Protein 3IHU (pdb70)

Organism: Cupriavidus pinatubonensis (strain JMP 134 / LMG 1197) (NCBI:txid264198)

InterPro domains:
  IPR000524 Transcription regulator HTH, GntR [PF00392] (28-78)
  IPR000524 Transcription regulator HTH, GntR [PR00035] (38-52)
  IPR000524 Transcription regulator HTH, GntR [PR00035] (52-68)
  IPR000524 Transcription regulator HTH, GntR [PS50949] (14-81)
  IPR000524 Transcription regulator HTH, GntR [SM00345] (20-78)
  IPR000524 Transcription regulator HTH, GntR [cd07377] (24-79)
  IPR008920 Transcription regulator FadR/GntR, C-terminal [G3DSA:1.20.120.530] (81-221)
  IPR008920 Transcription regulator FadR/GntR, C-terminal [SSF48008] (84-217)
  IPR011711 GntR, C-terminal [PF07729] (90-209)
  IPR011711 GntR, C-terminal [SM00895] (88-210)
  IPR036388 Winged helix-like DNA-binding domain superfamily [G3DSA:1.10.10.10] (1-80)
  IPR036390 Winged helix DNA-binding domain superfamily [SSF46785] (15-82)

Radius of gyration: 22.47 Å; Cα contacts (8 Å, |Δi|>4): 572; chains: 2; bounding box: 52×54×51 Å

Nearest PDB structures (foldseek):
  3ihu-assembly2_B  TM=9.248E-01  e=3.635E-26  Cupriavidus pinatubonensis JMP134
  4p9f-assembly1_A  TM=8.329E-01  e=1.927E-09  Escherichia coli UMEA 3718-1
  7u5q-assembly2_B  TM=7.027E-01  e=6.239E-08  Brucella melitensis ATCC 23457
  7xp0-assembly1_A-2  TM=6.887E-01  e=6.567E-08  Pseudomonas aeruginosa PAO1
  7xp1-assembly1_A-2  TM=6.864E-01  e=2.129E-07  Pseudomonas aeruginosa PAO1

CATH classification: 1.10.10.10 (+1 more: 1.20.120.530)

B-factor: mean 24.79, std 7.33, range [6.63, 66.26]

Structure (mmCIF, N/CA/C/O backbone):
data_3IHU
#
_entry.id   3IHU
#
_cell.length_a   54.646
_cell.length_b   79.135
_cell.length_c   103.244
_cell.angle_alpha   90.000
_cell.angle_beta   102.080
_cell.angle_gamma   90.000
#
_symmetry.space_group_name_H-M   'C 1 2 1'
#
loop_
_entity.id
_entity.type
_entity.pdbx_description
1 polymer 'Transcriptional regulator, GntR family'
2 non-polymer 'CHLORIDE ION'
3 non-polymer GLYCEROL
4 water water
#
loop_
_atom_site.group_PDB
_atom_site.id
_atom_site.type_symbol
_atom_site.label_atom_id
_atom_site.label_alt_id
_atom_site.label_comp_id
_atom_site.label_asym_id
_atom_site.label_entity_id
_atom_site.label_seq_id
_atom_site.pdbx_PDB_ins_code
_atom_site.Cartn_x
_atom_site.Cartn_y
_atom_site.Cartn_z
_atom_site.occupancy
_atom_site.B_iso_or_equiv
_atom_site.auth_seq_id
_atom_site.auth_comp_id
_atom_site.auth_asym_id
_atom_site.auth_atom_id
_atom_site.pdbx_PDB_model_num
ATOM 1 N N . SER A 1 16 ? -19.663 -8.172 27.190 1.00 31.01 15 SER A N 1
ATOM 2 C CA . SER A 1 16 ? -19.733 -9.629 27.555 1.00 30.28 15 SER A CA 1
ATOM 3 C C . SER A 1 16 ? -19.827 -9.813 29.077 1.00 29.59 15 SER A C 1
ATOM 4 O O . SER A 1 16 ? -19.411 -8.941 29.851 1.00 29.02 15 SER A O 1
ATOM 7 N N . ALA A 1 17 ? -20.355 -10.958 29.504 1.00 28.82 16 ALA A N 1
ATOM 8 C CA . ALA A 1 17 ? -20.455 -11.274 30.934 1.00 28.70 16 ALA A CA 1
ATOM 9 C C . ALA A 1 17 ? -19.071 -11.221 31.607 1.00 28.56 16 ALA A C 1
ATOM 10 O O . ALA A 1 17 ? -18.951 -10.785 32.765 1.00 29.46 16 ALA A O 1
ATOM 12 N N . SER A 1 18 ? -18.036 -11.646 30.873 1.00 28.56 17 SER A N 1
ATOM 13 C CA . SER A 1 18 ? -16.636 -11.655 31.349 1.00 28.70 17 SER A CA 1
ATOM 14 C C . SER A 1 18 ? -16.134 -10.261 31.635 1.00 28.23 17 SER A C 1
ATOM 15 O O . SER A 1 18 ? -15.401 -10.030 32.629 1.00 28.13 17 SER A O 1
ATOM 18 N N . ASP A 1 19 ? -16.504 -9.329 30.756 1.00 27.35 18 ASP A N 1
ATOM 19 C CA . ASP A 1 19 ? -16.159 -7.932 30.924 1.00 27.52 18 ASP A CA 1
ATOM 20 C C . ASP A 1 19 ? -16.660 -7.334 32.240 1.00 27.10 18 ASP A C 1
ATOM 21 O O . ASP A 1 19 ? -15.978 -6.498 32.826 1.00 28.02 18 ASP A O 1
ATOM 26 N N . THR A 1 20 ? -17.826 -7.753 32.701 1.00 26.41 19 THR A N 1
ATOM 27 C CA . THR A 1 20 ? -18.415 -7.162 33.887 1.00 26.08 19 THR A CA 1
ATOM 28 C C . THR A 1 20 ? -17.595 -7.518 35.124 1.00 24.97 19 THR A C 1
ATOM 29 O O . THR A 1 20 ? -17.462 -6.708 36.028 1.00 24.55 19 THR A O 1
ATOM 33 N N . VAL A 1 21 ? -17.021 -8.715 35.156 1.00 23.81 20 VAL A N 1
ATOM 34 C CA . VAL A 1 21 ? -16.063 -9.080 36.221 1.00 23.34 20 VAL A CA 1
ATOM 35 C C . VAL A 1 21 ? -14.683 -8.424 36.022 1.00 23.91 20 VAL A C 1
ATOM 36 O O . VAL A 1 21 ? -14.017 -7.956 36.984 1.00 22.85 20 VAL A O 1
ATOM 40 N N . PHE A 1 22 ? -14.216 -8.424 34.789 1.00 23.87 21 PHE A N 1
ATOM 41 C CA . PHE A 1 22 ? -12.904 -7.838 34.479 1.00 24.53 21 PHE A CA 1
ATOM 42 C C . PHE A 1 22 ? -12.872 -6.357 34.862 1.00 24.99 21 PHE A C 1
ATOM 43 O O . PHE A 1 22 ? -12.010 -5.919 35.633 1.00 23.93 21 PHE A O 1
ATOM 51 N N . PHE A 1 23 ? -13.850 -5.609 34.382 1.00 25.51 22 PHE A N 1
ATOM 52 C CA . PHE A 1 23 ? -13.909 -4.189 34.687 1.00 26.92 22 PHE A CA 1
ATOM 53 C C . PHE A 1 23 ? -14.408 -3.899 36.104 1.00 26.03 22 PHE A C 1
ATOM 54 O O . PHE A 1 23 ? -13.970 -2.920 36.727 1.00 27.20 22 PHE A O 1
ATOM 62 N N . GLY A 1 24 ? -15.296 -4.748 36.615 1.00 25.28 23 GLY A N 1
ATOM 63 C CA . GLY A 1 24 ? -15.766 -4.638 37.980 1.00 23.87 23 GLY A CA 1
ATOM 64 C C . GLY A 1 24 ? -14.687 -4.738 39.040 1.00 23.23 23 GLY A C 1
ATOM 65 O O . GLY A 1 24 ? -14.728 -4.003 40.049 1.00 21.44 23 GLY A O 1
ATOM 66 N N . ILE A 1 25 ? -13.713 -5.638 38.844 1.00 22.46 24 ILE A N 1
ATOM 67 C CA . ILE A 1 25 ? -12.660 -5.787 39.841 1.00 22.87 24 ILE A CA 1
ATOM 68 C C . ILE A 1 25 ? -11.671 -4.626 39.707 1.00 24.42 24 ILE A C 1
ATOM 69 O O . ILE A 1 25 ? -11.180 -4.091 40.682 1.00 23.26 24 ILE A O 1
ATOM 82 N N . SER A 1 27 ? -12.428 -1.537 38.521 1.00 27.48 26 SER A N 1
ATOM 83 C CA . SER A 1 27 ? -13.080 -0.368 39.103 1.00 27.84 26 SER A CA 1
ATOM 84 C C . SER A 1 27 ? -13.223 -0.443 40.635 1.00 26.38 26 SER A C 1
ATOM 85 O O . SER A 1 27 ? -12.985 0.558 41.322 1.00 25.90 26 SER A O 1
ATOM 88 N N . GLY A 1 28 ? -13.592 -1.616 41.157 1.00 24.18 27 GLY A N 1
ATOM 89 C CA . GLY A 1 28 ? -13.658 -1.840 42.600 1.00 22.49 27 GLY A CA 1
ATOM 90 C C . GLY A 1 28 ? -12.344 -1.585 43.327 1.00 21.61 27 GLY A C 1
ATOM 91 O O . GLY A 1 28 ? -12.341 -1.066 44.434 1.00 20.28 27 GLY A O 1
ATOM 92 N N . LEU A 1 29 ? -11.215 -1.901 42.705 1.00 21.60 28 LEU A N 1
ATOM 93 C CA . LEU A 1 29 ? -9.912 -1.634 43.329 1.00 21.42 28 LEU A CA 1
ATOM 94 C C . LEU A 1 29 ? -9.734 -0.127 43.493 1.00 21.16 28 LEU A C 1
ATOM 95 O O . LEU A 1 29 ? -9.345 0.342 44.539 1.00 21.63 28 LEU A O 1
ATOM 100 N N . GLU A 1 30 ? -10.099 0.615 42.466 1.00 21.95 29 GLU A N 1
ATOM 101 C CA . GLU A 1 30 ? -10.054 2.071 42.507 1.00 23.55 29 GLU A CA 1
ATOM 102 C C . GLU A 1 30 ? -11.069 2.642 43.467 1.00 23.06 29 GLU A C 1
ATOM 103 O O . GLU A 1 30 ? -10.800 3.612 44.159 1.00 22.93 29 GLU A O 1
ATOM 109 N N . LEU A 1 31 ? -12.252 2.049 43.493 1.00 22.82 30 LEU A N 1
ATOM 110 C CA . LEU A 1 31 ? -13.298 2.533 44.369 1.00 23.44 30 LEU A CA 1
ATOM 111 C C . 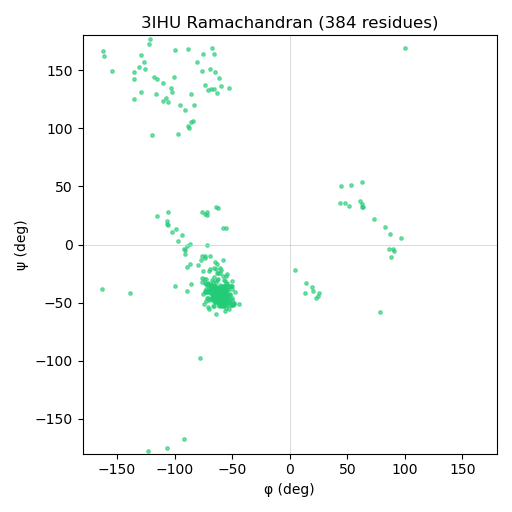LEU A 1 31 ? -13.140 2.082 45.808 1.00 23.42 30 LEU A C 1
ATOM 112 O O . LEU A 1 31 ? -13.782 2.657 46.699 1.00 23.39 30 LEU A O 1
ATOM 117 N N . GLY A 1 32 ? -12.329 1.051 46.051 1.00 20.89 31 GLY A N 1
ATOM 118 C CA . GLY A 1 32 ? -12.119 0.574 47.412 1.00 20.89 31 GLY A CA 1
ATOM 119 C C . GLY A 1 32 ? -12.982 -0.601 47.817 1.00 20.18 31 GLY A C 1
ATOM 120 O O . GLY A 1 32 ? -12.938 -0.998 48.962 1.00 21.74 31 GLY A O 1
ATOM 121 N N . THR A 1 33 ? -13.757 -1.171 46.905 1.00 18.61 32 THR A N 1
ATOM 122 C CA . THR A 1 33 ? -14.586 -2.339 47.245 1.00 18.39 32 THR A CA 1
ATOM 123 C C . THR A 1 33 ? -13.837 -3.690 47.105 1.00 17.60 32 THR A C 1
ATOM 124 O O . THR A 1 33 ? -14.323 -4.689 47.547 1.00 17.35 32 THR A O 1
ATOM 128 N N . PHE A 1 34 ? -12.710 -3.696 46.400 1.00 16.92 33 PHE A N 1
ATOM 129 C CA . PHE A 1 34 ? -11.789 -4.816 46.388 1.00 16.93 33 PHE A CA 1
ATOM 130 C C . PHE A 1 34 ? -10.439 -4.203 46.781 1.00 17.49 33 PHE A C 1
ATOM 131 O O . PHE A 1 34 ? -10.197 -3.029 46.484 1.00 16.87 33 PHE A O 1
ATOM 139 N N . VAL A 1 35 ? -9.566 -4.988 47.419 1.00 17.97 34 VAL A N 1
ATOM 140 C CA . VAL A 1 35 ? -8.271 -4.491 47.875 1.00 17.47 34 VAL A CA 1
ATOM 141 C C . VAL A 1 35 ? -7.069 -5.390 47.488 1.00 18.32 34 VAL A C 1
ATOM 142 O O . VAL A 1 35 ? -7.196 -6.605 47.323 1.00 16.80 34 VAL A O 1
ATOM 146 N N . PRO A 1 36 ? -5.882 -4.785 47.362 1.00 18.53 35 PRO A N 1
ATOM 147 C CA . PRO A 1 36 ? -4.667 -5.569 47.172 1.00 19.27 35 PRO A CA 1
ATOM 148 C C . PRO A 1 36 ? -4.541 -6.634 48.253 1.00 18.24 35 PRO A C 1
ATOM 149 O O . PRO A 1 36 ? -4.836 -6.356 49.431 1.00 18.18 35 PRO A O 1
ATOM 153 N N . GLY A 1 37 ? -4.193 -7.864 47.869 1.00 17.29 36 GLY A N 1
ATOM 154 C CA . GLY A 1 37 ? -4.042 -8.972 48.841 1.00 16.29 36 GLY A CA 1
ATOM 155 C C . GLY A 1 37 ? -5.319 -9.738 49.045 1.00 16.05 36 GLY A C 1
ATOM 156 O O . GLY A 1 37 ? -5.377 -10.739 49.746 1.00 14.38 36 GLY A O 1
ATOM 157 N N . GLN A 1 38 ? -6.400 -9.278 48.441 1.00 15.50 37 GLN A N 1
ATOM 158 C CA . GLN A 1 38 ? -7.657 -9.954 48.698 1.00 14.98 37 GLN A CA 1
ATOM 159 C C . GLN A 1 38 ? -7.735 -11.318 47.978 1.00 15.82 37 GLN A C 1
ATOM 160 O O . GLN A 1 38 ? -7.308 -11.451 46.806 1.00 15.85 37 GLN A O 1
ATOM 166 N N . ARG A 1 39 ? -8.249 -12.291 48.711 1.00 16.57 38 ARG A N 1
ATOM 167 C CA . ARG A 1 39 ? -8.551 -13.611 48.190 1.00 19.57 38 ARG A CA 1
ATOM 168 C C . ARG A 1 39 ? -9.881 -13.642 47.506 1.00 19.08 38 ARG A C 1
ATOM 169 O O . ARG A 1 39 ? -10.875 -13.307 48.131 1.00 21.44 38 ARG A O 1
ATOM 177 N N . LEU A 1 40 ? -9.910 -13.984 46.228 1.00 18.87 39 LEU A N 1
ATOM 178 C CA . LEU A 1 40 ? -11.160 -14.056 45.506 1.00 18.19 39 LEU A CA 1
ATOM 179 C C . LEU A 1 40 ? -11.591 -15.488 45.350 1.00 18.81 39 LEU A C 1
ATOM 180 O O . LEU A 1 40 ? -10.802 -16.338 44.968 1.00 18.38 39 LEU A O 1
ATOM 185 N N . VAL A 1 41 ? -12.851 -15.755 45.670 1.00 18.80 40 VAL A N 1
ATOM 186 C CA . VAL A 1 41 ? -13.436 -17.059 45.594 1.00 19.01 40 VAL A CA 1
ATOM 187 C C . VAL A 1 41 ? -14.410 -17.074 44.387 1.00 19.00 40 VAL A C 1
ATOM 188 O O . VAL A 1 41 ? -15.308 -16.218 44.310 1.00 18.02 40 VAL A O 1
ATOM 192 N N . GLU A 1 42 ? -14.245 -18.036 43.465 1.00 18.99 41 GLU A N 1
ATOM 193 C CA . GLU A 1 42 ? -15.128 -18.165 42.279 1.00 19.36 41 GLU A CA 1
ATOM 194 C C . GLU A 1 42 ? -16.634 -17.990 42.619 1.00 18.69 41 GLU A C 1
ATOM 195 O O . GLU A 1 42 ? -17.308 -17.189 42.010 1.00 17.77 41 GLU A O 1
ATOM 201 N N . THR A 1 43 ? -17.142 -18.715 43.608 1.00 17.79 42 THR A N 1
ATOM 202 C CA . THR A 1 43 ? -18.552 -18.646 43.921 1.00 16.81 42 THR A CA 1
ATOM 203 C C . THR A 1 43 ? -18.985 -17.271 44.481 1.00 15.59 42 THR A C 1
ATOM 204 O O . THR A 1 43 ? -20.122 -16.847 44.272 1.00 12.51 42 THR A O 1
ATOM 208 N N . ASP A 1 44 ? -18.100 -16.593 45.215 1.00 14.58 43 ASP A N 1
ATOM 209 C CA . ASP A 1 44 ? -18.374 -15.227 45.663 1.00 14.50 43 ASP A CA 1
ATOM 210 C C . ASP A 1 44 ? -18.477 -14.295 44.463 1.00 14.53 43 ASP A C 1
ATOM 211 O O . ASP A 1 44 ? -19.345 -13.427 44.392 1.00 15.47 43 ASP A O 1
ATOM 216 N N . LEU A 1 45 ? -17.603 -14.470 43.495 1.00 13.23 44 LEU A N 1
ATOM 217 C CA . LEU A 1 45 ? -17.659 -13.621 42.320 1.00 14.17 44 LEU A CA 1
ATOM 218 C C . LEU A 1 45 ? -18.896 -13.887 41.463 1.00 14.05 44 LEU A C 1
ATOM 219 O O . LEU A 1 45 ? -19.442 -12.943 40.888 1.00 14.89 44 LEU A O 1
ATOM 224 N N . VAL A 1 46 ? -19.298 -15.154 41.336 1.00 14.15 45 VAL A N 1
ATOM 225 C CA . VAL A 1 46 ? -20.537 -15.510 40.633 1.00 13.71 45 VAL A CA 1
ATOM 226 C C . VAL A 1 46 ? -21.726 -14.770 41.256 1.00 14.00 45 VAL A C 1
ATOM 227 O O . VAL A 1 46 ? -22.540 -14.167 40.539 1.00 14.34 45 VAL A O 1
ATOM 231 N N . ALA A 1 47 ? -21.837 -14.821 42.583 1.00 14.40 46 ALA A N 1
ATOM 232 C CA . ALA A 1 47 ? -22.999 -14.212 43.286 1.00 14.91 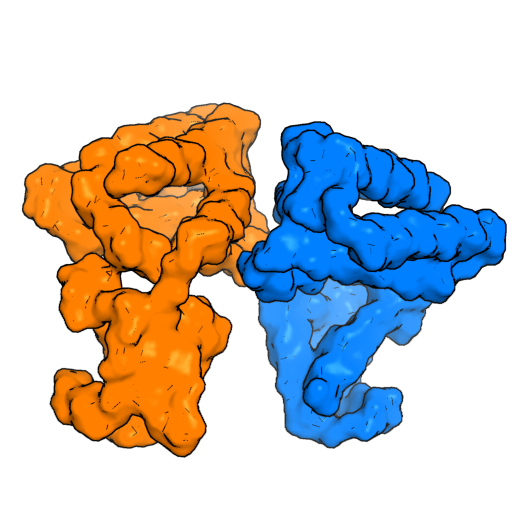46 ALA A CA 1
ATOM 233 C C . ALA A 1 47 ? -22.871 -12.675 43.215 1.00 15.83 46 ALA A C 1
ATOM 234 O O . ALA A 1 47 ? -23.824 -11.967 43.002 1.00 15.54 46 ALA A O 1
ATOM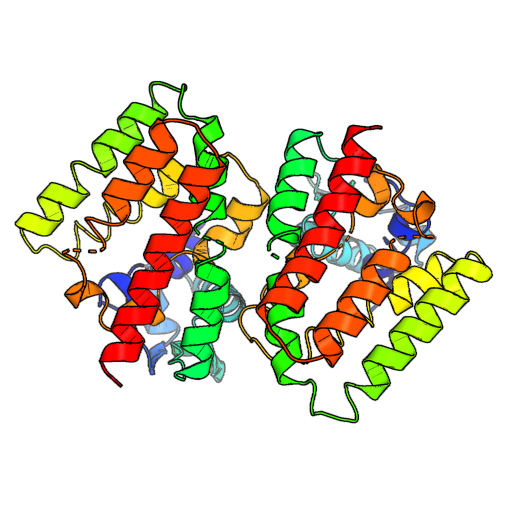 236 N N . HIS A 1 48 ? -21.668 -12.154 43.388 1.00 14.86 47 HIS A N 1
ATOM 237 C CA . HIS A 1 48 ? -21.491 -10.711 43.408 1.00 16.57 47 HIS A CA 1
ATOM 238 C C . HIS A 1 48 ? -21.767 -10.068 42.034 1.00 16.41 47 HIS A C 1
ATOM 239 O O . HIS A 1 48 ? -22.408 -9.042 41.935 1.00 15.13 47 HIS A O 1
ATOM 246 N N . PHE A 1 49 ? -21.228 -10.645 40.969 1.00 16.22 48 PHE A N 1
ATOM 247 C CA . PHE A 1 49 ? -21.422 -10.042 39.658 1.00 16.09 48 PHE A CA 1
ATOM 248 C C . PHE A 1 49 ? -22.640 -10.548 38.918 1.00 16.25 48 PHE A C 1
ATOM 249 O O . PHE A 1 49 ? -23.022 -10.010 37.890 1.00 16.83 48 PHE A O 1
ATOM 257 N N . GLY A 1 50 ? -23.281 -11.574 39.444 1.00 15.27 49 GLY A N 1
ATOM 258 C CA . GLY A 1 50 ? -24.403 -12.159 38.764 1.00 15.17 49 GLY A CA 1
ATOM 259 C C . GLY A 1 50 ? -24.064 -12.788 37.434 1.00 15.09 49 GLY A C 1
ATOM 260 O O . GLY A 1 50 ? -24.897 -12.831 36.557 1.00 14.83 49 GLY A O 1
ATOM 261 N N . VAL A 1 51 ? -22.871 -13.343 37.292 1.00 16.37 50 VAL A N 1
ATOM 262 C CA . VAL A 1 51 ? -22.515 -14.065 36.054 1.00 17.11 50 VAL A CA 1
ATOM 263 C C . VAL A 1 51 ? -22.124 -15.503 36.408 1.00 18.02 50 VAL A C 1
ATOM 264 O O . VAL A 1 51 ? -22.019 -15.839 37.586 1.00 18.76 50 VAL A O 1
ATOM 268 N N . GLY A 1 52 ? -21.925 -16.353 35.395 1.00 18.25 51 GLY A N 1
ATOM 269 C CA . GLY A 1 52 ? -21.628 -17.769 35.614 1.00 17.27 51 GLY A CA 1
ATOM 270 C C . GLY A 1 52 ? -20.135 -18.043 35.777 1.00 17.40 51 GLY A C 1
ATOM 271 O O . GLY A 1 52 ? -19.281 -17.172 35.496 1.00 16.39 51 GLY A O 1
ATOM 272 N N . ARG A 1 53 ? -19.847 -19.265 36.210 1.00 17.10 52 ARG A N 1
ATOM 273 C CA . ARG A 1 53 ? -18.498 -19.757 36.397 1.00 18.26 52 ARG A CA 1
ATOM 274 C C . ARG A 1 53 ? -17.569 -19.523 35.209 1.00 18.73 52 ARG A C 1
ATOM 275 O O . ARG A 1 53 ? -16.490 -18.955 35.403 1.00 17.89 52 ARG A O 1
ATOM 283 N N . ASN A 1 54 ? -17.963 -19.924 33.999 1.00 18.66 53 ASN A N 1
ATOM 284 C CA . ASN A 1 54 ? -17.078 -19.720 32.827 1.00 19.87 53 ASN A CA 1
ATOM 285 C C . ASN A 1 54 ? -16.651 -18.276 32.675 1.00 19.88 53 ASN A C 1
ATOM 286 O O . ASN A 1 54 ? -15.465 -17.998 32.448 1.00 21.36 53 ASN A O 1
ATOM 291 N N . SER A 1 55 ? -17.590 -17.348 32.836 1.00 19.60 54 SER A N 1
ATOM 292 C CA . SER A 1 55 ? -17.267 -15.932 32.720 1.00 19.38 54 SER A CA 1
ATOM 293 C C . SER A 1 55 ? -16.311 -15.453 33.825 1.00 19.03 54 SER A C 1
ATOM 294 O O . SER A 1 55 ? -15.402 -14.683 33.529 1.00 18.30 54 SER A O 1
ATOM 297 N N . VAL A 1 56 ? -16.496 -15.913 35.063 1.00 18.72 55 VAL A N 1
ATOM 298 C CA . VAL A 1 56 ? -15.548 -15.588 36.144 1.00 19.27 55 VAL A CA 1
ATOM 299 C C . VAL A 1 56 ? -14.160 -16.086 35.773 1.00 20.18 55 VAL A C 1
ATOM 300 O O . VAL A 1 56 ? -13.208 -15.334 35.805 1.00 21.13 55 VAL A O 1
ATOM 304 N N . ARG A 1 57 ? -14.071 -17.350 35.386 1.00 20.86 56 ARG A N 1
ATOM 305 C CA . ARG A 1 57 ? -12.803 -17.937 35.031 1.00 21.60 56 ARG A CA 1
ATOM 306 C C . ARG A 1 57 ? -12.094 -17.146 33.940 1.00 22.26 56 ARG A C 1
ATOM 307 O O . ARG A 1 57 ? -10.904 -16.853 34.047 1.00 21.82 56 ARG A O 1
ATOM 315 N N . GLU A 1 58 ? -12.838 -16.790 32.902 1.00 23.32 57 GLU A N 1
ATOM 316 C CA . GLU A 1 58 ? -12.306 -16.019 31.801 1.00 24.01 57 GLU A CA 1
ATOM 317 C C . GLU A 1 58 ? -11.850 -14.629 32.240 1.00 24.39 57 GLU A C 1
ATOM 318 O O . GLU A 1 58 ? -10.769 -14.155 31.841 1.00 23.74 57 GLU A O 1
ATOM 324 N N . ALA A 1 59 ? -12.669 -13.961 33.060 1.00 23.60 58 ALA A N 1
ATOM 325 C CA . ALA A 1 59 ? -12.305 -12.647 33.580 1.00 23.40 58 ALA A CA 1
ATOM 326 C C . ALA A 1 59 ? -11.037 -12.752 34.440 1.00 22.66 58 ALA A C 1
ATOM 327 O O . ALA A 1 59 ? -10.133 -11.904 34.338 1.00 23.69 58 ALA A O 1
ATOM 329 N N . LEU A 1 60 ? -10.960 -13.780 35.280 1.00 22.21 59 LEU A N 1
ATOM 330 C CA . LEU A 1 60 ? -9.787 -13.974 36.129 1.00 22.14 59 LEU A CA 1
ATOM 331 C C . LEU A 1 60 ? -8.533 -14.212 35.275 1.00 23.79 59 LEU A C 1
ATOM 332 O O . LEU A 1 60 ? -7.476 -13.632 35.576 1.00 22.39 59 LEU A O 1
ATOM 337 N N . GLN A 1 61 ? -8.664 -15.024 34.218 1.00 23.53 60 GLN A N 1
ATOM 338 C CA . GLN A 1 61 ? -7.555 -15.255 33.272 1.00 24.74 60 GLN A CA 1
ATOM 339 C C . GLN A 1 61 ? -7.073 -13.932 32.707 1.00 25.23 60 GLN A C 1
ATOM 340 O O . GLN A 1 61 ? -5.866 -13.691 32.678 1.00 25.73 60 GLN A O 1
ATOM 342 N N . ARG A 1 62 ? -8.007 -13.077 32.280 1.00 25.76 61 ARG A N 1
ATOM 343 C CA . ARG A 1 62 ? -7.659 -11.790 31.683 1.00 26.76 61 ARG A CA 1
ATOM 344 C C . ARG A 1 62 ? -6.980 -10.853 32.708 1.00 26.99 61 ARG A C 1
ATOM 345 O O . ARG A 1 62 ? -6.046 -10.099 32.375 1.00 27.16 61 ARG A O 1
ATOM 353 N N . LEU A 1 63 ? -7.479 -10.887 33.946 1.00 26.99 62 LEU A N 1
ATOM 354 C CA . LEU A 1 63 ? -6.895 -10.091 35.047 1.00 26.37 62 LEU A CA 1
ATOM 355 C C . LEU A 1 63 ? -5.456 -10.565 35.401 1.00 27.36 62 LEU A C 1
ATOM 356 O O . LEU A 1 63 ? -4.567 -9.735 35.674 1.00 28.18 62 LEU A O 1
ATOM 361 N N . ALA A 1 64 ? -5.228 -11.884 35.398 1.00 27.66 63 ALA A N 1
ATOM 362 C CA . ALA A 1 64 ? -3.883 -12.429 35.527 1.00 28.63 63 ALA A CA 1
ATOM 363 C C . ALA A 1 64 ? -3.055 -11.923 34.338 1.00 29.91 63 ALA A C 1
ATOM 364 O O . ALA A 1 64 ? -1.944 -11.436 34.535 1.00 29.17 63 ALA A O 1
ATOM 366 N N . ALA A 1 65 ? -3.612 -11.957 33.131 1.00 30.38 64 ALA A N 1
ATOM 367 C CA . ALA A 1 65 ? -2.867 -11.444 31.970 1.00 31.18 64 ALA A CA 1
ATOM 368 C C . ALA A 1 65 ? -2.375 -10.015 32.180 1.00 31.82 64 ALA A C 1
ATOM 369 O O . ALA A 1 65 ? -1.245 -9.709 31.795 1.00 32.72 64 ALA A O 1
ATOM 371 N N . GLU A 1 66 ? -3.199 -9.160 32.811 1.00 31.21 65 GLU A N 1
ATOM 372 C CA . GLU A 1 66 ? -2.907 -7.739 33.028 1.00 31.34 65 GLU A CA 1
ATOM 373 C C . GLU A 1 66 ? -2.105 -7.444 34.290 1.00 29.73 65 GLU A C 1
ATOM 374 O O . GLU A 1 66 ? -1.859 -6.284 34.615 1.00 30.68 65 GLU A O 1
ATOM 380 N N . GLY A 1 67 ? -1.757 -8.476 35.025 1.00 28.69 66 GLY A N 1
ATOM 381 C CA . GLY A 1 67 ? -0.961 -8.323 36.247 1.00 28.72 66 GLY A CA 1
ATOM 382 C C . GLY A 1 67 ? -1.704 -7.953 37.530 1.00 27.99 66 GLY A C 1
ATOM 383 O O . GLY A 1 67 ? -1.070 -7.550 38.495 1.00 27.02 66 GLY A O 1
ATOM 384 N N . ILE A 1 68 ? -3.037 -8.099 37.528 1.00 26.85 67 ILE A N 1
ATOM 385 C CA . ILE A 1 68 ? -3.914 -7.668 38.644 1.00 25.96 67 ILE A CA 1
ATOM 386 C C . ILE A 1 68 ? -4.085 -8.779 39.672 1.00 24.57 67 ILE A C 1
ATOM 387 O O . ILE A 1 68 ? -4.046 -8.522 40.888 1.00 25.04 67 ILE A O 1
ATOM 392 N N . VAL A 1 69 ? -4.229 -10.027 39.216 1.00 22.92 68 VAL A N 1
ATOM 393 C CA . VAL A 1 69 ? -4.334 -11.140 40.142 1.00 22.15 68 VAL A CA 1
ATOM 394 C C . VAL A 1 69 ? -3.320 -12.244 39.862 1.00 23.59 68 VAL A C 1
ATOM 395 O O . VAL A 1 69 ? -2.834 -12.398 38.752 1.00 22.78 68 VAL A O 1
ATOM 399 N N . ASP A 1 70 ? -3.030 -13.026 40.879 1.00 24.93 69 ASP A N 1
ATOM 400 C CA . ASP A 1 70 ? -2.385 -14.314 40.677 1.00 26.99 69 ASP A CA 1
ATOM 401 C C . ASP A 1 70 ? -3.441 -15.401 40.884 1.00 27.06 69 ASP A C 1
ATOM 402 O O . ASP A 1 70 ? -4.024 -15.503 41.962 1.00 25.87 69 ASP A O 1
ATOM 407 N N . LEU A 1 71 ? -3.614 -16.226 39.853 1.00 27.79 70 LEU A N 1
ATOM 408 C CA . LEU A 1 71 ? -4.453 -17.407 39.917 1.00 28.71 70 LEU A CA 1
ATOM 409 C C . LEU A 1 71 ? -3.957 -18.397 40.970 1.00 29.61 70 LEU A C 1
ATOM 410 O O . LEU A 1 71 ? -2.758 -18.551 41.170 1.00 30.45 70 LEU A O 1
ATOM 415 N N . GLN A 1 72 ? -4.897 -19.045 41.647 1.00 30.30 71 GLN A N 1
ATOM 416 C CA . GLN A 1 72 ? -4.590 -20.027 42.695 1.00 31.59 71 GLN A CA 1
ATOM 417 C C . GLN A 1 72 ? -5.254 -21.343 42.322 1.00 31.76 71 GLN A C 1
ATOM 418 O O . GLN A 1 72 ? -5.901 -21.449 41.283 1.00 31.30 71 GLN A O 1
ATOM 424 N N . ARG A 1 73 ? -5.120 -22.333 43.194 1.00 32.35 72 ARG A N 1
ATOM 425 C CA . ARG A 1 73 ? -5.816 -23.616 43.021 1.00 32.72 72 ARG A CA 1
ATOM 426 C C . ARG A 1 73 ? -7.309 -23.478 43.374 1.00 32.91 72 ARG A C 1
ATOM 427 O O . ARG A 1 73 ? -7.746 -22.508 44.027 1.00 32.61 72 ARG A O 1
ATOM 429 N N . HIS A 1 74 ? -8.083 -24.468 42.945 1.00 32.60 73 HIS A N 1
ATOM 430 C CA . HIS A 1 74 ? -9.513 -24.550 43.259 1.00 32.69 73 HIS A CA 1
ATOM 431 C C . HIS A 1 74 ? -10.292 -23.357 42.682 1.00 31.05 73 HIS A C 1
ATOM 432 O O . HIS A 1 74 ? -11.289 -22.946 43.256 1.00 30.23 73 HIS A O 1
ATOM 439 N N . ARG A 1 75 ? -9.828 -22.850 41.532 1.00 29.28 74 ARG A N 1
ATOM 440 C CA . ARG A 1 75 ? -10.529 -21.831 40.757 1.00 28.65 74 ARG A CA 1
ATOM 441 C C . ARG A 1 75 ? -10.491 -20.439 41.388 1.00 27.32 74 ARG A C 1
ATOM 442 O O . ARG A 1 75 ? -11.336 -19.587 41.069 1.00 27.62 74 ARG A O 1
ATOM 450 N N . GLY A 1 76 ? -9.521 -20.197 42.260 1.00 24.93 75 GLY A N 1
ATOM 451 C CA . GLY A 1 76 ? -9.468 -18.932 43.013 1.00 23.24 75 GLY A CA 1
ATOM 452 C C . GLY A 1 76 ? -8.379 -18.000 42.516 1.00 21.69 75 GLY A C 1
ATOM 453 O O . GLY A 1 76 ? -7.762 -18.256 41.478 1.00 19.52 75 GLY A O 1
ATOM 454 N N . ALA A 1 77 ? -8.200 -16.870 43.216 1.00 19.94 76 ALA A N 1
ATOM 455 C CA . ALA A 1 77 ? -7.213 -15.871 42.804 1.00 19.94 76 ALA A CA 1
ATOM 456 C C . ALA A 1 77 ? -6.894 -14.957 43.977 1.00 20.42 76 ALA A C 1
ATOM 457 O O . ALA A 1 77 ? -7.651 -14.911 44.948 1.00 21.09 76 ALA A O 1
ATOM 459 N N . VAL A 1 78 ? -5.774 -14.245 43.902 1.00 20.86 77 VAL A N 1
ATOM 460 C CA . VAL A 1 78 ? -5.416 -13.287 44.943 1.00 20.43 77 VAL A CA 1
ATOM 461 C C . VAL A 1 78 ? -5.099 -12.004 44.209 1.00 19.80 77 VAL A C 1
ATOM 462 O O . VAL A 1 78 ? -4.431 -12.012 43.205 1.00 21.04 77 VAL A O 1
ATOM 466 N N . ILE A 1 79 ? -5.656 -10.889 44.650 1.00 18.03 78 ILE A N 1
ATOM 467 C CA . ILE A 1 79 ? -5.300 -9.641 44.051 1.00 18.84 78 ILE A CA 1
ATOM 468 C C . ILE A 1 79 ? -3.820 -9.351 44.442 1.00 18.69 78 ILE A C 1
ATOM 469 O O . ILE A 1 79 ? -3.417 -9.523 45.590 1.00 19.26 78 ILE A O 1
ATOM 474 N N . ARG A 1 80 ? -3.033 -8.954 43.475 1.00 19.35 79 ARG A N 1
ATOM 475 C CA . ARG A 1 80 ? -1.596 -8.716 43.721 1.00 21.00 79 ARG A CA 1
ATOM 476 C C . ARG A 1 80 ? -1.369 -7.479 44.613 1.00 20.97 79 ARG A C 1
ATOM 477 O O . ARG A 1 80 ? -2.189 -6.566 44.638 1.00 20.34 79 ARG A O 1
ATOM 485 N N . ARG A 1 81 ? -0.278 -7.500 45.367 1.00 21.48 80 ARG A N 1
ATOM 486 C CA . ARG A 1 81 ? 0.322 -6.307 45.951 1.00 22.46 80 ARG A CA 1
ATOM 487 C C . ARG A 1 81 ? 1.658 -6.168 45.310 1.00 21.27 80 ARG A C 1
ATOM 488 O O . ARG A 1 81 ? 2.336 -7.166 45.151 1.00 21.66 80 ARG A O 1
ATOM 496 N N . LEU A 1 82 ? 2.093 -4.949 45.030 1.00 20.50 81 LEU A N 1
ATOM 497 C CA . LEU A 1 82 ? 3.358 -4.716 44.375 1.00 19.51 81 LEU A CA 1
ATOM 498 C C . LEU A 1 82 ? 4.428 -4.308 45.359 1.00 18.49 81 LEU A C 1
ATOM 499 O O . LEU A 1 82 ? 4.205 -3.535 46.262 1.00 16.67 81 LEU A O 1
ATOM 504 N N . SER A 1 83 ? 5.646 -4.762 45.109 1.00 17.90 82 SER A N 1
ATOM 505 C CA . SER A 1 83 ? 6.782 -4.170 45.751 1.00 16.57 82 SER A CA 1
ATOM 506 C C . SER A 1 83 ? 6.999 -2.746 45.255 1.00 15.94 82 SER A C 1
ATOM 507 O O . SER A 1 83 ? 6.470 -2.327 44.240 1.00 13.54 82 SER A O 1
ATOM 510 N N . LEU A 1 84 ? 7.876 -2.025 45.936 1.00 15.64 83 LEU A N 1
ATOM 511 C CA . LEU A 1 84 ? 8.176 -0.675 45.542 1.00 16.32 83 LEU A CA 1
ATOM 512 C C . LEU A 1 84 ? 8.768 -0.672 44.144 1.00 16.47 83 LEU A C 1
ATOM 513 O O . LEU A 1 84 ? 8.346 0.128 43.321 1.00 16.61 83 LEU A O 1
ATOM 518 N N . GLN A 1 85 ? 9.708 -1.568 43.872 1.00 16.54 84 GLN A N 1
ATOM 519 C CA . GLN A 1 85 ? 10.370 -1.598 42.560 1.00 17.36 84 GLN A CA 1
ATOM 520 C C . GLN A 1 85 ? 9.319 -1.919 41.488 1.00 16.35 84 GLN A C 1
ATOM 521 O O . GLN A 1 85 ? 9.378 -1.380 40.385 1.00 15.70 84 GLN A O 1
ATOM 527 N N . GLU A 1 86 ? 8.380 -2.802 41.823 1.00 15.16 85 GLU A N 1
ATOM 528 C CA . GLU A 1 86 ? 7.391 -3.207 40.856 1.00 16.47 85 GLU A CA 1
ATOM 529 C C . GLU A 1 86 ? 6.464 -2.001 40.558 1.00 16.24 85 GLU A C 1
ATOM 530 O O . GLU A 1 86 ? 6.065 -1.796 39.430 1.00 14.96 85 GLU A O 1
ATOM 536 N N . THR A 1 87 ? 6.150 -1.225 41.592 1.00 15.60 86 THR A N 1
ATOM 537 C CA . THR A 1 87 ? 5.357 -0.010 41.419 1.00 14.88 86 THR A CA 1
ATOM 538 C C . THR A 1 87 ? 6.083 0.995 40.537 1.00 14.35 86 THR A C 1
ATOM 539 O O . THR A 1 87 ? 5.510 1.579 39.611 1.00 15.11 86 THR A O 1
ATOM 543 N N . LEU A 1 88 ? 7.347 1.229 40.821 1.00 14.96 87 LEU A N 1
ATOM 544 C CA . LEU A 1 88 ? 8.117 2.169 40.036 1.00 15.94 87 LEU A CA 1
ATOM 545 C C . LEU A 1 88 ? 8.192 1.732 38.552 1.00 16.46 87 LEU A C 1
ATOM 546 O O . LEU A 1 88 ? 8.158 2.561 37.645 1.00 14.66 87 LEU A O 1
ATOM 551 N N . ASP A 1 89 ? 8.289 0.420 38.338 1.00 17.11 88 ASP A N 1
ATOM 552 C CA . ASP A 1 89 ? 8.342 -0.135 36.969 1.00 16.68 88 ASP A CA 1
ATOM 553 C C . ASP A 1 89 ? 7.004 0.064 36.259 1.00 16.51 88 ASP A C 1
ATOM 554 O O . ASP A 1 89 ? 6.988 0.442 35.089 1.00 15.99 88 ASP A O 1
ATOM 559 N N . VAL A 1 90 ? 5.871 -0.151 36.958 1.00 15.99 89 VAL A N 1
ATOM 560 C CA . VAL A 1 90 ? 4.597 0.161 36.421 1.00 15.81 89 VAL A CA 1
ATOM 561 C C . VAL A 1 90 ? 4.464 1.686 36.066 1.00 16.38 89 VAL A C 1
ATOM 562 O O . VAL A 1 90 ? 3.944 2.057 35.033 1.00 16.42 89 VAL A O 1
ATOM 566 N N . LEU A 1 91 ? 4.884 2.562 36.954 1.00 16.51 90 LEU A N 1
ATOM 567 C CA . LEU A 1 91 ? 4.792 3.996 36.701 1.00 15.40 90 LEU A CA 1
ATOM 568 C C . LEU A 1 91 ? 5.657 4.395 35.504 1.00 14.66 90 LEU A C 1
ATOM 569 O O . LEU A 1 91 ? 5.351 5.297 34.794 1.00 14.15 90 LEU A O 1
ATOM 574 N N . ASP A 1 92 ? 6.751 3.687 35.283 1.00 15.12 91 ASP A N 1
ATOM 575 C CA . ASP A 1 92 ? 7.640 3.975 34.143 1.00 15.73 91 ASP A CA 1
ATOM 576 C C . ASP A 1 92 ? 6.870 3.795 32.816 1.00 15.87 91 ASP A C 1
ATOM 577 O O . ASP A 1 92 ? 6.945 4.650 31.904 1.00 17.01 91 ASP A O 1
ATOM 582 N N . VAL A 1 93 ? 6.122 2.704 32.723 1.00 14.40 92 VAL A N 1
ATOM 583 C CA . VAL A 1 93 ? 5.273 2.466 31.580 1.00 15.28 92 VAL A CA 1
ATOM 584 C C . VAL A 1 93 ? 4.030 3.430 31.527 1.00 15.84 92 VAL A C 1
ATOM 585 O O . VAL A 1 93 ? 3.745 3.982 30.488 1.00 14.27 92 VAL A O 1
ATOM 589 N N . ALA A 1 94 ? 3.330 3.613 32.650 1.00 14.79 93 ALA A N 1
ATOM 590 C CA . ALA A 1 94 ? 2.208 4.529 32.713 1.00 15.73 93 ALA A CA 1
ATOM 591 C C . ALA A 1 94 ? 2.590 5.932 32.341 1.00 14.50 93 ALA A C 1
ATOM 592 O O . ALA A 1 94 ? 1.837 6.604 31.687 1.00 16.13 93 ALA A O 1
ATOM 594 N N . GLU A 1 95 ? 3.747 6.382 32.747 1.00 14.21 94 GLU A N 1
ATOM 595 C CA . GLU A 1 95 ? 4.221 7.705 32.344 1.00 14.45 94 GLU A CA 1
ATOM 596 C C . GLU A 1 95 ? 4.277 7.881 30.841 1.00 15.52 94 GLU A C 1
ATOM 597 O O . GLU A 1 95 ? 3.725 8.834 30.294 1.00 17.34 94 GLU A O 1
ATOM 603 N N . ARG A 1 96 ? 4.868 6.941 30.166 1.00 15.63 95 ARG A N 1
ATOM 604 C CA . ARG A 1 96 ? 5.047 7.039 28.731 1.00 16.36 95 ARG A CA 1
ATOM 605 C C . ARG A 1 96 ? 3.747 6.809 27.996 1.00 16.46 95 ARG A C 1
ATOM 606 O O . ARG A 1 96 ? 3.505 7.500 26.985 1.00 17.79 95 ARG A O 1
ATOM 622 N N . THR A 1 98 ? 0.614 7.389 29.240 1.00 15.97 97 THR A N 1
ATOM 623 C CA . THR A 1 98 ? -0.318 8.501 29.529 1.00 16.03 97 THR A CA 1
ATOM 624 C C . THR A 1 98 ? 0.085 9.690 28.743 1.00 16.56 97 THR A C 1
ATOM 625 O O . THR A 1 98 ? -0.732 10.446 28.255 1.00 16.99 97 THR A O 1
ATOM 629 N N . GLY A 1 99 ? 1.383 9.905 28.663 1.00 16.51 98 GLY A N 1
ATOM 630 C CA . GLY A 1 99 ? 1.920 10.844 27.733 1.00 17.65 98 GLY A CA 1
ATOM 631 C C . GLY A 1 99 ? 1.426 10.644 26.322 1.00 17.46 98 GLY A C 1
ATOM 632 O O . GLY A 1 99 ? 0.980 11.588 25.689 1.00 17.43 98 GLY A O 1
ATOM 633 N N . LEU A 1 100 ? 1.540 9.426 25.798 1.00 16.98 99 LEU A N 1
ATOM 634 C CA . LEU A 1 100 ? 1.035 9.146 24.491 1.00 16.89 99 LEU A CA 1
ATOM 635 C C . LEU A 1 100 ? -0.484 9.273 24.375 1.00 16.22 99 LEU A C 1
ATOM 636 O O . LEU A 1 100 ? -0.967 9.634 23.339 1.00 15.61 99 LEU A O 1
ATOM 641 N N . LEU A 1 101 ? -1.242 8.915 25.403 1.00 16.89 100 LEU A N 1
ATOM 642 C CA . LEU A 1 101 ? -2.686 9.110 25.363 1.00 15.78 100 LEU A CA 1
ATOM 643 C C . LEU A 1 101 ? -3.061 10.600 25.084 1.00 17.26 100 LEU A C 1
ATOM 644 O O . LEU A 1 101 ? -3.923 10.892 24.236 1.00 17.68 100 LEU A O 1
ATOM 649 N N . ALA A 1 102 ? -2.458 11.502 25.862 1.00 17.08 101 ALA A N 1
ATOM 650 C CA . ALA A 1 102 ? -2.657 12.958 25.738 1.00 16.99 101 ALA A CA 1
ATOM 651 C C . ALA A 1 102 ? -2.170 13.409 24.382 1.00 16.77 101 ALA A C 1
ATOM 652 O O . ALA A 1 102 ? -2.841 14.156 23.682 1.00 15.49 101 ALA A O 1
ATOM 654 N N . ARG A 1 103 ? -0.957 12.987 24.010 1.00 16.52 102 ARG A N 1
ATOM 655 C CA . ARG A 1 103 ? -0.424 13.325 22.706 1.00 16.26 102 ARG A CA 1
ATOM 656 C C . ARG A 1 103 ? -1.340 12.968 21.577 1.00 18.55 102 ARG A C 1
ATOM 657 O O . ARG A 1 103 ? -1.650 13.810 20.718 1.00 20.14 102 ARG A O 1
ATOM 665 N N . ALA A 1 104 ? -1.838 11.746 21.574 1.00 19.97 103 ALA A N 1
ATOM 666 C CA . ALA A 1 104 ? -2.682 11.308 20.464 1.00 20.66 103 ALA A CA 1
ATOM 667 C C . ALA A 1 104 ? -4.041 12.051 20.460 1.00 20.26 103 ALA A C 1
ATOM 668 O O . ALA A 1 104 ? -4.630 12.244 19.391 1.00 18.94 103 ALA A O 1
ATOM 670 N N . ALA A 1 105 ? -4.577 12.359 21.650 1.00 19.80 104 ALA A N 1
ATOM 671 C CA . ALA A 1 105 ? -5.877 12.981 21.775 1.00 19.08 104 ALA A CA 1
ATOM 672 C C . ALA A 1 105 ? -5.920 14.338 21.081 1.00 18.75 104 ALA A C 1
ATOM 673 O O . ALA A 1 105 ? -7.015 14.794 20.772 1.00 18.34 104 ALA A O 1
ATOM 675 N N . THR A 1 106 ? -4.765 14.964 20.839 1.00 18.09 105 THR A N 1
ATOM 676 C CA . THR A 1 106 ? -4.718 16.221 20.110 1.00 19.36 105 THR A CA 1
ATOM 677 C C . THR A 1 106 ? -5.286 16.109 18.715 1.00 21.61 105 THR A C 1
ATOM 678 O O . THR A 1 106 ? -5.700 17.119 18.130 1.00 21.28 105 THR A O 1
ATOM 682 N N . ARG A 1 107 ? -5.331 14.898 18.171 1.00 22.87 106 ARG A N 1
ATOM 683 C CA . ARG A 1 107 ? -6.001 14.701 16.892 1.00 23.38 106 ARG A CA 1
ATOM 684 C C . ARG A 1 107 ? -7.486 15.064 16.916 1.00 22.42 106 ARG A C 1
ATOM 685 O O . ARG A 1 107 ? -8.049 15.368 15.882 1.00 20.99 106 ARG A O 1
ATOM 693 N N . GLY A 1 108 ? -8.120 15.023 18.075 1.00 21.45 107 GLY A N 1
ATOM 694 C CA . GLY A 1 108 ? -9.516 15.401 18.183 1.00 20.77 107 GLY A CA 1
ATOM 695 C C . GLY A 1 108 ? -9.734 16.813 18.691 1.00 20.59 107 GLY A C 1
ATOM 696 O O . GLY A 1 108 ? -10.850 17.143 19.070 1.00 18.87 107 GLY A O 1
ATOM 697 N N . SER A 1 109 ? -8.702 17.663 18.733 1.00 20.90 108 SER A N 1
ATOM 698 C CA . SER A 1 109 ? -8.899 18.992 19.360 1.00 21.95 108 SER A CA 1
ATOM 699 C C . SER A 1 109 ? -9.895 19.904 18.601 1.00 22.86 108 SER A C 1
ATOM 700 O O . SER A 1 109 ? -10.451 20.853 19.206 1.00 23.37 108 SER A O 1
ATOM 703 N N . GLY A 1 110 ? -10.137 19.618 17.315 1.00 22.90 109 GLY A N 1
ATOM 704 C CA . GLY A 1 110 ? -11.173 20.301 16.542 1.00 23.21 109 GLY A CA 1
ATOM 705 C C . GLY A 1 110 ? -12.490 19.547 16.448 1.00 23.20 109 GLY A C 1
ATOM 706 O O . GLY A 1 110 ? -13.419 20.013 15.804 1.00 24.58 109 GLY A O 1
ATOM 707 N N . ASN A 1 111 ? -12.631 18.405 17.103 1.00 22.29 110 ASN A N 1
ATOM 708 C CA . ASN A 1 111 ? -13.899 17.654 17.023 1.00 21.49 110 ASN A CA 1
ATOM 709 C C . ASN A 1 111 ? -14.831 18.150 18.116 1.00 21.05 110 ASN A C 1
ATOM 710 O O . ASN A 1 111 ? -14.731 17.749 19.302 1.00 20.40 110 ASN A O 1
ATOM 715 N N . GLN A 1 112 ? -15.800 18.985 17.735 1.00 20.28 111 GLN A N 1
ATOM 716 C CA A GLN A 1 112 ? -16.488 19.771 18.734 0.30 19.99 111 GLN A CA 1
ATOM 717 C CA B GLN A 1 112 ? -16.568 19.762 18.719 0.70 19.48 111 GLN A CA 1
ATOM 718 C C . GLN A 1 112 ? -17.214 18.890 19.760 1.00 19.66 111 GLN A C 1
ATOM 719 O O . GLN A 1 112 ? -17.099 19.144 20.950 1.00 20.48 111 GLN A O 1
ATOM 730 N N . PRO A 1 113 ? -17.900 17.812 19.327 1.00 19.99 112 PRO A N 1
ATOM 731 C CA . PRO A 1 113 ? -18.546 16.958 20.344 1.00 19.79 112 PRO A CA 1
ATOM 732 C C . PRO A 1 113 ? -17.605 16.330 21.376 1.00 20.42 112 PRO A C 1
ATOM 733 O O . PRO A 1 113 ? -17.978 16.155 22.546 1.00 21.62 112 PRO A O 1
ATOM 737 N N . GLN A 1 114 ? -16.413 15.954 20.943 1.00 19.90 113 GLN A N 1
ATOM 738 C CA . GLN A 1 114 ? -15.427 15.316 21.834 1.00 19.80 113 GLN A CA 1
ATOM 739 C C . GLN A 1 114 ? -14.819 16.348 22.788 1.00 20.07 113 GLN A C 1
ATOM 740 O O . GLN A 1 114 ? -14.603 16.061 23.967 1.00 19.29 113 GLN A O 1
ATOM 746 N N . VAL A 1 115 ? -14.538 17.533 22.259 1.00 20.76 114 VAL A N 1
ATOM 747 C CA . VAL A 1 115 ? -14.090 18.671 23.058 1.00 22.24 114 VAL A CA 1
ATOM 748 C C . VAL A 1 115 ? -15.095 18.974 24.176 1.00 23.15 114 VAL A C 1
ATOM 749 O O . VAL A 1 115 ? -14.695 19.139 25.332 1.00 23.05 114 VAL A O 1
ATOM 753 N N . GLN A 1 116 ? -16.383 18.971 23.833 1.00 23.64 115 GLN A N 1
ATOM 754 C CA . GLN A 1 116 ? -17.467 19.177 24.799 1.00 23.48 115 GLN A CA 1
ATOM 755 C C . GLN A 1 116 ? -17.499 18.110 25.849 1.00 23.01 115 GLN A C 1
ATOM 756 O O . GLN A 1 116 ? -17.680 18.403 27.036 1.00 22.92 115 GLN A O 1
ATOM 762 N N . ALA A 1 117 ? -17.343 16.861 25.423 1.00 22.43 116 ALA A N 1
ATOM 763 C CA . ALA A 1 117 ? -17.176 15.743 26.355 1.00 21.10 116 ALA A CA 1
ATOM 764 C C . ALA A 1 117 ? -15.958 15.937 27.240 1.00 19.63 116 ALA A C 1
ATOM 765 O O . ALA A 1 117 ? -16.026 15.718 28.432 1.00 22.01 116 ALA A O 1
ATOM 767 N N . LEU A 1 118 ? -14.850 16.383 26.694 1.00 19.42 117 LEU A N 1
ATOM 768 C CA . LEU A 1 118 ? -13.614 16.490 27.476 1.00 18.90 117 LEU A CA 1
ATOM 769 C C . LEU A 1 118 ? -13.770 17.603 28.526 1.00 19.03 117 LEU A C 1
ATOM 770 O O . LEU A 1 118 ? -13.514 17.414 29.722 1.00 19.53 117 LEU A O 1
ATOM 775 N N . ARG A 1 119 ? -14.274 18.753 28.089 1.00 20.14 118 ARG A N 1
ATOM 776 C CA . ARG A 1 119 ? -14.559 19.882 28.993 1.00 18.58 118 ARG A CA 1
ATOM 777 C C . ARG A 1 119 ? -15.571 19.496 30.057 1.00 18.80 118 ARG A C 1
ATOM 778 O O . ARG A 1 119 ? -15.398 19.815 31.241 1.00 18.11 118 ARG A O 1
ATOM 786 N N . ALA A 1 120 ? -16.595 18.747 29.677 1.00 18.16 119 ALA A N 1
ATOM 787 C CA . ALA A 1 120 ? -17.568 18.298 30.656 1.00 18.49 119 ALA A CA 1
ATOM 788 C C . ALA A 1 120 ? -16.931 17.356 31.684 1.00 18.31 119 ALA A C 1
ATOM 789 O O . ALA A 1 120 ? -17.198 17.480 32.898 1.00 16.94 119 ALA A O 1
ATOM 791 N N . SER A 1 121 ? -16.076 16.425 31.210 1.00 18.56 120 SER A N 1
ATOM 792 C CA . SER A 1 121 ? -15.476 15.482 32.092 1.00 18.28 120 SER A CA 1
ATOM 793 C C . SER A 1 121 ? -14.639 16.256 33.079 1.00 17.42 120 SER A C 1
ATOM 794 O O . SER A 1 121 ? -14.617 15.900 34.269 1.00 18.27 120 SER A O 1
ATOM 797 N N . VAL A 1 122 ? -13.968 17.315 32.624 1.00 17.27 121 VAL A N 1
ATOM 798 C CA . VAL A 1 122 ? -13.135 18.116 33.551 1.00 18.11 121 VAL A CA 1
ATOM 799 C C . VAL A 1 122 ? -14.003 18.801 34.625 1.00 18.73 121 VAL A C 1
ATOM 800 O O . VAL A 1 122 ? -13.663 18.756 35.825 1.00 18.43 121 VAL A O 1
ATOM 804 N N . GLN A 1 123 ? -15.126 19.413 34.233 1.00 18.65 122 GLN A N 1
ATOM 805 C CA A GLN A 1 123 ? -16.058 20.048 35.179 0.50 19.25 122 GLN A CA 1
ATOM 806 C CA B GLN A 1 123 ? -15.916 20.073 35.266 0.50 19.35 122 GLN A CA 1
ATOM 807 C C . GLN A 1 123 ? -16.467 19.062 36.273 1.00 19.24 122 GLN A C 1
ATOM 808 O O . GLN A 1 123 ? -16.487 19.378 37.474 1.00 19.02 122 GLN A O 1
ATOM 819 N N . ALA A 1 124 ? -16.795 17.843 35.843 1.00 19.30 123 ALA A N 1
ATOM 820 C CA . ALA A 1 124 ? -17.199 16.779 36.794 1.00 19.68 123 ALA A CA 1
ATOM 821 C C . ALA A 1 124 ? -16.066 16.363 37.769 1.00 19.12 123 ALA A C 1
ATOM 822 O O . ALA A 1 124 ? -16.326 15.997 38.927 1.00 17.07 123 ALA A O 1
ATOM 824 N N . LEU A 1 125 ? -14.819 16.331 37.291 1.00 17.87 124 LEU A N 1
ATOM 825 C CA . LEU A 1 125 ? -13.700 16.107 38.194 1.00 17.79 124 LEU A CA 1
ATOM 826 C C . LEU A 1 125 ? -13.613 17.215 39.262 1.00 18.27 124 LEU A C 1
ATOM 827 O O . LEU A 1 125 ? -13.442 16.912 40.466 1.00 19.32 124 LEU A O 1
ATOM 832 N N . VAL A 1 126 ? -13.725 18.475 38.834 1.00 18.38 125 VAL A N 1
ATOM 833 C CA . VAL A 1 126 ? -13.623 19.624 39.743 1.00 18.64 125 VAL A CA 1
ATOM 834 C C . VAL A 1 126 ? -14.727 19.561 40.834 1.00 19.50 125 VAL A C 1
ATOM 835 O O . VAL A 1 126 ? -14.450 19.723 42.021 1.00 18.20 125 VAL A O 1
ATOM 839 N N . ALA A 1 127 ? -15.956 19.288 40.404 1.00 20.28 126 ALA A N 1
ATOM 840 C CA . ALA A 1 127 ? -17.088 19.135 41.313 1.00 19.82 126 ALA A CA 1
ATOM 841 C C . ALA A 1 127 ? -16.908 17.950 42.259 1.00 20.14 126 ALA A C 1
ATOM 842 O O . ALA A 1 127 ? -17.196 18.059 43.448 1.00 19.17 126 ALA A O 1
ATOM 844 N N . ALA A 1 128 ? -16.441 16.800 41.764 1.00 19.91 127 ALA A N 1
ATOM 845 C CA . ALA A 1 128 ? -16.244 15.674 42.666 1.00 20.91 127 ALA A CA 1
ATOM 846 C C . ALA A 1 128 ? -15.146 15.967 43.694 1.00 22.54 127 ALA A C 1
ATOM 847 O O . ALA A 1 128 ? -15.274 15.556 44.874 1.00 23.27 127 ALA A O 1
ATOM 849 N N . GLU A 1 129 ? -14.071 16.634 43.267 1.00 22.93 128 GLU A N 1
ATOM 850 C CA . GLU A 1 129 ? -12.947 16.927 44.169 1.00 24.10 128 GLU A CA 1
ATOM 851 C C . GLU A 1 129 ? -13.392 17.825 45.315 1.00 25.25 128 GLU A C 1
ATOM 852 O O . GLU A 1 129 ? -13.076 17.564 46.480 1.00 25.67 128 GLU A O 1
ATOM 858 N N . LYS A 1 130 ? -14.119 18.874 44.974 1.00 26.44 129 LYS A N 1
ATOM 859 C CA . LYS A 1 130 ? -14.679 19.758 45.973 1.00 28.14 129 LYS A CA 1
ATOM 860 C C . LYS A 1 130 ? -15.564 18.964 46.959 1.00 29.69 129 LYS A C 1
ATOM 861 O O . LYS A 1 130 ? -15.374 19.078 48.183 1.00 30.58 129 LYS A O 1
ATOM 867 N N . ALA A 1 131 ? -16.491 18.142 46.451 1.00 30.66 130 ALA A N 1
ATOM 868 C CA . ALA A 1 131 ? -17.414 17.365 47.321 1.00 31.44 130 ALA A CA 1
ATOM 869 C C . ALA A 1 131 ? -16.721 16.218 48.065 1.00 32.27 130 ALA A C 1
ATOM 870 O O . ALA A 1 131 ? -17.368 15.471 48.782 1.00 32.51 130 ALA A O 1
ATOM 872 N N . GLN A 1 132 ? -15.409 16.055 47.849 1.00 33.03 131 GLN A N 1
ATOM 873 C CA . GLN A 1 132 ? -14.586 14.965 48.456 1.00 33.29 131 GLN A CA 1
ATOM 874 C C . GLN A 1 132 ? -15.149 13.536 48.277 1.00 33.23 131 GLN A C 1
ATOM 875 O O . GLN A 1 132 ? -14.902 12.620 49.103 1.00 32.83 131 GLN A O 1
ATOM 881 N N . ASP A 1 133 ? -15.806 13.350 47.121 1.00 32.70 132 ASP A N 1
ATOM 882 C CA . ASP A 1 133 ? -16.500 12.110 46.755 1.00 31.15 132 ASP A CA 1
ATOM 883 C C . ASP A 1 133 ? -15.633 11.214 45.858 1.00 30.61 132 ASP A C 1
ATOM 884 O O . ASP A 1 133 ? -15.622 11.368 44.624 1.00 29.75 132 ASP A O 1
ATOM 889 N N . GLY A 1 134 ? -14.932 10.255 46.481 1.00 29.21 133 GLY A N 1
ATOM 890 C CA . GLY A 1 134 ? -14.054 9.342 45.761 1.00 28.21 133 GLY A CA 1
ATOM 891 C C . GLY A 1 134 ? -14.739 8.565 44.639 1.00 26.88 133 GLY A C 1
ATOM 892 O O . GLY A 1 134 ? -14.116 8.237 43.611 1.00 26.05 133 GLY A O 1
ATOM 893 N N . GLU A 1 135 ? -16.023 8.270 44.818 1.00 25.58 134 GLU A N 1
ATOM 894 C CA . GLU A 1 135 ? -16.731 7.443 43.854 1.00 24.94 134 GLU A CA 1
ATOM 895 C C . GLU A 1 135 ? -16.952 8.195 42.551 1.00 23.99 134 GLU A C 1
ATOM 896 O O . GLU A 1 135 ? -16.565 7.702 41.467 1.00 24.91 134 GLU A O 1
ATOM 902 N N . THR A 1 136 ? -17.555 9.381 42.663 1.00 22.66 135 THR A N 1
ATOM 903 C CA A THR A 1 136 ? -17.856 10.199 41.489 0.50 22.02 135 THR A CA 1
ATOM 904 C CA B THR A 1 136 ? -17.880 10.231 41.523 0.50 22.03 135 THR A CA 1
ATOM 905 C C . THR A 1 136 ? -16.571 10.742 40.882 1.00 21.63 135 THR A C 1
ATOM 906 O O . THR A 1 136 ? -16.484 10.940 39.684 1.00 22.03 135 THR A O 1
ATOM 913 N N . PHE A 1 137 ? -15.544 10.959 41.689 1.00 21.33 136 PHE A N 1
ATOM 914 C CA . PHE A 1 137 ? -14.278 11.432 41.133 1.00 20.94 136 PHE A CA 1
ATOM 915 C C . PHE A 1 137 ? -13.705 10.314 40.275 1.00 22.42 136 PHE A C 1
ATOM 916 O O . PHE A 1 137 ? -13.272 10.556 39.159 1.00 21.08 136 PHE A O 1
ATOM 924 N N . SER A 1 138 ? -13.714 9.086 40.798 1.00 23.39 137 SER A N 1
ATOM 925 C CA . SER A 1 138 ? -13.185 7.947 40.038 1.00 24.70 137 SER A CA 1
ATOM 926 C C . SER A 1 138 ? -13.931 7.750 38.747 1.00 24.39 137 SER A C 1
ATOM 927 O O . SER A 1 138 ? -13.309 7.422 37.732 1.00 24.30 137 SER A O 1
ATOM 930 N N . ASN A 1 139 ? -15.231 7.976 38.772 1.00 24.40 138 ASN A N 1
ATOM 931 C CA . ASN A 1 139 ? -16.056 7.746 37.572 1.00 24.66 138 ASN A CA 1
ATOM 932 C C . ASN A 1 139 ? -15.783 8.860 36.560 1.00 23.77 138 ASN A C 1
ATOM 933 O O . ASN A 1 139 ? -15.743 8.612 35.365 1.00 22.82 138 ASN A O 1
ATOM 938 N N . ALA A 1 140 ? -15.644 10.098 37.028 1.00 21.56 139 ALA A N 1
ATOM 939 C CA . ALA A 1 140 ? -15.353 11.179 36.099 1.00 21.23 139 ALA A CA 1
ATOM 940 C C . ALA A 1 140 ? -13.911 10.984 35.582 1.00 19.85 139 ALA A C 1
ATOM 941 O O . ALA A 1 140 ? -13.638 11.271 34.452 1.00 20.20 139 ALA A O 1
ATOM 943 N N . ARG A 1 141 ? -13.006 10.477 36.413 1.00 20.36 140 ARG A N 1
ATOM 944 C CA . ARG A 1 141 ? -11.658 10.155 35.943 1.00 20.70 140 ARG A CA 1
ATOM 945 C C . ARG A 1 141 ? -11.719 9.160 34.783 1.00 20.92 140 ARG A C 1
ATOM 946 O O . ARG A 1 141 ? -11.133 9.383 33.708 1.00 20.12 140 ARG A O 1
ATOM 954 N N . ARG A 1 142 ? -12.436 8.063 34.987 1.00 22.15 141 ARG A N 1
ATOM 955 C CA A ARG A 1 142 ? -12.560 7.072 33.932 0.50 22.67 141 ARG A CA 1
ATOM 956 C CA B ARG A 1 142 ? -12.701 7.054 33.949 0.50 22.78 141 ARG A CA 1
ATOM 957 C C . ARG A 1 142 ? -13.111 7.730 32.645 1.00 22.77 141 ARG A C 1
ATOM 958 O O . ARG A 1 142 ? -12.554 7.501 31.561 1.00 21.66 141 ARG A O 1
ATOM 973 N N . HIS A 1 143 ? -14.163 8.552 32.751 1.00 20.91 142 HIS A N 1
ATOM 974 C CA . HIS A 1 143 ? -14.717 9.234 31.605 1.00 20.73 142 HIS A CA 1
ATOM 975 C C . HIS A 1 143 ? -13.732 10.163 30.866 1.00 19.33 142 HIS A C 1
ATOM 976 O O . HIS A 1 143 ? -13.705 10.229 29.629 1.00 18.33 142 HIS A O 1
ATOM 983 N N . PHE A 1 144 ? -12.939 10.888 31.637 1.00 17.85 143 PHE A N 1
ATOM 984 C CA . PHE A 1 144 ? -11.895 11.743 31.108 1.00 17.03 143 PHE A CA 1
ATOM 985 C C . PHE A 1 144 ? -10.913 10.931 30.250 1.00 15.87 143 PHE A C 1
ATOM 986 O O . PHE A 1 144 ? -10.657 11.270 29.094 1.00 12.95 143 PHE A O 1
ATOM 994 N N . TYR A 1 145 ? -10.423 9.823 30.816 1.00 16.04 144 TYR A N 1
ATOM 995 C CA . TYR A 1 145 ? -9.467 8.955 30.107 1.00 17.30 144 TYR A CA 1
ATOM 996 C C . TYR A 1 145 ? -10.092 8.367 28.875 1.00 17.77 144 TYR A C 1
ATOM 997 O O . TYR A 1 145 ? -9.470 8.351 27.810 1.00 17.95 144 TYR A O 1
ATOM 1006 N N . ARG A 1 146 ? -11.321 7.866 28.992 1.00 17.69 145 ARG A N 1
ATOM 1007 C CA . ARG A 1 146 ? -11.983 7.311 27.821 1.00 19.38 145 ARG A CA 1
ATOM 1008 C C . ARG A 1 146 ? -12.178 8.342 26.689 1.00 18.48 145 ARG A C 1
ATOM 1009 O O . ARG A 1 146 ? -11.987 8.046 25.497 1.00 17.68 145 ARG A O 1
ATOM 1017 N N . THR A 1 147 ? -12.513 9.575 27.044 1.00 18.34 146 THR A N 1
ATOM 1018 C CA . THR A 1 147 ? -12.663 10.627 26.028 1.00 17.77 146 THR A CA 1
ATOM 1019 C C . THR A 1 147 ? -11.320 10.885 25.367 1.00 17.57 146 THR A C 1
ATOM 1020 O O . THR A 1 147 ? -11.233 10.989 24.130 1.00 15.08 146 THR A O 1
ATOM 1024 N N . LEU A 1 148 ? -10.256 10.946 26.169 1.00 17.93 147 LEU A N 1
ATOM 1025 C CA . LEU A 1 148 ? -8.943 11.125 25.587 1.00 17.97 147 LEU A CA 1
ATOM 1026 C C . LEU A 1 148 ? -8.669 9.995 24.605 1.00 18.60 147 LEU A C 1
ATOM 1027 O O . LEU A 1 148 ? -8.099 10.222 23.521 1.00 16.80 147 LEU A O 1
ATOM 1032 N N . LEU A 1 149 ? -9.092 8.787 24.967 1.00 19.42 148 LEU A N 1
ATOM 1033 C CA . LEU A 1 149 ? -8.831 7.617 24.109 1.00 19.62 148 LEU A CA 1
ATOM 1034 C C . LEU A 1 149 ? -9.566 7.741 22.790 1.00 19.39 148 LEU A C 1
ATOM 1035 O O . LEU A 1 149 ? -8.976 7.550 21.736 1.00 19.47 148 LEU A O 1
ATOM 1040 N N . GLU A 1 150 ? -10.832 8.110 22.856 1.00 20.15 149 GLU A N 1
ATOM 1041 C CA . GLU A 1 150 ? -11.669 8.225 21.673 1.00 21.09 149 GLU A CA 1
ATOM 1042 C C . GLU A 1 150 ? -11.155 9.305 20.765 1.00 19.82 149 GLU A C 1
ATOM 1043 O O . GLU A 1 150 ? -11.209 9.159 19.542 1.00 20.20 149 GLU A O 1
ATOM 1057 N N . GLY A 1 152 ? -7.944 10.179 20.356 1.00 17.66 151 GLY A N 1
ATOM 1058 C CA . GLY A 1 152 ? -6.746 9.810 19.629 1.00 18.39 151 GLY A CA 1
ATOM 1059 C C . GLY A 1 152 ? -6.978 8.693 18.631 1.00 18.76 151 GLY A C 1
ATOM 1060 O O . GLY A 1 152 ? -6.246 8.577 17.652 1.00 18.93 151 GLY A O 1
ATOM 1061 N N . ASP A 1 153 ? -8.027 7.914 18.851 1.00 18.95 152 ASP A N 1
ATOM 1062 C CA . ASP A 1 153 ? -8.338 6.747 18.061 1.00 19.89 152 ASP A CA 1
ATOM 1063 C C . ASP A 1 153 ? -7.098 5.842 17.739 1.00 19.87 152 ASP A C 1
ATOM 1064 O O . ASP A 1 153 ? -6.986 5.336 16.650 1.00 18.69 152 ASP A O 1
ATOM 1069 N N . ASN A 1 154 ? -6.164 5.724 18.677 1.00 20.41 153 ASN A N 1
ATOM 1070 C CA . ASN A 1 154 ? -4.981 4.863 18.510 1.00 21.41 153 ASN A CA 1
ATOM 1071 C C . ASN A 1 154 ? -5.382 3.453 18.941 1.00 22.30 153 ASN A C 1
ATOM 1072 O O . ASN A 1 154 ? -5.538 3.181 20.131 1.00 23.69 153 ASN A O 1
ATOM 1077 N N . ARG A 1 155 ? -5.572 2.566 17.958 1.00 23.26 154 ARG A N 1
ATOM 1078 C CA . ARG A 1 155 ? -5.922 1.166 18.226 1.00 23.36 154 ARG A CA 1
ATOM 1079 C C . ARG A 1 155 ? -4.923 0.498 19.203 1.00 23.75 154 ARG A C 1
ATOM 1080 O O . ARG A 1 155 ? -5.333 -0.279 20.057 1.00 22.12 154 ARG A O 1
ATOM 1085 N N . GLU A 1 156 ? -3.631 0.826 19.108 1.00 23.89 155 GLU A N 1
ATOM 1086 C CA . GLU A 1 156 ? -2.645 0.244 20.039 1.00 25.02 155 GLU A CA 1
ATOM 1087 C C . GLU A 1 156 ? -2.817 0.702 21.485 1.00 24.90 155 GLU A C 1
ATOM 1088 O O . GLU A 1 156 ? -2.624 -0.078 22.403 1.00 24.02 155 GLU A O 1
ATOM 1094 N N . LEU A 1 157 ? -3.207 1.957 21.693 1.00 25.65 156 LEU A N 1
ATOM 1095 C CA . LEU A 1 157 ? -3.531 2.425 23.022 1.00 26.31 156 LEU A CA 1
ATOM 1096 C C . LEU A 1 157 ? -4.792 1.790 23.546 1.00 27.28 156 LEU A C 1
ATOM 1097 O O . LEU A 1 157 ? -4.873 1.502 24.753 1.00 28.36 156 LEU A O 1
ATOM 1102 N N . ARG A 1 158 ? -5.771 1.566 22.669 1.00 28.25 157 ARG A N 1
ATOM 1103 C CA . ARG A 1 158 ? -7.030 0.921 23.077 1.00 29.93 157 ARG A CA 1
ATOM 1104 C C . ARG A 1 158 ? -6.746 -0.428 23.682 1.00 30.84 157 ARG A C 1
ATOM 1105 O O . ARG A 1 158 ? -7.315 -0.796 24.706 1.00 30.74 157 ARG A O 1
ATOM 1113 N N . ARG A 1 159 ? -5.815 -1.146 23.077 1.00 32.77 158 ARG A N 1
ATOM 1114 C CA . ARG A 1 159 ? -5.484 -2.486 23.565 1.00 33.34 158 ARG A CA 1
ATOM 1115 C C . ARG A 1 159 ? -4.625 -2.463 24.839 1.00 33.35 158 ARG A C 1
ATOM 1116 O O . ARG A 1 159 ? -4.769 -3.334 25.661 1.00 33.98 158 ARG A O 1
ATOM 1122 N N . LEU A 1 160 ? -3.811 -1.437 25.057 1.00 33.00 159 LEU A N 1
ATOM 1123 C CA . LEU A 1 160 ? -3.069 -1.269 26.322 1.00 33.30 159 LEU A CA 1
ATOM 1124 C C . LEU A 1 160 ? -3.821 -0.477 27.434 1.00 33.23 159 LEU A C 1
ATOM 1125 O O . LEU A 1 160 ? -3.280 -0.254 28.515 1.00 32.90 159 LEU A O 1
ATOM 1130 N N . PHE A 1 161 ? -5.036 -0.010 27.152 1.00 33.54 160 PHE A N 1
ATOM 1131 C CA . PHE A 1 161 ? -5.697 1.052 27.952 1.00 33.36 160 PHE A CA 1
ATOM 1132 C C . PHE A 1 161 ? -5.731 0.781 29.464 1.00 34.03 160 PHE A C 1
ATOM 1133 O O . PHE A 1 161 ? -5.351 1.637 30.254 1.00 33.34 160 PHE A O 1
ATOM 1141 N N . PRO A 1 162 ? -6.123 -0.445 29.874 1.00 35.97 161 PRO A N 1
ATOM 1142 C CA . PRO A 1 162 ? -6.086 -0.807 31.320 1.00 36.49 161 PRO A CA 1
ATOM 1143 C C . PRO A 1 162 ? -4.788 -0.525 32.076 1.00 37.20 161 PRO A C 1
ATOM 1144 O O . PRO A 1 162 ? -4.826 -0.143 33.245 1.00 38.37 161 PRO A O 1
ATOM 1148 N N . THR A 1 163 ? -3.627 -0.680 31.457 1.00 38.11 162 THR A N 1
ATOM 1149 C CA . THR A 1 163 ? -2.391 -0.340 32.156 1.00 38.40 162 THR A CA 1
ATOM 1150 C C . THR A 1 163 ? -2.365 1.113 32.636 1.00 37.99 162 THR A C 1
ATOM 1151 O O . THR A 1 163 ? -1.851 1.416 33.719 1.00 38.28 162 THR A O 1
ATOM 1155 N N . ILE A 1 164 ? -2.917 2.002 31.813 1.00 37.41 163 ILE A N 1
ATOM 1156 C CA . ILE A 1 164 ? -2.861 3.441 32.067 1.00 37.09 163 ILE A CA 1
ATOM 1157 C C . ILE A 1 164 ? -3.466 3.797 33.407 1.00 35.85 163 ILE A C 1
ATOM 1158 O O . ILE A 1 164 ? -3.036 4.738 34.061 1.00 37.35 163 ILE A O 1
ATOM 1163 N N . HIS A 1 165 ? -4.441 3.020 33.836 1.00 34.85 164 HIS A N 1
ATOM 1164 C CA . HIS A 1 165 ? -5.243 3.339 35.027 1.00 34.76 164 HIS A CA 1
ATOM 1165 C C . HIS A 1 165 ? -4.540 3.040 36.360 1.00 32.86 164 HIS A C 1
ATOM 1166 O O . HIS A 1 165 ? -4.883 3.643 37.387 1.00 33.21 164 HIS A O 1
ATOM 1186 N N . PRO A 1 167 ? -4.590 0.416 38.622 1.00 27.16 166 PRO A N 1
ATOM 1187 C CA . PRO A 1 167 ? -5.552 0.139 39.711 1.00 25.81 166 PRO A CA 1
ATOM 1188 C C . PRO A 1 167 ? -4.902 -0.336 40.990 1.00 25.11 166 PRO A C 1
ATOM 1189 O O . PRO A 1 167 ? -5.266 0.131 42.063 1.00 25.38 166 PRO A O 1
ATOM 1193 N N . ILE A 1 168 ? -3.910 -1.218 40.902 1.00 24.65 167 ILE A N 1
ATOM 1194 C CA . ILE A 1 168 ? -3.229 -1.665 42.114 1.00 24.55 167 ILE A CA 1
ATOM 1195 C C . ILE A 1 168 ? -2.489 -0.528 42.797 1.00 22.83 167 ILE A C 1
ATOM 1196 O O . ILE A 1 168 ? -2.666 -0.339 43.991 1.00 23.98 167 ILE A O 1
ATOM 1201 N N . VAL A 1 169 ? -1.691 0.221 42.050 1.00 22.39 168 VAL A N 1
ATOM 1202 C CA . VAL A 1 169 ? -0.985 1.402 42.560 1.00 21.43 168 VAL A CA 1
ATOM 1203 C C . VAL A 1 169 ? -1.974 2.388 43.222 1.00 22.16 168 VAL A C 1
ATOM 1204 O O . VAL A 1 169 ? -1.773 2.843 44.349 1.00 21.69 168 VAL A O 1
ATOM 1208 N N . HIS A 1 170 ? -3.065 2.672 42.537 1.00 22.91 169 HIS A N 1
ATOM 1209 C CA . HIS A 1 170 ? -4.119 3.549 43.101 1.00 24.31 169 HIS A CA 1
ATOM 1210 C C . HIS A 1 170 ? -4.486 3.076 44.479 1.00 23.39 169 HIS A C 1
ATOM 1211 O O . HIS A 1 170 ? -4.455 3.842 45.414 1.00 23.11 169 HIS A O 1
ATOM 1218 N N . ALA A 1 171 ? -4.808 1.789 44.609 1.00 24.67 170 ALA A N 1
ATOM 1219 C CA . ALA A 1 171 ? -5.270 1.229 45.880 1.00 24.39 170 ALA A CA 1
ATOM 1220 C C . ALA A 1 171 ? -4.184 1.148 46.919 1.00 25.17 170 ALA A C 1
ATOM 1221 O O . ALA A 1 171 ? -4.292 1.688 48.010 1.00 25.57 170 ALA A O 1
ATOM 1223 N N . GLN A 1 172 ? -3.085 0.482 46.586 1.00 25.44 171 GLN A N 1
ATOM 1224 C CA . GLN A 1 172 ? -2.039 0.221 47.553 1.00 24.50 171 GLN A CA 1
ATOM 1225 C C . GLN A 1 172 ? -1.350 1.503 47.965 1.00 23.87 171 GLN A C 1
ATOM 1226 O O . GLN A 1 172 ? -0.860 1.588 49.054 1.00 23.46 171 GLN A O 1
ATOM 1232 N N . HIS A 1 173 ? -1.276 2.504 47.086 1.00 23.86 172 HIS A N 1
ATOM 1233 C CA . HIS A 1 173 ? -0.573 3.736 47.442 1.00 23.07 172 HIS A CA 1
ATOM 1234 C C . HIS A 1 173 ? -1.498 4.914 47.721 1.00 23.37 172 HIS A C 1
ATOM 1235 O O . HIS A 1 173 ? -1.032 6.068 47.772 1.00 22.60 172 HIS A O 1
ATOM 1242 N N . ARG A 1 174 ? -2.779 4.610 47.977 1.00 23.21 173 ARG A N 1
ATOM 1243 C CA . ARG A 1 174 ? -3.714 5.600 48.529 1.00 23.60 173 ARG A CA 1
ATOM 1244 C C . ARG A 1 174 ? -3.722 6.883 47.671 1.00 23.87 173 ARG A C 1
ATOM 1245 O O . ARG A 1 174 ? -3.504 7.975 48.189 1.00 24.38 173 ARG A O 1
ATOM 1249 N N . LEU A 1 175 ? -3.899 6.721 46.356 1.00 24.08 174 LEU A N 1
ATOM 1250 C CA . LEU A 1 175 ? -4.035 7.854 45.449 1.00 25.42 174 LEU A CA 1
ATOM 1251 C C . LEU A 1 175 ? -5.320 8.716 45.727 1.00 25.22 174 LEU A C 1
ATOM 1252 O O . LEU A 1 175 ? -5.393 9.887 45.331 1.00 24.04 174 LEU A O 1
ATOM 1257 N N . ALA A 1 176 ? -6.309 8.133 46.389 1.00 26.11 175 ALA A N 1
ATOM 1258 C CA . ALA A 1 176 ? -7.441 8.922 46.939 1.00 27.15 175 ALA A CA 1
ATOM 1259 C C . ALA A 1 176 ? -6.956 10.124 47.773 1.00 27.77 175 ALA A C 1
ATOM 1260 O O . ALA A 1 176 ? -7.554 11.182 47.704 1.00 29.85 175 ALA A O 1
ATOM 1262 N N . SER A 1 177 ? -5.843 9.991 48.505 1.00 26.97 176 SER A N 1
ATOM 1263 C CA . SER A 1 177 ? -5.307 11.087 49.305 1.00 27.06 176 SER A CA 1
ATOM 1264 C C . SER A 1 177 ? -4.567 12.170 48.488 1.00 25.84 176 SER A C 1
ATOM 1265 O O . SER A 1 177 ? -4.230 13.222 49.046 1.00 23.50 176 SER A O 1
ATOM 1268 N N . LEU A 1 178 ? -4.317 11.901 47.192 1.00 24.59 177 LEU A N 1
ATOM 1269 C CA . LEU A 1 178 ? -3.612 12.845 46.306 1.00 24.73 177 LEU A CA 1
ATOM 1270 C C . LEU A 1 178 ? -4.531 13.545 45.287 1.00 24.66 177 LEU A C 1
ATOM 1271 O O . LEU A 1 178 ? -4.072 14.110 44.251 1.00 22.50 177 LEU A O 1
ATOM 1276 N N . ARG A 1 179 ? -5.831 13.550 45.588 1.00 24.58 178 ARG A N 1
ATOM 1277 C CA . ARG A 1 179 ? -6.827 14.055 44.625 1.00 24.51 178 ARG A CA 1
ATOM 1278 C C . ARG A 1 179 ? -6.663 15.546 44.220 1.00 24.53 178 ARG A C 1
ATOM 1279 O O . ARG A 1 179 ? -6.898 15.925 43.069 1.00 22.51 178 ARG A O 1
ATOM 1287 N N . GLN A 1 180 ? -6.282 16.392 45.170 1.00 24.39 179 GLN A N 1
ATOM 1288 C CA . GLN A 1 180 ? -6.036 17.798 44.828 1.00 24.96 179 GLN A CA 1
ATOM 1289 C C . GLN A 1 180 ? -5.000 17.886 43.707 1.00 23.65 179 GLN A C 1
ATOM 1290 O O . GLN A 1 180 ? -5.244 18.514 42.704 1.00 22.13 179 GLN A O 1
ATOM 1309 N N . ARG A 1 182 ? -3.884 15.510 41.726 1.00 23.05 181 ARG A N 1
ATOM 1310 C CA . ARG A 1 182 ? -4.282 14.789 40.521 1.00 21.91 181 ARG A CA 1
ATOM 1311 C C . ARG A 1 182 ? -5.241 15.645 39.686 1.00 21.16 181 ARG A C 1
ATOM 1312 O O . ARG A 1 182 ? -5.161 15.673 38.477 1.00 20.14 181 ARG A O 1
ATOM 1320 N N . LEU A 1 183 ? -6.166 16.318 40.327 1.00 20.40 182 LEU A N 1
ATOM 1321 C CA . LEU A 1 183 ? -7.132 17.154 39.592 1.00 20.15 182 LEU A CA 1
ATOM 1322 C C . LEU A 1 183 ? -6.400 18.251 38.793 1.00 19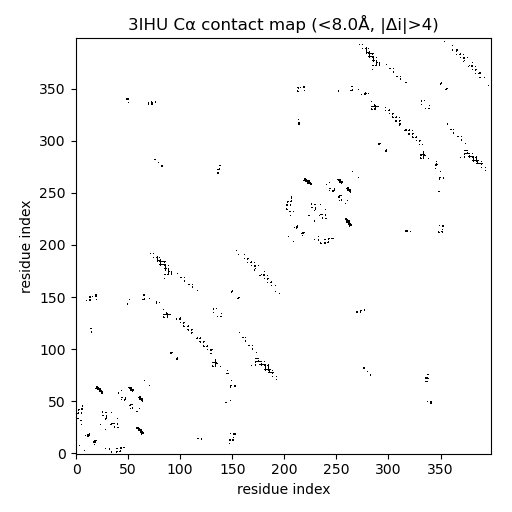.78 182 LEU A C 1
ATOM 1323 O O . LEU A 1 183 ? -6.687 18.499 37.606 1.00 19.50 182 LEU A O 1
ATOM 1328 N N . ASP A 1 184 ? -5.448 18.911 39.441 1.00 18.58 183 ASP A N 1
ATOM 1329 C CA A ASP A 1 184 ? -4.638 19.916 38.742 0.50 18.00 183 ASP A CA 1
ATOM 1330 C CA B ASP A 1 184 ? -4.672 19.928 38.736 0.50 18.42 183 ASP A CA 1
ATOM 1331 C C . ASP A 1 184 ? -3.926 19.305 37.558 1.00 18.27 183 ASP A C 1
ATOM 1332 O O . ASP A 1 184 ? -3.888 19.884 36.474 1.00 17.86 183 ASP A O 1
ATOM 1341 N N . ASP A 1 185 ? -3.374 18.111 37.762 1.00 16.96 184 ASP A N 1
ATOM 1342 C CA . ASP A 1 185 ? -2.737 17.421 36.663 1.00 17.84 184 ASP A CA 1
ATOM 1343 C C . ASP A 1 185 ? -3.690 17.157 35.471 1.00 16.82 184 ASP A C 1
ATOM 1344 O O . ASP A 1 185 ? -3.306 17.282 34.282 1.00 15.45 184 ASP A O 1
ATOM 1349 N N . TYR A 1 186 ? -4.899 16.706 35.785 1.00 16.64 185 TYR A N 1
ATOM 1350 C CA . TYR A 1 186 ? -5.852 16.378 34.767 1.00 16.95 185 TYR A CA 1
ATOM 1351 C C . TYR A 1 186 ? -6.318 17.641 34.041 1.00 17.56 185 TYR A C 1
ATOM 1352 O O . TYR A 1 186 ? -6.576 17.613 32.850 1.00 17.51 185 TYR A O 1
ATOM 1361 N N . ARG A 1 187 ? -6.458 18.729 34.790 1.00 17.87 186 ARG A N 1
ATOM 1362 C CA . ARG A 1 187 ? -6.743 19.996 34.189 1.00 18.13 186 ARG A CA 1
ATOM 1363 C C . ARG A 1 187 ? -5.641 20.422 33.236 1.00 17.42 186 ARG A C 1
ATOM 1364 O O . ARG A 1 187 ? -5.961 20.910 32.175 1.00 16.26 186 ARG A O 1
ATOM 1372 N N . ARG A 1 188 ? -4.368 20.251 33.607 1.00 17.74 187 ARG A N 1
ATOM 1373 C CA . ARG A 1 188 ? -3.273 20.633 32.699 1.00 18.53 187 ARG A CA 1
ATOM 1374 C C . ARG A 1 188 ? -3.276 19.748 31.428 1.00 18.78 187 ARG A C 1
ATOM 1375 O O . ARG A 1 188 ? -3.000 20.243 30.318 1.00 15.65 187 ARG A O 1
ATOM 1383 N N . ILE A 1 189 ? -3.564 18.445 31.597 1.00 17.85 188 ILE A N 1
ATOM 1384 C CA . ILE A 1 189 ? -3.658 17.554 30.451 1.00 16.95 188 ILE A CA 1
ATOM 1385 C C . ILE A 1 189 ? -4.733 18.079 29.475 1.00 16.62 188 ILE A C 1
ATOM 1386 O O . ILE A 1 189 ? -4.459 18.237 28.305 1.00 14.89 188 ILE A O 1
ATOM 1391 N N . ALA A 1 190 ? -5.941 18.319 29.979 1.00 16.17 189 ALA A N 1
ATOM 1392 C CA . ALA A 1 190 ? -7.048 18.797 29.155 1.00 16.87 189 ALA A CA 1
ATOM 1393 C C . ALA A 1 190 ? -6.663 20.073 28.420 1.00 16.06 189 ALA A C 1
ATOM 1394 O O . ALA A 1 190 ? -6.805 20.146 27.213 1.00 14.71 189 ALA A O 1
ATOM 1396 N N . THR A 1 191 ? -6.171 21.050 29.171 1.00 15.10 190 THR A N 1
ATOM 1397 C CA . THR A 1 191 ? -5.756 22.310 28.580 1.00 15.77 190 THR A CA 1
ATOM 1398 C C . THR A 1 191 ? -4.688 22.111 27.466 1.00 16.15 190 THR A C 1
ATOM 1399 O O . THR A 1 191 ? -4.805 22.699 26.385 1.00 16.16 190 THR A O 1
ATOM 1403 N N . ALA A 1 192 ? -3.733 21.196 27.671 1.00 15.71 191 ALA A N 1
ATOM 1404 C CA . ALA A 1 192 ? -2.683 20.957 26.676 1.00 15.43 191 ALA A CA 1
ATOM 1405 C C . ALA A 1 192 ? -3.258 20.210 25.447 1.00 16.14 191 ALA A C 1
ATOM 1406 O O . ALA A 1 192 ? -2.980 20.534 24.267 1.00 16.00 191 ALA A O 1
ATOM 1408 N N . VAL A 1 193 ? -4.127 19.247 25.714 1.00 15.85 192 VAL A N 1
ATOM 1409 C CA . VAL A 1 193 ? -4.731 18.491 24.640 1.00 15.59 192 VAL A CA 1
ATOM 1410 C C . VAL A 1 193 ? -5.547 19.396 23.746 1.00 16.36 192 VAL A C 1
ATOM 1411 O O . VAL A 1 193 ? -5.387 19.371 22.512 1.00 16.85 192 VAL A O 1
ATOM 1415 N N . LEU A 1 194 ? -6.412 20.197 24.381 1.00 16.47 193 LEU A N 1
ATOM 1416 C CA . LEU A 1 194 ? -7.315 21.066 23.640 1.00 17.35 193 LEU A CA 1
ATOM 1417 C C . LEU A 1 194 ? -6.601 22.114 22.825 1.00 16.99 193 LEU A C 1
ATOM 1418 O O . LEU A 1 194 ? -7.152 22.564 21.882 1.00 16.97 193 LEU A O 1
ATOM 1423 N N . ALA A 1 195 ? -5.388 22.485 23.208 1.00 17.83 194 ALA A N 1
ATOM 1424 C CA . ALA A 1 195 ? -4.560 23.422 22.455 1.00 19.48 194 ALA A CA 1
ATOM 1425 C C . ALA A 1 195 ? -3.893 22.773 21.208 1.00 21.00 194 ALA A C 1
ATOM 1426 O O . ALA A 1 195 ? -3.336 23.465 20.375 1.00 20.43 194 ALA A O 1
ATOM 1428 N N . GLY A 1 196 ? -3.924 21.441 21.127 1.00 21.00 195 GLY A N 1
ATOM 1429 C CA . GLY A 1 196 ? -3.702 20.739 19.881 1.00 20.58 195 GLY A CA 1
ATOM 1430 C C . GLY A 1 196 ? -2.261 20.466 19.568 1.00 21.12 195 GLY A C 1
ATOM 1431 O O . GLY A 1 196 ? -1.993 19.843 18.543 1.00 20.46 195 GLY A O 1
ATOM 1432 N N . GLU A 1 197 ? -1.336 20.951 20.401 1.00 22.06 196 GLU A N 1
ATOM 1433 C CA . GLU A 1 197 ? 0.070 20.770 20.111 1.00 22.96 196 GLU A CA 1
ATOM 1434 C C . GLU A 1 197 ? 0.591 19.454 20.767 1.00 22.70 196 GLU A C 1
ATOM 1435 O O . GLU A 1 197 ? 0.574 19.308 21.996 1.00 22.62 196 GLU A O 1
ATOM 1441 N N . PRO A 1 198 ? 1.016 18.477 19.936 1.00 22.47 197 PRO A N 1
ATOM 1442 C CA . PRO A 1 198 ? 1.283 17.133 20.516 1.00 21.64 197 PRO A CA 1
ATOM 1443 C C . PRO A 1 198 ? 2.381 17.054 21.549 1.00 21.55 197 PRO A C 1
ATOM 1444 O O . PRO A 1 198 ? 2.221 16.341 22.556 1.00 19.96 197 PRO A O 1
ATOM 1448 N N . ASP A 1 199 ? 3.474 17.789 21.353 1.00 22.23 198 ASP A N 1
ATOM 1449 C CA . ASP A 1 199 ? 4.563 17.719 22.309 1.00 23.14 198 ASP A CA 1
ATOM 1450 C C . ASP A 1 199 ? 4.180 18.234 23.698 1.00 22.32 198 ASP A C 1
ATOM 1451 O O . AS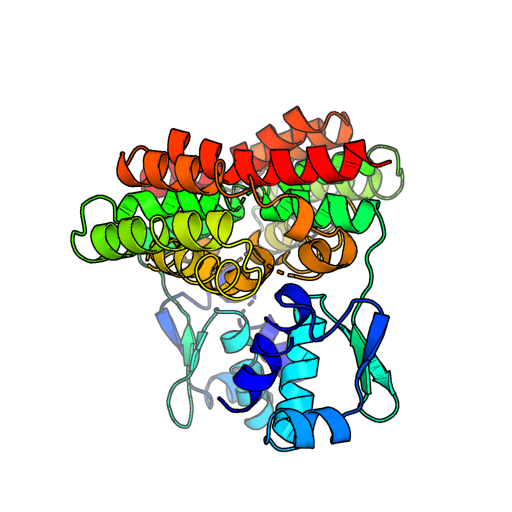P A 1 199 ? 4.598 17.652 24.709 1.00 21.36 198 ASP A O 1
ATOM 1456 N N . ALA A 1 200 ? 3.443 19.343 23.776 1.00 21.95 199 ALA A N 1
ATOM 1457 C CA . ALA A 1 200 ? 3.052 19.880 25.076 1.00 20.42 199 ALA A CA 1
ATOM 1458 C C . ALA A 1 200 ? 1.969 18.981 25.681 1.00 18.50 199 ALA A C 1
ATOM 1459 O O . ALA A 1 200 ? 1.929 18.823 26.884 1.00 18.40 199 ALA A O 1
ATOM 1461 N N . ALA A 1 201 ? 1.114 18.410 24.859 1.00 17.07 200 ALA A N 1
ATOM 1462 C CA . ALA A 1 201 ? 0.167 17.415 25.373 1.00 17.65 200 ALA A CA 1
ATOM 1463 C C . ALA A 1 201 ? 0.888 16.217 25.987 1.00 16.90 200 ALA A C 1
ATOM 1464 O O . ALA A 1 201 ? 0.577 15.842 27.102 1.00 18.13 200 ALA A O 1
ATOM 1466 N N . GLU A 1 202 ? 1.898 15.669 25.283 1.00 18.12 201 GLU A N 1
ATOM 1467 C CA . GLU A 1 202 ? 2.618 14.505 25.776 1.00 16.95 201 GLU A CA 1
ATOM 1468 C C . GLU A 1 202 ? 3.262 14.851 27.110 1.00 17.92 201 GLU A C 1
ATOM 1469 O O . GLU A 1 202 ? 3.217 14.047 28.058 1.00 16.04 201 GLU A O 1
ATOM 1475 N N . ALA A 1 203 ? 3.903 16.031 27.177 1.00 17.94 202 ALA A N 1
ATOM 1476 C CA . ALA A 1 203 ? 4.547 16.443 28.396 1.00 18.43 202 ALA A CA 1
ATOM 1477 C C . ALA A 1 203 ? 3.571 16.541 29.536 1.00 18.24 202 ALA A C 1
ATOM 1478 O O . ALA A 1 203 ? 3.897 16.165 30.654 1.00 19.23 202 ALA A O 1
ATOM 1480 N N . ALA A 1 204 ? 2.375 17.059 29.284 1.00 17.70 203 ALA A N 1
ATOM 1481 C CA . ALA A 1 204 ? 1.392 17.156 30.348 1.00 16.78 203 ALA A CA 1
ATOM 1482 C C . ALA A 1 204 ? 0.884 15.769 30.835 1.00 16.38 203 ALA A C 1
ATOM 1483 O O . ALA A 1 204 ? 0.659 15.566 32.037 1.00 14.88 203 ALA A O 1
ATOM 1485 N N . GLY A 1 205 ? 0.694 14.839 29.925 1.00 15.43 204 GLY A N 1
ATOM 1486 C CA . GLY A 1 205 ? 0.287 13.493 30.334 1.00 16.48 204 GLY A CA 1
ATOM 1487 C C . GLY A 1 205 ? 1.380 12.817 31.157 1.00 16.72 204 GLY A C 1
ATOM 1488 O O . GLY A 1 205 ? 1.115 12.231 32.184 1.00 17.47 204 GLY A O 1
ATOM 1489 N N . ALA A 1 206 ? 2.623 12.944 30.737 1.00 17.62 205 ALA A N 1
ATOM 1490 C CA . ALA A 1 206 ? 3.739 12.343 31.477 1.00 17.99 205 ALA A CA 1
ATOM 1491 C C . ALA A 1 206 ? 3.938 13.044 32.828 1.00 18.48 205 ALA A C 1
ATOM 1492 O O . ALA A 1 206 ? 4.177 12.400 33.858 1.00 19.02 205 ALA A O 1
ATOM 1494 N N . ALA A 1 207 ? 3.752 14.359 32.842 1.00 18.38 206 ALA A N 1
ATOM 1495 C CA . ALA A 1 207 ? 3.840 15.137 34.076 1.00 17.46 206 ALA A CA 1
ATOM 1496 C C . ALA A 1 207 ? 2.975 14.549 35.167 1.00 17.10 206 ALA A C 1
ATOM 1497 O O . ALA A 1 207 ? 3.382 14.507 36.328 1.00 17.93 206 ALA A O 1
ATOM 1499 N N . HIS A 1 208 ? 1.767 14.132 34.833 1.00 16.82 207 HIS A N 1
ATOM 1500 C CA . HIS A 1 208 ? 0.856 13.637 35.853 1.00 16.39 207 HIS A CA 1
ATOM 1501 C C . HIS A 1 208 ? 1.533 12.436 36.562 1.00 16.86 207 HIS A C 1
ATOM 1502 O O . HIS A 1 208 ? 1.601 12.360 37.792 1.00 17.34 207 HIS A O 1
ATOM 1509 N N . VAL A 1 209 ? 2.017 11.485 35.779 1.00 15.82 208 VAL A N 1
ATOM 1510 C CA . VAL A 1 209 ? 2.619 10.262 36.366 1.00 15.48 208 VAL A CA 1
ATOM 1511 C C . VAL A 1 209 ? 3.877 10.571 37.153 1.00 15.49 208 VAL A C 1
ATOM 1512 O O . VAL A 1 209 ? 4.102 9.982 38.202 1.00 16.54 208 VAL A O 1
ATOM 1516 N N . LYS A 1 210 ? 4.689 11.486 36.661 1.00 16.59 209 LYS A N 1
ATOM 1517 C CA . LYS A 1 210 ? 5.835 11.970 37.434 1.00 18.21 209 LYS A CA 1
ATOM 1518 C C . LYS A 1 210 ? 5.423 12.494 38.820 1.00 17.47 209 LYS A C 1
ATOM 1519 O O . LYS A 1 210 ? 6.103 12.252 39.823 1.00 16.67 209 LYS A O 1
ATOM 1525 N N . ASN A 1 211 ? 4.288 13.181 38.892 1.00 17.92 210 ASN A N 1
ATOM 1526 C CA . ASN A 1 211 ? 3.772 13.663 40.202 1.00 18.91 210 ASN A CA 1
ATOM 1527 C C . ASN A 1 211 ? 3.340 12.559 41.091 1.00 18.76 210 ASN A C 1
ATOM 1528 O O . ASN A 1 211 ? 3.661 12.586 42.273 1.00 19.06 210 ASN A O 1
ATOM 1533 N N . VAL A 1 212 ? 2.630 11.564 40.539 1.00 17.78 211 VAL A N 1
ATOM 1534 C CA . VAL A 1 212 ? 2.287 10.385 41.300 1.00 17.77 211 VAL A CA 1
ATOM 1535 C C . VAL A 1 212 ? 3.551 9.663 41.849 1.00 16.90 211 VAL A C 1
ATOM 1536 O O . VAL A 1 212 ? 3.623 9.361 43.035 1.00 15.69 211 VAL A O 1
ATOM 1540 N N . ARG A 1 213 ? 4.557 9.450 41.006 1.00 16.34 212 ARG A N 1
ATOM 1541 C CA . ARG A 1 213 ? 5.809 8.813 41.440 1.00 17.01 212 ARG A CA 1
ATOM 1542 C C . ARG A 1 213 ? 6.477 9.608 42.576 1.00 17.30 212 ARG A C 1
ATOM 1543 O O . ARG A 1 213 ? 6.829 9.048 43.599 1.00 18.12 212 ARG A O 1
ATOM 1551 N N . GLY A 1 214 ? 6.626 10.903 42.386 1.00 17.18 213 GLY A N 1
ATOM 1552 C CA . GLY A 1 214 ? 7.095 11.804 43.426 1.00 18.41 213 GLY A CA 1
ATOM 1553 C C . GLY A 1 214 ? 6.355 11.674 44.744 1.00 18.55 213 GLY A C 1
ATOM 1554 O O . GLY A 1 214 ? 6.980 11.546 45.788 1.00 19.42 213 GLY A O 1
ATOM 1555 N N . ALA A 1 215 ? 5.028 11.626 44.714 1.00 18.98 214 ALA A N 1
ATOM 1556 C CA . ALA A 1 215 ? 4.289 11.517 45.961 1.00 19.18 214 ALA A CA 1
ATOM 1557 C C . ALA A 1 215 ? 4.595 10.189 46.659 1.00 20.25 214 ALA A C 1
ATOM 1558 O O . ALA A 1 215 ? 4.724 10.126 47.892 1.00 19.82 214 ALA A O 1
ATOM 1560 N N . ILE A 1 216 ? 4.656 9.111 45.883 1.00 21.13 215 ILE A N 1
ATOM 1561 C CA . ILE A 1 216 ? 4.896 7.781 46.461 1.00 21.62 215 ILE A CA 1
ATOM 1562 C C . ILE A 1 216 ? 6.284 7.748 47.060 1.00 22.21 215 ILE A C 1
ATOM 1563 O O . ILE A 1 216 ? 6.450 7.297 48.193 1.00 22.46 215 ILE A O 1
ATOM 1568 N N . LEU A 1 217 ? 7.274 8.259 46.333 1.00 23.91 216 LEU A N 1
ATOM 1569 C CA . LEU A 1 217 ? 8.634 8.208 46.817 1.00 26.68 216 LEU A CA 1
ATOM 1570 C C . LEU A 1 217 ? 8.796 9.079 48.062 1.00 29.43 216 LEU A C 1
ATOM 1571 O O . LEU A 1 217 ? 9.533 8.719 48.978 1.00 30.43 216 LEU A O 1
ATOM 1576 N N . ASP A 1 218 ? 8.097 10.209 48.106 1.00 32.13 217 ASP A N 1
ATOM 1577 C CA . ASP A 1 218 ? 8.160 11.120 49.269 1.00 34.04 217 ASP A CA 1
ATOM 1578 C C . ASP A 1 218 ? 7.745 10.475 50.575 1.00 35.58 217 ASP A C 1
ATOM 1579 O O . ASP A 1 218 ? 8.351 10.726 51.594 1.00 35.88 217 ASP A O 1
ATOM 1584 N N . ARG A 1 219 ? 6.745 9.618 50.556 1.00 37.67 218 ARG A N 1
ATOM 1585 C CA . ARG A 1 219 ? 6.386 8.894 51.786 1.00 40.02 218 ARG A CA 1
ATOM 1586 C C . ARG A 1 219 ? 7.522 8.023 52.358 1.00 41.66 218 ARG A C 1
ATOM 1587 O O . ARG A 1 219 ? 7.705 7.941 53.590 1.00 42.76 218 ARG A O 1
ATOM 1595 N N . GLN A 1 220 ? 8.307 7.408 51.472 1.00 42.99 219 GLN A N 1
ATOM 1596 C CA . GLN A 1 220 ? 9.396 6.481 51.874 1.00 43.45 219 GLN A CA 1
ATOM 1597 C C . GLN A 1 220 ? 10.429 7.134 52.812 1.00 43.50 219 GLN A C 1
ATOM 1598 O O . GLN A 1 220 ? 10.948 6.495 53.743 1.00 43.60 219 GLN A O 1
ATOM 1604 N N . SER B 1 16 ? 1.244 -29.485 19.408 1.00 36.32 15 SER B N 1
ATOM 1605 C CA . SER B 1 16 ? 2.026 -28.376 18.779 1.00 35.98 15 SER B CA 1
ATOM 1606 C C . SER B 1 16 ? 1.732 -28.259 17.273 1.00 35.24 15 SER B C 1
ATOM 1607 O O . SER B 1 16 ? 2.335 -27.427 16.600 1.00 34.96 15 SER B O 1
ATOM 1610 N N . ALA B 1 17 ? 0.839 -29.106 16.739 1.00 33.73 16 ALA B N 1
ATOM 1611 C CA . ALA B 1 17 ? 0.277 -28.893 15.401 1.00 32.88 16 ALA B CA 1
ATOM 1612 C C . ALA B 1 17 ? -0.187 -27.424 15.287 1.00 31.84 16 ALA B C 1
ATOM 1613 O O . ALA B 1 17 ? 0.056 -26.747 14.277 1.00 31.94 16 ALA B O 1
ATOM 1615 N N . SER B 1 18 ? -0.790 -26.917 16.365 1.00 30.43 17 SER B N 1
ATOM 1616 C CA . SER B 1 18 ? -1.239 -25.538 16.415 1.00 29.60 17 SER B CA 1
ATOM 1617 C C . SER B 1 18 ? -0.061 -24.545 16.314 1.00 28.61 17 SER B C 1
ATOM 1618 O O . SER B 1 18 ? -0.136 -23.560 15.581 1.00 27.35 17 SER B O 1
ATOM 1621 N N . ASP B 1 19 ? 1.009 -24.819 17.049 1.00 27.40 18 ASP B N 1
ATOM 1622 C CA . ASP B 1 19 ? 2.284 -24.079 16.931 1.00 27.37 18 ASP B CA 1
ATOM 1623 C C . ASP B 1 19 ? 2.859 -24.003 15.500 1.00 26.67 18 ASP B C 1
ATOM 1624 O O . ASP B 1 19 ? 3.307 -22.946 15.061 1.00 27.92 18 ASP B O 1
ATOM 1629 N N . THR B 1 20 ? 2.823 -25.110 14.774 1.00 25.80 19 THR B N 1
ATOM 1630 C CA . THR B 1 20 ? 3.374 -25.185 13.418 1.00 25.50 19 THR B CA 1
ATOM 1631 C C . THR B 1 20 ? 2.726 -24.097 12.561 1.00 24.91 19 THR B C 1
ATOM 1632 O O . THR B 1 20 ? 3.404 -23.236 11.981 1.00 24.47 19 THR B O 1
ATOM 1636 N N . VAL B 1 21 ? 1.398 -24.114 12.540 1.00 24.26 20 VAL B N 1
ATOM 1637 C CA . VAL B 1 21 ? 0.628 -23.094 11.805 1.00 22.78 20 VAL B CA 1
ATOM 1638 C C . VAL B 1 21 ? 0.878 -21.700 12.367 1.00 21.80 20 VAL B C 1
ATOM 1639 O O . VAL B 1 21 ? 1.151 -20.776 11.619 1.00 21.82 20 VAL B O 1
ATOM 1643 N N . PHE B 1 22 ? 0.790 -21.536 13.678 1.00 21.51 21 PHE B N 1
ATOM 1644 C CA . PHE B 1 22 ? 0.966 -20.225 14.303 1.00 21.87 21 PHE B CA 1
ATOM 1645 C C . PHE B 1 22 ? 2.307 -19.622 13.926 1.00 21.62 21 PHE B C 1
ATOM 1646 O O . PHE B 1 22 ? 2.374 -18.547 13.345 1.00 20.59 21 PHE B O 1
ATOM 1654 N N . PHE B 1 23 ? 3.376 -20.353 14.225 1.00 21.87 22 PHE B N 1
ATOM 1655 C CA . PHE B 1 23 ? 4.746 -19.860 13.929 1.00 22.42 22 PHE B CA 1
ATOM 1656 C C . PHE B 1 23 ? 5.063 -19.859 12.438 1.00 20.99 22 PHE B C 1
ATOM 1657 O O . PHE B 1 23 ? 5.769 -18.989 11.961 1.00 20.47 22 PHE B O 1
ATOM 1665 N N . GLY B 1 24 ? 4.519 -20.834 11.720 1.00 20.80 23 GLY B N 1
ATOM 1666 C CA . GLY B 1 24 ? 4.644 -20.881 10.269 1.00 20.14 23 GLY B CA 1
ATOM 1667 C C . GLY B 1 24 ? 4.119 -19.638 9.562 1.00 20.26 23 GLY B C 1
ATOM 1668 O O . GLY B 1 24 ? 4.733 -19.173 8.594 1.00 18.73 23 GLY B O 1
ATOM 1669 N N . ILE B 1 25 ? 2.972 -19.107 10.018 1.00 19.81 24 ILE B N 1
ATOM 1670 C CA . ILE B 1 25 ? 2.397 -17.902 9.412 1.00 19.71 24 ILE B CA 1
ATOM 1671 C C . ILE B 1 25 ? 3.231 -16.707 9.791 1.00 20.36 24 ILE B C 1
ATOM 1672 O O . ILE B 1 25 ? 3.495 -15.843 8.946 1.00 20.39 24 ILE B O 1
ATOM 1690 N N . SER B 1 27 ? 6.483 -16.648 10.651 1.00 22.43 26 SER B N 1
ATOM 1691 C CA . SER B 1 27 ? 7.694 -16.743 9.869 1.00 23.16 26 SER B CA 1
ATOM 1692 C C . SER B 1 27 ? 7.470 -16.341 8.382 1.00 22.96 26 SER B C 1
ATOM 1693 O O . SER B 1 27 ? 8.270 -15.602 7.805 1.00 23.13 26 SER B O 1
ATOM 1696 N N . GLY B 1 28 ? 6.404 -16.848 7.766 1.00 22.60 27 GLY B N 1
ATOM 1697 C CA . GLY B 1 28 ? 6.073 -16.491 6.383 1.00 22.57 27 GLY B CA 1
ATOM 1698 C C . GLY B 1 28 ? 5.914 -14.980 6.158 1.00 23.27 27 GLY B C 1
ATOM 1699 O O . GLY B 1 28 ? 6.371 -14.441 5.142 1.00 21.63 27 GLY B O 1
ATOM 1700 N N . LEU B 1 29 ? 5.330 -14.284 7.138 1.00 24.86 28 LEU B N 1
ATOM 1701 C CA . LEU B 1 29 ? 5.205 -12.811 7.070 1.00 26.39 28 LEU B CA 1
ATOM 1702 C C . LEU B 1 29 ? 6.556 -12.134 6.988 1.00 27.68 28 LEU B C 1
ATOM 1703 O O . LEU B 1 29 ? 6.736 -11.165 6.249 1.00 27.47 28 LEU B O 1
ATOM 1708 N N . GLU B 1 30 ? 7.509 -12.638 7.766 1.00 29.98 29 GLU B N 1
ATOM 1709 C CA . GLU B 1 30 ? 8.901 -12.142 7.708 1.00 31.10 29 GLU B CA 1
ATOM 1710 C C . GLU B 1 30 ? 9.542 -12.465 6.429 1.00 30.49 29 GLU B C 1
ATOM 1711 O O . GLU B 1 30 ? 10.175 -11.623 5.841 1.00 32.77 29 GLU B O 1
ATOM 1717 N N . LEU B 1 31 ? 9.420 -13.708 5.994 1.00 29.35 30 LEU B N 1
ATOM 1718 C CA . LEU B 1 31 ? 10.078 -14.115 4.767 1.00 28.19 30 LEU B CA 1
ATOM 1719 C C . LEU B 1 31 ? 9.418 -13.571 3.498 1.00 25.54 30 LEU B C 1
ATOM 1720 O O . LEU B 1 31 ? 10.003 -13.694 2.428 1.00 25.21 30 LEU B O 1
ATOM 1725 N N . GLY B 1 32 ? 8.214 -13.006 3.605 1.00 23.04 31 GLY B N 1
ATOM 1726 C CA . GLY B 1 32 ? 7.482 -12.448 2.451 1.00 21.52 31 GLY B CA 1
ATOM 1727 C C . GLY B 1 32 ? 6.608 -13.426 1.650 1.00 20.17 31 GLY B C 1
ATOM 1728 O O . GLY B 1 32 ? 6.089 -13.077 0.615 1.00 20.23 31 GLY B O 1
ATOM 1729 N N . THR B 1 33 ? 6.430 -14.635 2.150 1.00 19.21 32 THR B N 1
ATOM 1730 C CA . THR B 1 33 ? 5.583 -15.644 1.530 1.00 19.03 32 THR B CA 1
ATOM 1731 C C . THR B 1 33 ? 4.130 -15.559 2.024 1.00 19.32 32 THR B C 1
ATOM 1732 O O . THR B 1 33 ? 3.232 -16.088 1.390 1.00 19.49 32 THR B O 1
ATOM 1736 N N . PHE B 1 34 ? 3.917 -14.915 3.160 1.00 19.07 33 PHE B N 1
ATOM 1737 C CA . PHE B 1 34 ? 2.590 -14.506 3.577 1.00 20.26 33 PHE B CA 1
ATOM 1738 C C . PHE B 1 34 ? 2.645 -12.990 3.643 1.00 20.51 33 PHE B C 1
ATOM 1739 O O . PHE B 1 34 ? 3.668 -12.427 4.019 1.00 21.32 33 PHE B O 1
ATOM 1747 N N . VAL B 1 35 ? 1.557 -12.319 3.291 1.00 19.88 34 VAL B N 1
ATOM 1748 C CA . VAL B 1 35 ? 1.588 -10.871 3.135 1.00 19.89 34 VAL B CA 1
ATOM 1749 C C . VAL B 1 35 ? 0.381 -10.236 3.781 1.00 19.37 34 VAL B C 1
ATOM 1750 O O . VAL B 1 35 ? -0.666 -10.832 3.814 1.00 19.07 34 VAL B O 1
ATOM 1754 N N . PRO B 1 36 ? 0.528 -9.020 4.296 1.00 19.04 35 PRO B N 1
ATOM 1755 C CA . PRO B 1 36 ? -0.576 -8.303 4.869 1.00 19.63 35 PRO B CA 1
ATOM 1756 C C . PRO B 1 36 ? -1.679 -8.073 3.859 1.00 19.02 35 PRO B C 1
ATOM 1757 O O . PRO B 1 36 ? -1.396 -7.769 2.728 1.00 18.98 35 PRO B O 1
ATOM 1761 N N . GLY B 1 37 ? -2.921 -8.281 4.290 1.00 18.43 36 GLY B N 1
ATOM 1762 C CA . GLY B 1 37 ? -4.081 -8.279 3.414 1.00 17.57 36 GLY B CA 1
ATOM 1763 C C . GLY B 1 37 ? -4.430 -9.606 2.780 1.00 17.24 36 GLY B C 1
ATOM 1764 O O . GLY B 1 37 ? -5.477 -9.709 2.157 1.00 17.97 36 GLY B O 1
ATOM 1765 N N . GLN B 1 38 ? -3.567 -10.613 2.882 1.00 16.22 37 GLN B N 1
ATOM 1766 C CA . GLN B 1 38 ? -3.818 -11.926 2.241 1.00 16.41 37 GLN B CA 1
ATOM 1767 C C . GLN B 1 38 ? -4.948 -12.717 2.941 1.00 17.31 37 GLN B C 1
ATOM 1768 O O . GLN B 1 38 ? -4.993 -12.790 4.168 1.00 16.43 37 GLN B O 1
ATOM 1774 N N . ARG 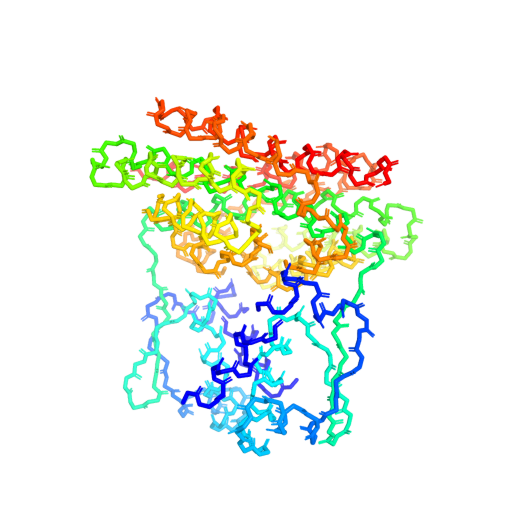B 1 39 ? -5.873 -13.264 2.151 1.00 18.57 38 ARG B N 1
ATOM 1775 C CA . ARG B 1 39 ? -6.924 -14.122 2.690 1.00 19.66 38 ARG B CA 1
ATOM 1776 C C . ARG B 1 39 ? -6.414 -15.560 2.796 1.00 18.87 38 ARG B C 1
ATOM 1777 O O . ARG B 1 39 ? -5.899 -16.100 1.834 1.00 19.21 38 ARG B O 1
ATOM 1785 N N . LEU B 1 40 ? -6.587 -16.171 3.964 1.00 18.31 39 LEU B N 1
ATOM 1786 C CA . LEU B 1 40 ? -6.138 -17.542 4.221 1.00 18.38 39 LEU B CA 1
ATOM 1787 C C . LEU B 1 40 ? -7.339 -18.512 4.180 1.00 18.69 39 LEU B C 1
ATOM 1788 O O . LEU B 1 40 ? -8.387 -18.219 4.727 1.00 19.01 39 LEU B O 1
ATOM 1793 N N . VAL B 1 41 ? -7.175 -19.641 3.513 1.00 18.35 40 VAL B N 1
ATOM 1794 C CA . VAL B 1 41 ? -8.214 -20.647 3.375 1.00 18.43 40 VAL B CA 1
ATOM 1795 C C . VAL B 1 41 ? -7.799 -21.867 4.211 1.00 18.70 40 VAL B C 1
ATOM 1796 O O . VAL B 1 41 ? -6.715 -22.452 4.020 1.00 19.00 40 VAL B O 1
ATOM 1800 N N . GLU B 1 42 ? -8.659 -22.261 5.140 1.00 18.68 41 GLU B N 1
ATOM 1801 C CA . GLU B 1 42 ? -8.301 -23.300 6.115 1.00 18.22 41 GLU B CA 1
ATOM 1802 C C . GLU B 1 42 ? -7.852 -24.598 5.479 1.00 17.09 41 GLU B C 1
ATOM 1803 O O . GLU B 1 42 ? -6.866 -25.162 5.906 1.00 15.52 41 GLU B O 1
ATOM 1809 N N . THR B 1 43 ? -8.562 -25.059 4.466 1.00 17.21 42 THR B N 1
ATOM 1810 C CA A THR B 1 43 ? -8.200 -26.291 3.779 0.50 17.62 42 THR B CA 1
ATOM 1811 C CA B THR B 1 43 ? -8.181 -26.309 3.814 0.50 17.70 42 THR B CA 1
ATOM 1812 C C . THR B 1 43 ? -6.805 -26.187 3.138 1.00 17.84 42 THR B C 1
ATOM 1813 O O . THR B 1 43 ? -6.084 -27.171 3.050 1.00 17.56 42 THR B O 1
ATOM 1820 N N . ASP B 1 44 ? -6.428 -24.981 2.693 1.00 17.97 43 ASP B N 1
ATOM 1821 C CA . ASP B 1 44 ? -5.087 -24.777 2.118 1.00 18.08 43 ASP B CA 1
ATOM 1822 C C . ASP B 1 44 ? -4.012 -24.824 3.204 1.00 17.21 43 ASP B C 1
ATOM 1823 O O . ASP B 1 44 ? -2.953 -25.383 3.003 1.00 17.77 43 ASP B O 1
ATOM 1828 N N . LEU B 1 45 ? -4.297 -24.239 4.354 1.00 17.44 44 LEU B N 1
ATOM 1829 C CA . LEU B 1 45 ? -3.393 -24.277 5.494 1.00 17.05 44 LEU B CA 1
ATOM 1830 C C . LEU B 1 45 ? -3.219 -25.705 6.044 1.00 17.14 44 LEU B C 1
ATOM 1831 O O . LEU B 1 45 ? -2.132 -26.080 6.482 1.00 15.90 44 LEU B O 1
ATOM 1836 N N . VAL B 1 46 ? -4.294 -26.497 6.008 1.00 17.31 45 VAL B N 1
ATOM 1837 C CA . VAL B 1 46 ? -4.238 -27.895 6.412 1.00 17.42 45 VAL B CA 1
ATOM 1838 C C . VAL B 1 46 ? -3.260 -28.635 5.491 1.00 18.55 45 VAL B C 1
ATOM 1839 O O . VAL B 1 46 ? -2.324 -29.289 5.970 1.00 18.36 45 VAL B O 1
ATOM 1843 N N . ALA B 1 47 ? -3.464 -28.509 4.181 1.00 19.14 46 ALA B N 1
ATOM 1844 C CA . ALA B 1 47 ? -2.595 -29.186 3.217 1.00 20.10 46 ALA B CA 1
ATOM 1845 C C . ALA B 1 47 ? -1.149 -28.711 3.389 1.00 20.96 46 ALA B C 1
ATOM 1846 O O . ALA B 1 47 ? -0.258 -29.540 3.504 1.00 21.38 46 ALA B O 1
ATOM 1848 N N . HIS B 1 48 ? -0.936 -27.393 3.457 1.00 21.89 47 HIS B N 1
ATOM 1849 C CA . HIS B 1 48 ? 0.407 -26.815 3.449 1.00 22.82 47 HIS B CA 1
ATOM 1850 C C . HIS B 1 48 ? 1.215 -27.149 4.688 1.00 23.55 47 HIS B C 1
ATOM 1851 O O . HIS B 1 48 ? 2.380 -27.521 4.570 1.00 23.93 47 HIS B O 1
ATOM 1858 N N . PHE B 1 49 ? 0.631 -27.024 5.879 1.00 23.39 48 PHE B N 1
ATOM 1859 C CA . PHE B 1 49 ? 1.371 -27.376 7.104 1.00 23.18 48 PHE B CA 1
ATOM 1860 C C . PHE B 1 49 ? 1.199 -28.831 7.535 1.00 23.13 48 PHE B C 1
ATOM 1861 O O . PHE B 1 49 ? 1.837 -29.264 8.484 1.00 23.78 48 PHE B O 1
ATOM 1869 N N . GLY B 1 50 ? 0.348 -29.592 6.852 1.00 22.97 49 GLY B N 1
ATOM 1870 C CA . GLY B 1 50 ? 0.185 -31.032 7.142 1.00 23.32 49 GLY B CA 1
ATOM 1871 C C . GLY B 1 50 ? -0.346 -31.326 8.536 1.00 23.71 49 GLY B C 1
ATOM 1872 O O . GLY B 1 50 ? 0.053 -32.304 9.171 1.00 23.91 49 GLY B O 1
ATOM 1873 N N . VAL B 1 51 ? -1.226 -30.457 9.034 1.00 24.19 50 VAL B N 1
ATOM 1874 C CA . VAL B 1 51 ? -1.876 -30.643 10.344 1.00 23.87 50 VAL B CA 1
ATOM 1875 C C . VAL B 1 51 ? -3.400 -30.673 10.153 1.00 23.95 50 VAL B C 1
ATOM 1876 O O . VAL B 1 51 ? -3.929 -30.486 9.020 1.00 24.27 50 VAL B O 1
ATOM 1880 N N . GLY B 1 52 ? -4.102 -30.896 11.257 1.00 23.09 51 GLY B N 1
ATOM 1881 C CA . GLY B 1 52 ? -5.557 -31.051 11.226 1.00 23.06 51 GLY B CA 1
ATOM 1882 C C . GLY B 1 52 ? -6.343 -29.750 11.173 1.00 21.80 51 GLY B C 1
ATOM 1883 O O . GLY B 1 52 ? -5.851 -28.708 11.578 1.00 21.59 51 GLY B O 1
ATOM 1884 N N . ARG B 1 53 ? -7.577 -29.852 10.672 1.00 21.13 52 ARG B N 1
ATOM 1885 C CA . ARG B 1 53 ? -8.534 -28.730 10.622 1.00 20.53 52 ARG B CA 1
ATOM 1886 C C . ARG B 1 53 ? -8.646 -28.005 11.948 1.00 19.44 52 ARG B C 1
ATOM 1887 O O . ARG B 1 53 ? -8.494 -26.789 12.015 1.00 19.26 52 ARG B O 1
ATOM 1890 N N . ASN B 1 54 ? -8.862 -28.763 13.026 1.00 19.30 53 ASN B N 1
ATOM 1891 C CA . ASN B 1 54 ? -8.940 -28.169 14.355 1.00 18.69 53 ASN B CA 1
ATOM 1892 C C . ASN B 1 54 ? -7.690 -27.380 14.741 1.00 18.36 53 ASN B C 1
ATOM 1893 O O . ASN B 1 54 ? -7.780 -26.339 15.402 1.00 18.04 53 ASN B O 1
ATOM 1898 N N . SER B 1 55 ? -6.522 -27.905 14.373 1.00 18.35 54 SER B N 1
ATOM 1899 C CA . SER B 1 55 ? -5.257 -27.253 14.693 1.00 18.31 54 SER B CA 1
ATOM 1900 C C . SER B 1 55 ? -5.109 -25.942 13.931 1.00 17.19 54 SER B C 1
ATOM 1901 O O . SER B 1 55 ? -4.670 -24.932 14.484 1.00 17.02 54 SER B O 1
ATOM 1904 N N . VAL B 1 56 ? -5.478 -25.967 12.660 1.00 18.37 55 VAL B N 1
ATOM 1905 C CA . VAL B 1 56 ? -5.487 -24.734 11.863 1.00 18.45 55 VAL B CA 1
ATOM 1906 C C . VAL B 1 56 ? -6.413 -23.682 12.533 1.00 18.85 55 VAL B C 1
ATOM 1907 O O . VAL B 1 56 ? -5.978 -22.559 12.801 1.00 18.10 55 VAL B O 1
ATOM 1911 N N . ARG B 1 57 ? -7.648 -24.077 12.854 1.00 20.00 56 ARG B N 1
ATOM 1912 C CA . ARG B 1 57 ? -8.608 -23.172 13.526 1.00 21.09 56 ARG B CA 1
ATOM 1913 C C . ARG B 1 57 ? -8.049 -22.582 14.816 1.00 21.04 56 ARG B C 1
ATOM 1914 O O . ARG B 1 57 ? -8.154 -21.377 15.034 1.00 21.16 56 ARG B O 1
ATOM 1922 N N . GLU B 1 58 ? -7.435 -23.410 15.667 1.00 20.78 57 GLU B N 1
ATOM 1923 C CA . GLU B 1 58 ? -6.793 -22.898 16.882 1.00 21.31 57 GLU B CA 1
ATOM 1924 C C . GLU B 1 58 ? -5.674 -21.883 16.606 1.00 19.77 57 GLU B C 1
ATOM 1925 O O . GLU B 1 58 ? -5.538 -20.870 17.310 1.00 18.70 57 GLU B O 1
ATOM 1931 N N . ALA B 1 59 ? -4.820 -22.203 15.638 1.00 19.26 58 ALA B N 1
ATOM 1932 C CA . ALA B 1 59 ? -3.746 -21.284 15.254 1.00 18.99 58 ALA B CA 1
ATOM 1933 C C . ALA B 1 59 ? -4.331 -19.935 14.792 1.00 18.46 58 ALA B C 1
ATOM 1934 O O . ALA B 1 59 ? -3.794 -18.874 15.135 1.00 17.95 58 ALA B O 1
ATOM 1936 N N . LEU B 1 60 ? -5.391 -19.983 13.986 1.00 18.44 59 LEU B N 1
ATOM 1937 C CA . LEU B 1 60 ? -6.031 -18.725 13.511 1.00 19.17 59 LEU B CA 1
ATOM 1938 C C . LEU B 1 60 ? -6.616 -17.923 14.699 1.00 20.52 59 LEU B C 1
ATOM 1939 O O . LEU B 1 60 ? -6.443 -16.710 14.736 1.00 19.74 59 LEU B O 1
ATOM 1944 N N . GLN B 1 61 ? -7.224 -18.596 15.690 1.00 21.37 60 GLN B N 1
ATOM 1945 C CA A GLN B 1 61 ? -7.737 -17.895 16.893 0.50 22.16 60 GLN B CA 1
ATOM 1946 C CA B GLN B 1 61 ? -7.739 -17.898 16.882 0.50 22.30 60 GLN B CA 1
ATOM 1947 C C . GLN B 1 61 ? -6.598 -17.219 17.652 1.00 22.28 60 GLN B C 1
ATOM 1948 O O . GLN B 1 61 ? -6.718 -16.076 18.097 1.00 22.73 60 GLN B O 1
ATOM 1959 N N . ARG B 1 62 ? -5.479 -17.912 17.781 1.00 22.88 61 ARG B N 1
ATOM 1960 C CA . ARG B 1 62 ? -4.302 -17.350 18.437 1.00 23.08 61 ARG B CA 1
ATOM 1961 C C . ARG B 1 62 ? -3.739 -16.155 17.707 1.00 22.87 61 ARG B C 1
ATOM 1962 O O . ARG B 1 62 ? -3.408 -15.148 18.313 1.00 22.57 61 ARG B O 1
ATOM 1970 N N . LEU B 1 63 ? -3.555 -16.329 16.394 1.00 22.70 62 LEU B N 1
ATOM 1971 C CA . LEU B 1 63 ? -3.134 -15.243 15.502 1.00 22.67 62 LEU B CA 1
ATOM 1972 C C . LEU B 1 63 ? -4.076 -14.072 15.651 1.00 21.83 62 LEU B C 1
ATOM 1973 O O . LEU B 1 63 ? -3.639 -12.915 15.794 1.00 23.15 62 LEU B O 1
ATOM 1978 N N . ALA B 1 64 ? -5.361 -14.353 15.716 1.00 22.80 63 ALA B N 1
ATOM 1979 C CA . ALA B 1 64 ? -6.335 -13.243 15.887 1.00 23.01 63 ALA B CA 1
ATOM 1980 C C . ALA B 1 64 ? -6.144 -12.487 17.224 1.00 25.21 63 ALA B C 1
ATOM 1981 O O . ALA B 1 64 ? -6.062 -11.232 17.252 1.00 22.84 63 ALA B O 1
ATOM 1983 N N . ALA B 1 65 ? -5.987 -13.247 18.323 1.00 26.59 64 ALA B N 1
ATOM 1984 C CA . ALA B 1 65 ? -5.808 -12.642 19.643 1.00 28.04 64 ALA B CA 1
ATOM 1985 C C . ALA B 1 65 ? -4.587 -11.695 19.690 1.00 29.82 64 ALA B C 1
ATOM 1986 O O . ALA B 1 65 ? -4.545 -10.739 20.488 1.00 30.42 64 ALA B O 1
ATOM 1988 N N . GLU B 1 66 ? -3.593 -11.956 18.838 1.00 30.61 65 GLU B N 1
ATOM 1989 C CA . GLU B 1 66 ? -2.372 -11.141 18.782 1.00 31.38 65 GLU B CA 1
ATOM 1990 C C . GLU B 1 66 ? -2.420 -10.024 17.753 1.00 31.57 65 GLU B C 1
ATOM 1991 O O . GLU B 1 66 ? -1.392 -9.398 17.495 1.00 32.67 65 GLU B O 1
ATOM 1997 N N . GLY B 1 67 ? -3.589 -9.793 17.150 1.00 30.49 66 GLY B N 1
ATOM 1998 C CA . GLY B 1 67 ? -3.740 -8.788 16.103 1.00 30.15 66 GLY B CA 1
ATOM 1999 C C . GLY B 1 67 ? -2.908 -8.988 14.831 1.00 29.84 66 GLY B C 1
ATOM 2000 O O . GLY B 1 67 ? -2.397 -8.015 14.275 1.00 31.47 66 GLY B O 1
ATOM 2001 N N . ILE B 1 68 ? -2.741 -10.234 14.391 1.00 28.13 67 ILE B N 1
ATOM 2002 C CA . ILE B 1 68 ? -2.098 -10.526 13.121 1.00 26.83 67 ILE B CA 1
ATOM 2003 C C . ILE B 1 68 ? -3.125 -10.821 12.007 1.00 25.65 67 ILE B C 1
ATOM 2004 O O . ILE B 1 68 ? -2.880 -10.492 10.856 1.00 25.16 67 ILE B O 1
ATOM 2009 N N . VAL B 1 69 ? -4.232 -11.473 12.340 1.00 24.60 68 VAL B N 1
ATOM 2010 C CA . VAL B 1 69 ? -5.292 -11.757 11.397 1.00 24.42 68 VAL B CA 1
ATOM 2011 C C . VAL B 1 69 ? -6.651 -11.315 11.973 1.00 25.50 68 VAL B C 1
ATOM 2012 O O . VAL B 1 69 ? -6.805 -11.122 13.207 1.00 25.02 68 VAL B O 1
ATOM 2016 N N . ASP B 1 70 ? -7.630 -11.202 11.085 1.00 25.44 69 ASP B N 1
ATOM 2017 C CA . ASP B 1 70 ? -9.021 -11.043 11.475 1.00 26.49 69 ASP B CA 1
ATOM 2018 C C . ASP B 1 70 ? -9.781 -12.275 10.980 1.00 26.78 69 ASP B C 1
ATOM 2019 O O . ASP B 1 70 ? -9.669 -12.660 9.813 1.00 25.37 69 ASP B O 1
ATOM 2024 N N . LEU B 1 71 ? -10.540 -12.902 11.872 1.00 27.58 70 LEU B N 1
ATOM 2025 C CA . LEU B 1 71 ? -11.262 -14.138 11.537 1.00 28.46 70 LEU B CA 1
ATOM 2026 C C . LEU B 1 71 ? -12.471 -13.814 10.713 1.00 29.54 70 LEU B C 1
ATOM 2027 O O . LEU B 1 71 ? -13.031 -12.765 10.892 1.00 29.59 70 LEU B O 1
ATOM 2032 N N . GLN B 1 72 ? -12.870 -14.721 9.826 1.00 31.24 71 GLN B N 1
ATOM 2033 C CA . GLN B 1 72 ? -14.173 -14.648 9.144 1.00 33.03 71 GLN B CA 1
ATOM 2034 C C . GLN B 1 72 ? -15.215 -15.580 9.785 1.00 33.96 71 GLN B C 1
ATOM 2035 O O . GLN B 1 72 ? -14.879 -16.468 10.578 1.00 33.80 71 GLN B O 1
ATOM 2041 N N . ARG B 1 73 ? -16.476 -15.389 9.412 1.00 35.14 72 ARG B N 1
ATOM 2042 C CA . ARG B 1 73 ? -17.566 -16.211 9.943 1.00 36.02 72 ARG B CA 1
ATOM 2043 C C . ARG B 1 73 ? -17.347 -17.662 9.513 1.00 36.61 72 ARG B C 1
ATOM 2044 O O . ARG B 1 73 ? -17.093 -17.921 8.328 1.00 37.35 72 ARG B O 1
ATOM 2046 N N . HIS B 1 74 ? -17.421 -18.592 10.473 1.00 36.74 73 HIS B N 1
ATOM 2047 C CA . HIS B 1 74 ? -17.352 -20.053 10.211 1.00 36.88 73 HIS B CA 1
ATOM 2048 C C . HIS B 1 74 ? -15.918 -20.564 9.960 1.00 36.00 73 HIS B C 1
ATOM 2049 O O . HIS B 1 74 ? -15.432 -21.450 10.672 1.00 35.91 73 HIS B O 1
ATOM 2056 N N . ARG B 1 75 ? -15.250 -20.000 8.950 1.00 34.77 74 ARG B N 1
ATOM 2057 C CA . ARG B 1 75 ? -13.934 -20.457 8.538 1.00 33.57 74 ARG B CA 1
ATOM 2058 C C . ARG B 1 75 ? -13.151 -19.335 7.856 1.00 31.95 74 ARG B C 1
ATOM 2059 O O . ARG B 1 75 ? -13.748 -18.482 7.194 1.00 32.51 74 ARG B O 1
ATOM 2067 N N . GLY B 1 76 ? -11.827 -19.352 7.990 1.00 29.16 75 GLY B N 1
ATOM 2068 C CA . GLY B 1 76 ? -10.970 -18.445 7.221 1.00 26.66 75 GLY B CA 1
ATOM 2069 C C . GLY B 1 76 ? -10.510 -17.242 8.022 1.00 24.36 75 GLY B C 1
ATOM 2070 O O . GLY B 1 76 ? -10.977 -17.003 9.141 1.00 23.31 75 GLY B O 1
ATOM 2071 N N . ALA B 1 77 ? -9.560 -16.510 7.453 1.00 21.14 76 ALA B N 1
ATOM 2072 C CA . ALA B 1 77 ? -9.015 -15.301 8.078 1.00 19.99 76 ALA B CA 1
ATOM 2073 C C . ALA B 1 77 ? -8.296 -14.455 7.036 1.00 18.80 76 ALA B C 1
ATOM 2074 O O . ALA B 1 77 ? -8.064 -14.921 5.944 1.00 18.36 76 ALA B O 1
ATOM 2076 N N . VAL B 1 78 ? -7.990 -13.214 7.385 1.00 18.01 77 VAL B N 1
ATOM 2077 C CA . VAL B 1 78 ? -7.331 -12.301 6.492 1.00 17.84 77 VAL B CA 1
ATOM 2078 C C . VAL B 1 78 ? -6.261 -11.656 7.321 1.00 17.27 77 VAL B C 1
ATOM 2079 O O . VAL B 1 78 ? -6.543 -11.194 8.404 1.00 16.44 77 VAL B O 1
ATOM 2083 N N . ILE B 1 79 ? -5.015 -11.717 6.852 1.00 16.87 78 ILE B N 1
ATOM 2084 C CA . ILE B 1 79 ? -3.898 -11.123 7.543 1.00 17.65 78 ILE B CA 1
ATOM 2085 C C . ILE B 1 79 ? -4.120 -9.627 7.524 1.00 20.53 78 ILE B C 1
ATOM 2086 O O . ILE B 1 79 ? -4.474 -9.067 6.494 1.00 20.01 78 ILE B O 1
ATOM 2091 N N . ARG B 1 80 ? -3.934 -8.978 8.667 1.00 22.73 79 ARG B N 1
ATOM 2092 C CA . ARG B 1 80 ? -4.213 -7.545 8.789 1.00 24.06 79 ARG B CA 1
ATOM 2093 C C . ARG B 1 80 ? -3.304 -6.701 7.918 1.00 23.91 79 ARG B C 1
ATOM 2094 O O . ARG B 1 80 ? -2.166 -7.076 7.649 1.00 23.70 79 ARG B O 1
ATOM 2102 N N . ARG B 1 81 ? -3.829 -5.573 7.453 1.00 23.89 80 ARG B N 1
ATOM 2103 C CA . ARG B 1 81 ? -3.044 -4.627 6.682 1.00 23.80 80 ARG B CA 1
ATOM 2104 C C . ARG B 1 81 ? -3.377 -3.259 7.227 1.00 23.79 80 ARG B C 1
ATOM 2105 O O . ARG B 1 81 ? -4.542 -2.994 7.543 1.00 24.75 80 ARG B O 1
ATOM 2113 N N . LEU B 1 82 ? -2.390 -2.371 7.301 1.00 22.66 81 LEU B N 1
ATOM 2114 C CA . LEU B 1 82 ? -2.574 -1.133 8.059 1.00 22.28 81 LEU B CA 1
ATOM 2115 C C . LEU B 1 82 ? -2.648 0.105 7.182 1.00 21.43 81 LEU B C 1
ATOM 2116 O O . LEU B 1 82 ? -1.859 0.267 6.261 1.00 22.04 81 LEU B O 1
ATOM 2121 N N . SER B 1 83 ? -3.555 1.017 7.523 1.00 20.00 82 SER B N 1
ATOM 2122 C CA . SER B 1 83 ? -3.539 2.344 6.965 1.00 19.41 82 SER B CA 1
ATOM 2123 C C . SER B 1 83 ? -2.291 3.043 7.452 1.00 19.40 82 SER B C 1
ATOM 2124 O O . SER B 1 83 ? -1.672 2.629 8.465 1.00 18.01 82 SER B O 1
ATOM 2127 N N . LEU B 1 84 ? -1.940 4.140 6.790 1.00 19.54 83 LEU B N 1
ATOM 2128 C CA . LEU B 1 84 ? -0.789 4.903 7.240 1.00 20.65 83 LEU B CA 1
ATOM 2129 C C . LEU B 1 84 ? -1.011 5.349 8.696 1.00 21.36 83 LEU B C 1
ATOM 2130 O O . LEU B 1 84 ? -0.118 5.262 9.526 1.00 21.16 83 LEU B O 1
ATOM 2135 N N . GLN B 1 85 ? -2.203 5.837 9.012 1.00 21.62 84 GLN B N 1
ATOM 2136 C CA . GLN B 1 85 ? -2.409 6.319 10.360 1.00 22.19 84 GLN B CA 1
ATOM 2137 C C . GLN B 1 85 ? -2.260 5.189 11.391 1.00 21.36 84 GLN B C 1
ATOM 2138 O O . GLN B 1 85 ? -1.698 5.405 12.462 1.00 22.54 84 GLN B O 1
ATOM 2144 N N . GLU B 1 86 ? -2.749 3.991 11.074 1.00 21.16 85 GLU B N 1
ATOM 2145 C CA . GLU B 1 86 ? -2.640 2.857 11.974 1.00 21.75 85 GLU B CA 1
ATOM 2146 C C . GLU B 1 86 ? -1.169 2.476 12.185 1.00 21.35 85 GLU B C 1
ATOM 2147 O O . GLU B 1 86 ? -0.751 2.050 13.296 1.00 19.51 85 GLU B O 1
ATOM 2153 N N . THR B 1 87 ? -0.379 2.699 11.140 1.00 20.62 86 THR B N 1
ATOM 2154 C CA . THR B 1 87 ? 1.059 2.497 11.176 1.00 21.48 86 THR B CA 1
ATOM 2155 C C . THR B 1 87 ? 1.776 3.462 12.110 1.00 20.57 86 THR B C 1
ATOM 2156 O O . THR B 1 87 ? 2.567 3.048 12.956 1.00 20.57 86 THR B O 1
ATOM 2160 N N . LEU B 1 88 ? 1.521 4.743 11.907 1.00 21.11 87 LEU B N 1
ATOM 2161 C CA . LEU B 1 88 ? 2.065 5.783 12.770 1.00 20.88 87 LEU B CA 1
ATOM 2162 C C . LEU B 1 88 ? 1.678 5.562 14.250 1.00 20.29 87 LEU B C 1
ATOM 2163 O O . LEU B 1 88 ? 2.504 5.781 15.138 1.00 20.33 87 LEU B O 1
ATOM 2168 N N . ASP B 1 89 ? 0.449 5.104 14.480 1.00 19.59 88 ASP B N 1
ATOM 2169 C CA . ASP B 1 89 ? -0.031 4.742 15.803 1.00 19.16 88 ASP B CA 1
ATOM 2170 C C . ASP B 1 89 ? 0.761 3.588 16.428 1.00 19.09 88 ASP B C 1
ATOM 2171 O O . ASP B 1 89 ? 1.173 3.633 17.624 1.00 17.43 88 ASP B O 1
ATOM 2176 N N . VAL B 1 90 ? 1.028 2.532 15.645 1.00 19.05 89 VAL B N 1
ATOM 2177 C CA . VAL B 1 90 ? 1.945 1.510 16.079 1.00 18.44 89 VAL B CA 1
ATOM 2178 C C . VAL B 1 90 ? 3.326 2.070 16.395 1.00 18.06 89 VAL B C 1
ATOM 2179 O O . VAL B 1 90 ? 3.902 1.772 17.451 1.00 18.14 89 VAL B O 1
ATOM 2183 N N . LEU B 1 91 ? 3.853 2.910 15.524 1.00 17.18 90 LEU B N 1
ATOM 2184 C CA . LEU B 1 91 ? 5.203 3.399 15.717 1.00 17.73 90 LEU B CA 1
ATOM 2185 C C . LEU B 1 91 ? 5.306 4.238 17.007 1.00 17.52 90 LEU B C 1
ATOM 2186 O O . LEU B 1 91 ? 6.318 4.195 17.688 1.00 19.37 90 LEU B O 1
ATOM 2191 N N . ASP B 1 92 ? 4.259 5.010 17.297 1.00 16.04 91 ASP B N 1
ATOM 2192 C CA . ASP B 1 92 ? 4.212 5.879 18.474 1.00 16.29 91 ASP B CA 1
ATOM 2193 C C . ASP B 1 92 ? 4.415 5.087 19.734 1.00 15.75 91 ASP B C 1
ATOM 2194 O O . ASP B 1 92 ? 5.267 5.441 20.559 1.00 15.36 91 ASP B O 1
ATOM 2199 N N . VAL B 1 93 ? 3.676 3.989 19.866 1.00 15.66 92 VAL B N 1
ATOM 2200 C CA . VAL B 1 93 ? 3.821 3.100 21.003 1.00 16.24 92 VAL B CA 1
ATOM 2201 C C . VAL B 1 93 ? 5.186 2.436 21.006 1.00 16.48 92 VAL B C 1
ATOM 2202 O O . VAL B 1 93 ? 5.829 2.400 22.046 1.00 15.32 92 VAL B O 1
ATOM 2206 N N . ALA B 1 94 ? 5.652 1.947 19.849 1.00 17.31 93 ALA B N 1
ATOM 2207 C CA . ALA B 1 94 ? 6.935 1.223 19.808 1.00 17.55 93 ALA B CA 1
ATOM 2208 C C . ALA B 1 94 ? 8.066 2.172 20.191 1.00 17.43 93 ALA B C 1
ATOM 2209 O O . ALA B 1 94 ? 9.009 1.744 20.860 1.00 17.79 93 ALA B O 1
ATOM 2211 N N . GLU B 1 95 ? 7.977 3.428 19.767 1.00 17.36 94 GLU B N 1
ATOM 2212 C CA . GLU B 1 95 ? 9.037 4.383 20.057 1.00 17.77 94 GLU B CA 1
ATOM 2213 C C . GLU B 1 95 ? 9.248 4.494 21.577 1.00 18.06 94 GLU B C 1
ATOM 2214 O O . GLU B 1 95 ? 10.373 4.344 22.111 1.00 16.75 94 GLU B O 1
ATOM 2220 N N . ARG B 1 96 ? 8.161 4.740 22.288 1.00 17.66 95 ARG B N 1
ATOM 2221 C CA . ARG B 1 96 ? 8.253 4.974 23.709 1.00 17.40 95 ARG B CA 1
ATOM 2222 C C . ARG B 1 96 ? 8.559 3.726 24.468 1.00 16.73 95 ARG B C 1
ATOM 2223 O O . ARG B 1 96 ? 9.302 3.784 25.437 1.00 16.17 95 ARG B O 1
ATOM 2239 N N . THR B 1 98 ? 10.258 1.095 23.224 1.00 17.09 97 THR B N 1
ATOM 2240 C CA . THR B 1 98 ? 11.614 0.704 22.923 1.00 18.39 97 THR B CA 1
ATOM 2241 C C . THR B 1 98 ? 12.576 1.615 23.718 1.00 18.30 97 THR B C 1
ATOM 2242 O O . THR B 1 98 ? 13.593 1.155 24.190 1.00 17.07 97 THR B O 1
ATOM 2246 N N . GLY B 1 99 ? 12.230 2.887 23.863 1.00 18.60 98 GLY B N 1
ATOM 2247 C CA . GLY B 1 99 ? 12.978 3.819 24.712 1.00 19.04 98 GLY B CA 1
ATOM 2248 C C . GLY B 1 99 ? 13.091 3.311 26.131 1.00 19.46 98 GLY B C 1
ATOM 2249 O O . GLY B 1 99 ? 14.179 3.241 26.706 1.00 19.66 98 GLY B O 1
ATOM 2250 N N . LEU B 1 100 ? 11.959 2.913 26.675 1.00 18.82 99 LEU B N 1
ATOM 2251 C CA . LEU B 1 100 ? 11.905 2.342 28.023 1.00 19.51 99 LEU B CA 1
ATOM 2252 C C . LEU B 1 100 ? 12.680 1.004 28.153 1.00 19.28 99 LEU B C 1
ATOM 2253 O O . LEU B 1 100 ? 13.400 0.768 29.129 1.00 19.20 99 LEU B O 1
ATOM 2258 N N . LEU B 1 101 ? 12.520 0.126 27.176 1.00 18.26 100 LEU B N 1
ATOM 2259 C CA . LEU B 1 101 ? 13.259 -1.146 27.175 1.00 18.73 100 LEU B CA 1
ATOM 2260 C C . LEU B 1 101 ? 14.744 -0.890 27.342 1.00 18.09 100 LEU B C 1
ATOM 2261 O O . LEU B 1 101 ? 15.401 -1.430 28.231 1.00 19.23 100 LEU B O 1
ATOM 2266 N N . ALA B 1 102 ? 15.280 -0.076 26.456 1.00 17.88 101 ALA B N 1
ATOM 2267 C CA . ALA B 1 102 ? 16.669 0.316 26.525 1.00 18.96 101 ALA B CA 1
ATOM 2268 C C . ALA B 1 102 ? 17.005 0.966 27.886 1.00 18.84 101 ALA B C 1
ATOM 2269 O O . ALA B 1 102 ? 18.032 0.664 28.495 1.00 18.29 101 ALA B O 1
ATOM 2271 N N . ARG B 1 103 ? 16.125 1.833 28.364 1.00 19.73 102 ARG B N 1
ATOM 2272 C CA . ARG B 1 103 ? 16.358 2.538 29.600 1.00 20.47 102 ARG B CA 1
ATOM 2273 C C . ARG B 1 103 ? 16.473 1.558 30.751 1.00 21.10 102 ARG B C 1
ATOM 2274 O O . ARG B 1 103 ? 17.487 1.555 31.479 1.00 21.66 102 ARG B O 1
ATOM 2282 N N . ALA B 1 104 ? 15.483 0.681 30.877 1.00 19.84 103 ALA B N 1
ATOM 2283 C CA . ALA B 1 104 ? 15.474 -0.266 31.960 1.00 19.99 103 ALA B CA 1
ATOM 2284 C C . ALA B 1 104 ? 16.685 -1.221 31.889 1.00 20.52 103 ALA B C 1
ATOM 2285 O O . ALA B 1 104 ? 17.189 -1.675 32.905 1.00 22.09 103 ALA B O 1
ATOM 2287 N N . ALA B 1 105 ? 17.187 -1.501 30.692 1.00 20.16 104 ALA B N 1
ATOM 2288 C CA . ALA B 1 105 ? 18.229 -2.494 30.520 1.00 20.44 104 ALA B CA 1
ATOM 2289 C C . ALA B 1 105 ? 19.581 -2.039 31.110 1.00 21.13 104 ALA B C 1
ATOM 2290 O O . ALA B 1 105 ? 20.408 -2.872 31.412 1.00 19.69 104 ALA B O 1
ATOM 2292 N N . THR B 1 106 ? 19.756 -0.737 31.280 1.00 21.89 105 THR B N 1
ATOM 2293 C CA . THR B 1 106 ? 20.906 -0.201 31.964 1.00 24.02 105 THR B CA 1
ATOM 2294 C C . THR B 1 106 ? 21.077 -0.815 33.354 1.00 25.22 105 THR B C 1
ATOM 2295 O O . THR B 1 106 ? 22.202 -1.065 33.753 1.00 26.20 105 THR B O 1
ATOM 2299 N N . ARG B 1 107 ? 19.979 -1.154 34.027 1.00 26.36 106 ARG B N 1
ATOM 2300 C CA . ARG B 1 107 ? 20.028 -1.893 35.304 1.00 27.22 106 ARG B CA 1
ATOM 2301 C C . ARG B 1 107 ? 20.800 -3.202 35.260 1.00 26.60 106 ARG B C 1
ATOM 2302 O O . ARG B 1 107 ? 21.243 -3.671 36.285 1.00 26.68 106 ARG B O 1
ATOM 2306 N N . GLY B 1 108 ? 20.917 -3.827 34.098 1.00 26.32 107 GLY B N 1
ATOM 2307 C CA . GLY B 1 108 ? 21.670 -5.065 33.943 1.00 26.14 107 GLY B CA 1
ATOM 2308 C C . GLY B 1 108 ? 23.040 -4.879 33.327 1.00 25.53 107 GLY B C 1
ATOM 2309 O O . GLY B 1 108 ? 23.703 -5.853 32.961 1.00 24.99 107 GLY B O 1
ATOM 2310 N N . SER B 1 109 ? 23.489 -3.636 33.214 1.00 25.96 108 SER B N 1
ATOM 2311 C CA . SER B 1 109 ? 24.798 -3.380 32.619 1.00 26.17 108 SER B CA 1
ATOM 2312 C C . SER B 1 109 ? 25.955 -3.969 33.457 1.00 25.86 108 SER B C 1
ATOM 2313 O O . SER B 1 109 ? 27.010 -4.142 32.908 1.00 24.93 108 SER B O 1
ATOM 2316 N N . GLY B 1 110 ? 25.731 -4.352 34.730 1.00 25.80 109 GLY B N 1
ATOM 2317 C CA . GLY B 1 110 ? 26.736 -5.128 35.502 1.00 26.86 109 GLY B CA 1
ATOM 2318 C C . GLY B 1 110 ? 26.589 -6.645 35.415 1.00 26.77 109 GLY B C 1
ATOM 2319 O O . GLY B 1 110 ? 27.371 -7.386 35.974 1.00 27.04 109 GLY B O 1
ATOM 2320 N N . ASN B 1 111 ? 25.548 -7.115 34.745 1.00 26.77 110 ASN B N 1
ATOM 2321 C CA . ASN B 1 111 ? 25.251 -8.533 34.717 1.00 26.41 110 ASN B CA 1
ATOM 2322 C C . ASN B 1 111 ? 26.027 -9.158 33.578 1.00 25.20 110 ASN B C 1
ATOM 2323 O O . ASN B 1 111 ? 25.613 -9.042 32.424 1.00 23.94 110 ASN B O 1
ATOM 2328 N N . GLN B 1 112 ? 27.158 -9.812 33.869 1.00 24.27 111 GLN B N 1
ATOM 2329 C CA . GLN B 1 112 ? 28.057 -10.200 32.793 1.00 24.21 111 GLN B CA 1
ATOM 2330 C C . GLN B 1 112 ? 27.489 -11.211 31.807 1.00 23.00 111 GLN B C 1
ATOM 2331 O O . GLN B 1 112 ? 27.713 -11.081 30.612 1.00 22.79 111 GLN B O 1
ATOM 2337 N N . PRO B 1 113 ? 26.743 -12.221 32.285 1.00 22.11 112 PRO B N 1
ATOM 2338 C CA . PRO B 1 113 ? 26.102 -13.112 31.292 1.00 20.70 112 PRO B CA 1
ATOM 2339 C C . PRO B 1 113 ? 25.225 -12.360 30.308 1.00 19.46 112 PRO B C 1
ATOM 2340 O O . PRO B 1 113 ? 25.232 -12.659 29.145 1.00 16.09 112 PRO B O 1
ATOM 2344 N N . GLN B 1 114 ? 24.455 -11.380 30.766 1.00 19.08 113 GLN B N 1
ATOM 2345 C CA A GLN B 1 114 ? 23.563 -10.691 29.872 0.50 19.05 113 GLN B CA 1
ATOM 2346 C CA B GLN B 1 114 ? 23.569 -10.653 29.882 0.50 19.46 113 GLN B CA 1
ATOM 2347 C C . GLN B 1 114 ? 24.349 -9.713 28.977 1.00 19.58 113 GLN B C 1
ATOM 2348 O O . GLN B 1 114 ? 24.010 -9.546 27.821 1.00 17.39 113 GLN B O 1
ATOM 2359 N N . VAL B 1 115 ? 25.424 -9.120 29.526 1.00 20.89 114 VAL B N 1
ATOM 2360 C CA . VAL B 1 115 ? 26.313 -8.266 28.762 1.00 20.50 114 VAL B CA 1
ATOM 2361 C C . VAL B 1 115 ? 26.828 -9.087 27.597 1.00 20.46 114 VAL B C 1
ATOM 2362 O O . VAL B 1 115 ? 26.693 -8.681 26.456 1.00 20.79 114 VAL B O 1
ATOM 2366 N N . GLN B 1 116 ? 27.371 -10.260 27.883 1.00 20.32 115 GLN B N 1
ATOM 2367 C CA . GLN B 1 116 ? 27.899 -11.094 26.834 1.00 21.04 115 GLN B CA 1
ATOM 2368 C C . GLN B 1 116 ? 26.804 -11.575 25.881 1.00 19.38 115 GLN B C 1
ATOM 2369 O O . GLN B 1 116 ? 27.034 -11.689 24.700 1.00 17.24 115 GLN B O 1
ATOM 2375 N N . ALA B 1 117 ? 25.618 -11.866 26.380 1.00 19.61 116 ALA B N 1
ATOM 2376 C CA . ALA B 1 117 ? 24.523 -12.190 25.456 1.00 20.30 116 ALA B CA 1
ATOM 2377 C C . ALA B 1 117 ? 24.218 -10.987 24.525 1.00 18.90 116 ALA B C 1
ATOM 2378 O O . ALA B 1 117 ? 24.010 -11.198 23.348 1.00 18.11 116 ALA B O 1
ATOM 2380 N N . LEU B 1 118 ? 24.274 -9.753 25.013 1.00 19.12 117 LEU B N 1
ATOM 2381 C CA . LEU B 1 118 ? 23.900 -8.606 24.171 1.00 19.07 117 LEU B CA 1
ATOM 2382 C C . LEU B 1 118 ? 24.975 -8.392 23.088 1.00 19.06 117 LEU B C 1
ATOM 2383 O O . LEU B 1 118 ? 24.692 -8.105 21.911 1.00 17.52 117 LEU B O 1
ATOM 2388 N N . ARG B 1 119 ? 26.209 -8.537 23.509 1.00 21.13 118 ARG B N 1
ATOM 2389 C CA . ARG B 1 119 ? 27.322 -8.449 22.566 1.00 21.00 118 ARG B CA 1
ATOM 2390 C C . ARG B 1 119 ? 27.232 -9.512 21.479 1.00 21.60 118 ARG B C 1
ATOM 2391 O O . ARG B 1 119 ? 27.528 -9.240 20.297 1.00 20.86 118 ARG B O 1
ATOM 2399 N N . ALA B 1 120 ? 26.831 -10.728 21.849 1.00 21.56 119 ALA B N 1
ATOM 2400 C CA . ALA B 1 120 ? 26.732 -11.788 20.860 1.00 21.02 119 ALA B CA 1
ATOM 2401 C C . ALA B 1 120 ? 25.593 -11.445 19.900 1.00 20.93 119 ALA B C 1
ATOM 2402 O O . ALA B 1 120 ? 25.708 -11.681 18.703 1.00 19.47 119 ALA B O 1
ATOM 2404 N N . SER B 1 121 ? 24.485 -10.889 20.406 1.00 21.31 120 SER B N 1
ATOM 2405 C CA . SER B 1 121 ? 23.387 -10.565 19.509 1.00 21.79 120 SER B CA 1
ATOM 2406 C C . SER B 1 121 ? 23.848 -9.520 18.477 1.00 21.68 120 SER B C 1
ATOM 2407 O O . SER B 1 121 ? 23.490 -9.614 17.310 1.00 20.94 120 SER B O 1
ATOM 2410 N N . VAL B 1 122 ? 24.682 -8.562 18.908 1.00 21.51 121 VAL B N 1
ATOM 2411 C CA . VAL B 1 122 ? 25.183 -7.539 18.013 1.00 21.38 121 VAL B CA 1
ATOM 2412 C C . VAL B 1 122 ? 26.046 -8.196 16.966 1.00 22.05 121 VAL B C 1
ATOM 2413 O O . VAL B 1 122 ? 25.827 -7.996 15.770 1.00 21.50 121 VAL B O 1
ATOM 2417 N N . GLN B 1 123 ? 26.991 -9.046 17.391 1.00 22.56 122 GLN B N 1
ATOM 2418 C CA . GLN B 1 123 ? 27.774 -9.819 16.421 1.00 22.33 122 GLN B CA 1
ATOM 2419 C C . GLN B 1 123 ? 26.906 -10.575 15.425 1.00 21.97 122 GLN B C 1
ATOM 2420 O O . GLN B 1 123 ? 27.222 -10.607 14.249 1.00 22.04 122 GLN B O 1
ATOM 2426 N N . ALA B 1 124 ? 25.833 -11.208 15.888 1.00 21.80 123 ALA B N 1
ATOM 2427 C CA . ALA B 1 124 ? 24.983 -12.021 15.022 1.00 22.12 123 ALA B CA 1
ATOM 2428 C C . ALA B 1 124 ? 24.142 -11.142 14.092 1.00 22.76 123 ALA B C 1
ATOM 2429 O O . ALA B 1 124 ? 23.769 -11.586 12.989 1.00 23.08 123 ALA B O 1
ATOM 2431 N N . LEU B 1 125 ? 23.805 -9.923 14.543 1.00 22.18 124 LEU B N 1
ATOM 2432 C CA . LEU B 1 125 ? 23.060 -8.988 13.693 1.00 22.20 124 LEU B CA 1
ATOM 2433 C C . LEU B 1 125 ? 23.979 -8.597 12.551 1.00 21.75 124 LEU B C 1
ATOM 2434 O O . LEU B 1 125 ? 23.598 -8.741 11.399 1.00 20.75 124 LEU B O 1
ATOM 2439 N N . VAL B 1 126 ? 25.179 -8.131 12.906 1.00 21.99 125 VAL B N 1
ATOM 2440 C CA . VAL B 1 126 ? 26.218 -7.786 11.942 1.00 23.11 125 VAL B CA 1
ATOM 2441 C C . VAL B 1 126 ? 26.437 -8.890 10.909 1.00 24.32 125 VAL B C 1
ATOM 2442 O O . VAL B 1 126 ? 26.419 -8.649 9.685 1.00 24.62 125 VAL B O 1
ATOM 2446 N N . ALA B 1 127 ? 26.635 -10.102 11.412 1.00 25.61 126 ALA B N 1
ATOM 2447 C CA . ALA B 1 127 ? 26.930 -11.265 10.559 1.00 26.03 126 ALA B CA 1
ATOM 2448 C C . ALA B 1 127 ? 25.764 -11.552 9.613 1.00 27.27 126 ALA B C 1
ATOM 2449 O O . ALA B 1 127 ? 25.972 -11.879 8.429 1.00 26.65 126 ALA B O 1
ATOM 2451 N N . ALA B 1 128 ? 24.548 -11.417 10.125 1.00 27.75 127 ALA B N 1
ATOM 2452 C CA . ALA B 1 128 ? 23.349 -11.675 9.325 1.00 29.65 127 ALA B CA 1
ATOM 2453 C C . ALA B 1 128 ? 23.095 -10.604 8.244 1.00 31.17 127 ALA B C 1
ATOM 2454 O O . ALA B 1 128 ? 22.567 -10.926 7.162 1.00 31.53 127 ALA B O 1
ATOM 2456 N N . GLU B 1 129 ? 23.466 -9.354 8.544 1.00 32.33 128 GLU B N 1
ATOM 2457 C CA . GLU B 1 129 ? 23.345 -8.232 7.598 1.00 33.50 128 GLU B CA 1
ATOM 2458 C C . GLU B 1 129 ? 24.265 -8.469 6.376 1.00 34.34 128 GLU B C 1
ATOM 2459 O O . GLU B 1 129 ? 23.865 -8.239 5.226 1.00 34.18 128 GLU B O 1
ATOM 2465 N N . LYS B 1 130 ? 25.477 -8.943 6.639 1.00 35.38 129 LYS B N 1
ATOM 2466 C CA . LYS B 1 130 ? 26.425 -9.278 5.571 1.00 36.51 129 LYS B CA 1
ATOM 2467 C C . LYS B 1 130 ? 25.943 -10.435 4.678 1.00 36.88 129 LYS B C 1
ATOM 2468 O O . LYS B 1 130 ? 25.767 -10.262 3.476 1.00 37.57 129 LYS B O 1
ATOM 2474 N N . ALA B 1 131 ? 25.723 -11.607 5.260 1.00 37.07 130 ALA B N 1
ATOM 2475 C CA . ALA B 1 131 ? 25.140 -12.738 4.523 1.00 36.70 130 ALA B CA 1
ATOM 2476 C C . ALA B 1 131 ? 23.773 -12.376 3.934 1.00 36.35 130 ALA B C 1
ATOM 2477 O O . ALA B 1 131 ? 23.241 -13.114 3.112 1.00 36.13 130 ALA B O 1
ATOM 2479 N N . GLN B 1 132 ? 23.196 -11.259 4.372 1.00 35.86 131 GLN B N 1
ATOM 2480 C CA . GLN B 1 132 ? 21.948 -10.761 3.807 1.00 35.51 131 GLN B CA 1
ATOM 2481 C C . GLN B 1 132 ? 20.868 -11.789 4.061 1.00 35.30 131 GLN B C 1
ATOM 2482 O O . GLN B 1 132 ? 20.191 -12.246 3.150 1.00 34.61 131 GLN B O 1
ATOM 2488 N N . ASP B 1 133 ? 20.715 -12.161 5.328 1.00 35.45 132 ASP B N 1
ATOM 2489 C CA . ASP B 1 133 ? 19.823 -13.241 5.698 1.00 35.48 132 ASP B CA 1
ATOM 2490 C C . ASP B 1 133 ? 18.749 -12.711 6.634 1.00 35.49 132 ASP B C 1
ATOM 2491 O O . ASP B 1 133 ? 18.931 -12.663 7.832 1.00 35.51 132 ASP B O 1
ATOM 2496 N N . GLY B 1 134 ? 17.609 -12.338 6.073 1.00 35.39 133 GLY B N 1
ATOM 2497 C CA . GLY B 1 134 ? 16.482 -11.887 6.870 1.00 35.48 133 GLY B CA 1
ATOM 2498 C C . GLY B 1 134 ? 16.044 -12.886 7.933 1.00 35.22 133 GLY B C 1
ATOM 2499 O O . GLY B 1 134 ? 15.474 -12.490 8.940 1.00 34.69 133 GLY B O 1
ATOM 2500 N N . GLU B 1 135 ? 16.279 -14.183 7.717 1.00 34.94 134 GLU B N 1
ATOM 2501 C CA . GLU B 1 135 ? 15.829 -15.152 8.703 1.00 34.98 134 GLU B CA 1
ATOM 2502 C C . GLU B 1 135 ? 16.718 -15.082 9.951 1.00 33.81 134 GLU B C 1
ATOM 2503 O O . GLU B 1 135 ? 16.209 -14.976 11.068 1.00 33.35 134 GLU B O 1
ATOM 2509 N N . THR B 1 136 ? 18.036 -15.096 9.754 1.00 32.39 135 THR B N 1
ATOM 2510 C CA . THR B 1 136 ? 18.956 -15.029 10.883 1.00 31.61 135 THR B CA 1
ATOM 2511 C C . THR B 1 136 ? 18.987 -13.608 11.459 1.00 30.42 135 THR B C 1
ATOM 2512 O O . THR B 1 136 ? 19.174 -13.431 12.667 1.00 29.77 135 THR B O 1
ATOM 2516 N N . PHE B 1 137 ? 18.746 -12.582 10.635 1.00 29.12 136 PHE B N 1
ATOM 2517 C CA . PHE B 1 137 ? 18.691 -11.206 11.172 1.00 27.84 136 PHE B CA 1
ATOM 2518 C C . PHE B 1 137 ? 17.504 -11.087 12.108 1.00 27.33 136 PHE B C 1
ATOM 2519 O O . PHE B 1 137 ? 17.643 -10.606 13.239 1.00 27.26 136 PHE B O 1
ATOM 2527 N N . SER B 1 138 ? 16.347 -11.556 11.652 1.00 26.81 137 SER B N 1
ATOM 2528 C CA . SER B 1 138 ? 15.144 -11.547 12.465 1.00 27.53 137 SER B CA 1
ATOM 2529 C C . SER B 1 138 ? 15.358 -12.303 13.798 1.00 26.74 137 SER B C 1
ATOM 2530 O O . SER B 1 138 ? 14.975 -11.809 14.859 1.00 25.90 137 SER B O 1
ATOM 2533 N N . ASN B 1 139 ? 15.973 -13.477 13.739 1.00 25.83 138 ASN B N 1
ATOM 2534 C CA . ASN B 1 139 ? 16.260 -14.234 14.969 1.00 25.27 138 ASN B CA 1
ATOM 2535 C C . ASN B 1 139 ? 17.167 -13.450 15.917 1.00 24.67 138 ASN B C 1
ATOM 2536 O O . ASN B 1 139 ? 16.868 -13.312 17.113 1.00 24.66 138 ASN B O 1
ATOM 2541 N N . ALA B 1 140 ? 18.242 -12.904 15.368 1.00 23.10 139 ALA B N 1
ATOM 2542 C CA . ALA B 1 140 ? 19.186 -12.078 16.122 1.00 22.51 139 ALA B CA 1
ATOM 2543 C C . ALA B 1 140 ? 18.526 -10.826 16.708 1.00 22.40 139 ALA B C 1
ATOM 2544 O O . ALA B 1 140 ? 18.810 -10.448 17.840 1.00 22.64 139 ALA B O 1
ATOM 2546 N N . ARG B 1 141 ? 17.623 -10.219 15.954 1.00 22.15 140 ARG B N 1
ATOM 2547 C CA . ARG B 1 141 ? 16.879 -9.073 16.433 1.00 21.26 140 ARG B CA 1
ATOM 2548 C C . ARG B 1 141 ? 15.986 -9.490 17.593 1.00 19.99 140 ARG B C 1
ATOM 2549 O O . ARG B 1 141 ? 15.954 -8.785 18.602 1.00 20.23 140 ARG B O 1
ATOM 2557 N N . ARG B 1 142 ? 15.272 -10.621 17.474 1.00 18.94 141 ARG B N 1
ATOM 2558 C CA A ARG B 1 142 ? 14.429 -11.025 18.587 0.60 19.89 141 ARG B CA 1
ATOM 2559 C CA B ARG B 1 142 ? 14.443 -11.172 18.555 0.40 20.23 141 ARG B CA 1
ATOM 2560 C C . ARG B 1 142 ? 15.267 -11.292 19.837 1.00 19.73 141 ARG B C 1
ATOM 2561 O O . ARG B 1 142 ? 14.860 -10.892 20.894 1.00 20.10 141 ARG B O 1
ATOM 2576 N N . HIS B 1 143 ? 16.432 -11.911 19.688 1.00 18.94 142 HIS B N 1
ATOM 2577 C CA . HIS B 1 143 ? 17.314 -12.145 20.818 1.00 18.49 142 HIS B CA 1
ATOM 2578 C C . HIS B 1 143 ? 17.891 -10.843 21.457 1.00 17.83 142 HIS B C 1
ATOM 2579 O O . HIS B 1 143 ? 18.027 -10.755 22.691 1.00 16.23 142 HIS B O 1
ATOM 2586 N N . PHE B 1 144 ? 18.260 -9.870 20.610 1.00 16.84 143 PHE B N 1
ATOM 2587 C CA . PHE B 1 144 ? 18.688 -8.548 21.046 1.00 17.05 143 PHE B CA 1
ATOM 2588 C C . PHE B 1 144 ? 17.622 -7.924 21.990 1.00 17.80 143 PHE B C 1
ATOM 2589 O O . PHE B 1 144 ? 17.917 -7.552 23.139 1.00 15.28 143 PHE B O 1
ATOM 2597 N N . TYR B 1 145 ? 16.376 -7.912 21.525 1.00 17.10 144 TYR B N 1
ATOM 2598 C CA . TYR B 1 145 ? 15.311 -7.309 22.290 1.00 19.14 144 TYR B CA 1
ATOM 2599 C C . TYR B 1 145 ? 15.017 -8.073 23.575 1.00 17.90 144 TYR B C 1
ATOM 2600 O O . TYR B 1 145 ? 14.821 -7.452 24.620 1.00 16.94 144 TYR B O 1
ATOM 2609 N N . ARG B 1 146 ? 14.936 -9.394 23.480 1.00 17.47 145 ARG B N 1
ATOM 2610 C CA A ARG B 1 146 ? 14.672 -10.226 24.664 0.50 18.15 145 ARG B CA 1
ATOM 2611 C CA B ARG B 1 146 ? 14.662 -10.199 24.663 0.50 18.61 145 ARG B CA 1
ATOM 2612 C C . ARG B 1 146 ? 15.798 -10.062 25.708 1.00 18.86 145 ARG B C 1
ATOM 2613 O O . ARG B 1 146 ? 15.535 -10.016 26.909 1.00 19.44 145 ARG B O 1
ATOM 2628 N N . THR B 1 147 ? 17.039 -9.897 25.253 1.00 17.60 146 THR B N 1
ATOM 2629 C CA . THR B 1 147 ? 18.188 -9.704 26.173 1.00 17.82 146 THR B CA 1
ATOM 2630 C C . THR B 1 147 ? 18.017 -8.355 26.928 1.00 18.41 146 THR B C 1
ATOM 2631 O O . THR B 1 147 ? 18.248 -8.280 28.113 1.00 17.61 146 THR B O 1
ATOM 2635 N N . LEU B 1 148 ? 17.628 -7.313 26.192 1.00 18.06 147 LEU B N 1
ATOM 2636 C CA . LEU B 1 148 ? 17.340 -6.006 26.761 1.00 17.62 147 LEU B CA 1
ATOM 2637 C C . LEU B 1 148 ? 16.242 -6.166 27.781 1.00 16.96 147 LEU B C 1
ATOM 2638 O O . LEU B 1 148 ? 16.359 -5.636 28.916 1.00 16.54 147 LEU B O 1
ATOM 2643 N N . LEU B 1 149 ? 15.215 -6.946 27.439 1.00 17.18 148 LEU B N 1
ATOM 2644 C CA . LEU B 1 149 ? 14.117 -7.197 28.422 1.00 17.65 148 LEU B CA 1
ATOM 2645 C C . LEU B 1 149 ? 14.604 -7.856 29.682 1.00 17.75 148 LEU B C 1
ATOM 2646 O O . LEU B 1 149 ? 14.202 -7.474 30.795 1.00 16.54 148 LEU B O 1
ATOM 2651 N N . GLU B 1 150 ? 15.431 -8.929 29.537 1.00 17.43 149 GLU B N 1
ATOM 2652 C CA . GLU B 1 150 ? 15.942 -9.613 30.692 1.00 17.42 149 GLU B CA 1
ATOM 2653 C C . GLU B 1 150 ? 16.815 -8.695 31.548 1.00 19.29 149 GLU B C 1
ATOM 2654 O O . GLU B 1 150 ? 16.758 -8.757 32.771 1.00 19.32 149 GLU B O 1
ATOM 2668 N N . GLY B 1 152 ? 16.576 -5.538 31.995 1.00 20.49 151 GLY B N 1
ATOM 2669 C CA . GLY B 1 152 ? 15.810 -4.556 32.696 1.00 21.03 151 GLY B CA 1
ATOM 2670 C C . GLY B 1 152 ? 14.955 -5.163 33.774 1.00 21.27 151 GLY B C 1
ATOM 2671 O O . GLY B 1 152 ? 14.719 -4.521 34.801 1.00 20.52 151 GLY B O 1
ATOM 2672 N N . ASP B 1 153 ? 14.474 -6.375 33.536 1.00 21.12 152 ASP B N 1
ATOM 2673 C CA . ASP B 1 153 ? 13.565 -7.047 34.439 1.00 22.21 152 ASP B CA 1
ATOM 2674 C C . ASP B 1 153 ? 12.363 -6.190 34.915 1.00 22.04 152 ASP B C 1
ATOM 2675 O O . ASP B 1 153 ? 11.888 -6.301 36.046 1.00 22.18 152 ASP B O 1
ATOM 2680 N N . ASN B 1 154 ? 11.862 -5.356 34.034 1.00 21.67 153 ASN B N 1
ATOM 2681 C CA . ASN B 1 154 ? 10.669 -4.559 34.321 1.00 20.99 153 ASN B CA 1
ATOM 2682 C C . ASN B 1 154 ? 9.461 -5.471 34.017 1.00 20.42 153 ASN B C 1
ATOM 2683 O O . ASN B 1 154 ? 9.168 -5.753 32.865 1.00 19.00 153 ASN B O 1
ATOM 2688 N N . ARG B 1 155 ? 8.792 -5.951 35.048 1.00 20.32 154 ARG B N 1
ATOM 2689 C CA . ARG B 1 155 ? 7.699 -6.878 34.831 1.00 21.97 154 ARG B CA 1
ATOM 2690 C C . ARG B 1 155 ? 6.551 -6.313 33.999 1.00 21.71 154 ARG B C 1
ATOM 2691 O O . ARG B 1 155 ? 5.941 -7.028 33.203 1.00 21.13 154 ARG B O 1
ATOM 2699 N N . GLU B 1 156 ? 6.260 -5.028 34.142 1.00 21.15 155 GLU B N 1
ATOM 2700 C CA . GLU B 1 156 ? 5.207 -4.432 33.286 1.00 22.37 155 GLU B CA 1
ATOM 2701 C C . GLU B 1 156 ? 5.631 -4.462 31.844 1.00 21.98 155 GLU B C 1
ATOM 2702 O O . GLU B 1 156 ? 4.847 -4.742 30.971 1.00 20.59 155 GLU B O 1
ATOM 2708 N N . LEU B 1 157 ? 6.913 -4.266 31.567 1.00 22.58 156 LEU B N 1
ATOM 2709 C CA . LEU B 1 157 ? 7.366 -4.266 30.199 1.00 24.41 156 LEU B CA 1
ATOM 2710 C C . LEU B 1 157 ? 7.366 -5.711 29.618 1.00 25.49 156 LEU B C 1
ATOM 2711 O O . LEU B 1 157 ? 7.046 -5.910 28.430 1.00 28.34 156 LEU B O 1
ATOM 2716 N N . ARG B 1 158 ? 7.733 -6.699 30.423 1.00 24.76 157 ARG B N 1
ATOM 2717 C CA . ARG B 1 158 ? 7.548 -8.117 30.059 1.00 25.51 157 ARG B CA 1
ATOM 2718 C C . ARG B 1 158 ? 6.109 -8.349 29.598 1.00 26.26 157 ARG B C 1
ATOM 2719 O O . ARG B 1 158 ? 5.852 -8.891 28.553 1.00 25.12 157 ARG B O 1
ATOM 2727 N N . ARG B 1 159 ? 5.163 -7.837 30.372 1.00 26.96 158 ARG B N 1
ATOM 2728 C CA A ARG B 1 159 ? 3.755 -8.038 30.057 0.50 27.54 158 ARG B CA 1
ATOM 2729 C CA B ARG B 1 159 ? 3.754 -8.017 30.071 0.50 27.55 158 ARG B CA 1
ATOM 2730 C C . ARG B 1 159 ? 3.381 -7.385 28.734 1.00 27.81 158 ARG B C 1
ATOM 2731 O O . ARG B 1 159 ? 2.586 -7.936 27.985 1.00 28.55 158 ARG B O 1
ATOM 2746 N N . LEU B 1 160 ? 3.987 -6.240 28.411 1.00 26.72 159 LEU B N 1
ATOM 2747 C CA . LEU B 1 160 ? 3.654 -5.533 27.207 1.00 25.85 159 LEU B CA 1
ATOM 2748 C C . LEU B 1 160 ? 4.687 -5.630 26.078 1.00 25.35 159 LEU B C 1
ATOM 2749 O O . LEU B 1 160 ? 4.652 -4.835 25.129 1.00 24.29 159 LEU B O 1
ATOM 2754 N N . PHE B 1 161 ? 5.581 -6.603 26.191 1.00 24.17 160 PHE B N 1
ATOM 2755 C CA . PHE B 1 161 ? 6.704 -6.763 25.297 1.00 24.75 160 PHE B CA 1
ATOM 2756 C C . PHE B 1 161 ? 6.336 -6.777 23.803 1.00 25.43 160 PHE B C 1
ATOM 2757 O O . PHE B 1 161 ? 7.116 -6.264 22.959 1.00 24.92 160 PHE B O 1
ATOM 2765 N N . PRO B 1 162 ? 5.173 -7.357 23.460 1.00 27.05 161 PRO B N 1
ATOM 2766 C CA . PRO B 1 162 ? 4.827 -7.369 22.024 1.00 29.08 161 PRO B CA 1
ATOM 2767 C C . PRO B 1 162 ? 4.634 -5.968 21.395 1.00 29.66 161 PRO B C 1
ATOM 2768 O O . PRO B 1 162 ? 4.695 -5.839 20.201 1.00 30.82 161 PRO B O 1
ATOM 2772 N N . THR B 1 163 ? 4.445 -4.927 22.193 1.00 29.84 162 THR B N 1
ATOM 2773 C CA . THR B 1 163 ? 4.308 -3.548 21.647 1.00 30.66 162 THR B CA 1
ATOM 2774 C C . THR B 1 163 ? 5.599 -2.988 21.060 1.00 31.71 162 THR B C 1
ATOM 2775 O O . THR B 1 163 ? 5.617 -1.906 20.460 1.00 31.59 162 THR B O 1
ATOM 2779 N N . ILE B 1 164 ? 6.696 -3.697 21.284 1.00 32.04 163 ILE B N 1
ATOM 2780 C CA . ILE B 1 164 ? 7.976 -3.315 20.735 1.00 33.01 163 ILE B CA 1
ATOM 2781 C C . ILE B 1 164 ? 8.110 -3.891 19.327 1.00 33.08 163 ILE B C 1
ATOM 2782 O O . ILE B 1 164 ? 8.736 -3.253 18.461 1.00 34.97 163 ILE B O 1
ATOM 2787 N N . HIS B 1 165 ? 7.537 -5.069 19.094 1.00 32.81 164 HIS B N 1
ATOM 2788 C CA . HIS B 1 165 ? 7.667 -5.721 17.780 1.00 33.80 164 HIS B CA 1
ATOM 2789 C C . HIS B 1 165 ? 6.485 -5.287 16.931 1.00 32.81 164 HIS B C 1
ATOM 2790 O O . HIS B 1 165 ? 5.335 -5.219 17.393 1.0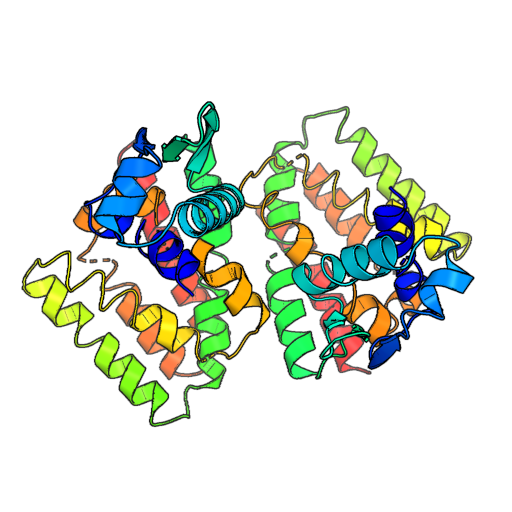0 33.82 164 HIS B O 1
ATOM 2805 N N . PRO B 1 167 ? 5.183 -6.639 13.640 1.00 28.17 166 PRO B N 1
ATOM 2806 C CA . PRO B 1 167 ? 5.279 -7.663 12.558 1.00 27.75 166 PRO B CA 1
ATOM 2807 C C . PRO B 1 167 ? 4.550 -7.245 11.277 1.00 27.20 166 PRO B C 1
ATOM 2808 O O . PRO B 1 167 ? 5.092 -7.465 10.179 1.00 26.48 166 PRO B O 1
ATOM 2812 N N . ILE B 1 168 ? 3.378 -6.593 11.411 1.00 25.42 167 ILE B N 1
ATOM 2813 C CA . ILE B 1 168 ? 2.633 -6.139 10.229 1.00 24.70 167 ILE B CA 1
ATOM 2814 C C . ILE B 1 168 ? 3.406 -4.998 9.603 1.00 24.27 167 ILE B C 1
ATOM 2815 O O . ILE B 1 168 ? 3.707 -4.997 8.390 1.00 23.45 167 ILE B O 1
ATOM 2820 N N . VAL B 1 169 ? 3.823 -4.050 10.432 1.00 23.45 168 VAL B N 1
ATOM 2821 C CA . VAL B 1 169 ? 4.578 -2.930 9.903 1.00 22.93 168 VAL B CA 1
ATOM 2822 C C . VAL B 1 169 ? 5.831 -3.431 9.226 1.00 24.21 168 VAL B C 1
ATOM 2823 O O . VAL B 1 169 ? 6.164 -2.964 8.118 1.00 25.72 168 VAL B O 1
ATOM 2827 N N . HIS B 1 170 ? 6.528 -4.378 9.863 1.00 25.27 169 HIS B N 1
ATOM 2828 C CA . HIS B 1 170 ? 7.743 -4.938 9.282 1.00 26.36 169 HIS B CA 1
ATOM 2829 C C . HIS B 1 170 ? 7.455 -5.478 7.874 1.00 24.91 169 HIS B C 1
ATOM 2830 O O . HIS B 1 170 ? 8.188 -5.201 6.948 1.00 23.20 169 HIS B O 1
ATOM 2837 N N . ALA B 1 171 ? 6.378 -6.239 7.731 1.00 25.00 170 ALA B N 1
ATOM 2838 C CA . ALA B 1 171 ? 6.079 -6.909 6.450 1.00 25.32 170 ALA B CA 1
ATOM 2839 C C . ALA B 1 171 ? 5.553 -5.873 5.442 1.00 25.77 170 ALA B C 1
ATOM 2840 O O . ALA B 1 171 ? 6.062 -5.739 4.315 1.00 25.79 170 ALA B O 1
ATOM 2842 N N . GLN B 1 172 ? 4.560 -5.113 5.868 1.00 25.45 171 GLN B N 1
ATOM 2843 C CA . GLN B 1 172 ? 3.923 -4.132 4.998 1.00 25.39 171 GLN B CA 1
ATOM 2844 C C . GLN B 1 172 ? 4.892 -3.109 4.429 1.00 25.29 171 GLN B C 1
ATOM 2845 O O . GLN B 1 172 ? 4.858 -2.793 3.236 1.00 24.93 171 GLN B O 1
ATOM 2851 N N . HIS B 1 173 ? 5.804 -2.606 5.244 1.00 26.18 172 HIS B N 1
ATOM 2852 C CA . HIS B 1 173 ? 6.702 -1.564 4.765 1.00 26.60 172 HIS B CA 1
ATOM 2853 C C . HIS B 1 173 ? 8.114 -2.071 4.503 1.00 27.31 172 HIS B C 1
ATOM 2854 O O . HIS B 1 173 ? 9.054 -1.300 4.584 1.00 26.98 172 HIS B O 1
ATOM 2861 N N . ARG B 1 174 ? 8.242 -3.359 4.169 1.00 28.91 173 ARG B N 1
ATOM 2862 C CA . ARG B 1 174 ? 9.492 -3.942 3.685 1.00 29.41 173 ARG B CA 1
ATOM 2863 C C . ARG B 1 174 ? 10.687 -3.469 4.531 1.00 30.66 173 ARG B C 1
ATOM 2864 O O . ARG B 1 174 ? 11.686 -2.982 4.003 1.00 29.77 173 ARG B O 1
ATOM 2866 N N . LEU B 1 175 ? 10.570 -3.593 5.864 1.00 32.41 174 LEU B N 1
ATOM 2867 C CA . LEU B 1 175 ? 11.679 -3.215 6.769 1.00 33.65 174 LEU B CA 1
ATOM 2868 C C . LEU B 1 175 ? 12.962 -4.068 6.557 1.00 34.78 174 LEU B C 1
ATOM 2869 O O . LEU B 1 175 ? 14.059 -3.595 6.865 1.00 34.15 174 LEU B O 1
ATOM 2874 N N . ALA B 1 176 ? 12.820 -5.290 6.018 1.00 36.40 175 ALA B N 1
ATOM 2875 C CA . ALA B 1 176 ? 13.995 -6.125 5.575 1.00 37.60 175 ALA B CA 1
ATOM 2876 C C . ALA B 1 176 ? 14.964 -5.350 4.668 1.00 38.26 175 ALA B C 1
ATOM 2877 O O . ALA B 1 176 ? 16.162 -5.593 4.716 1.00 39.21 175 ALA B O 1
ATOM 2879 N N . SER B 1 177 ? 14.446 -4.396 3.885 1.00 38.80 176 SER B N 1
ATOM 2880 C CA . SER B 1 177 ? 15.267 -3.617 2.936 1.00 39.29 176 SER B CA 1
ATOM 2881 C C . SER B 1 177 ? 16.196 -2.562 3.567 1.00 39.43 176 SER B C 1
ATOM 2882 O O . SER B 1 177 ? 17.045 -1.984 2.878 1.00 38.77 176 SER B O 1
ATOM 2885 N N . LEU B 1 178 ? 16.033 -2.301 4.864 1.00 39.62 177 LEU B N 1
ATOM 2886 C CA . LEU B 1 178 ? 16.817 -1.265 5.545 1.00 39.83 177 LEU B CA 1
ATOM 2887 C C . LEU B 1 178 ? 17.742 -1.851 6.635 1.00 39.50 177 LEU B C 1
ATOM 2888 O O . LEU B 1 178 ? 18.143 -1.142 7.561 1.00 39.31 177 LEU B O 1
ATOM 2893 N N . ARG B 1 179 ? 18.102 -3.131 6.506 1.00 39.09 178 ARG B N 1
ATOM 2894 C CA . ARG B 1 179 ? 18.945 -3.818 7.513 1.00 38.58 178 ARG B CA 1
ATOM 2895 C C . ARG B 1 179 ? 20.214 -3.072 7.893 1.00 37.78 178 ARG B C 1
ATOM 2896 O O . ARG B 1 179 ? 20.616 -3.092 9.041 1.00 37.07 178 ARG B O 1
ATOM 2904 N N . GLN B 1 180 ? 20.850 -2.433 6.922 1.00 37.40 179 GLN B N 1
ATOM 2905 C CA . GLN B 1 180 ? 22.058 -1.657 7.181 1.00 37.57 179 GLN B CA 1
ATOM 2906 C C . GLN B 1 180 ? 21.790 -0.558 8.219 1.00 37.21 179 GLN B C 1
ATOM 2907 O O . GLN B 1 180 ? 22.534 -0.423 9.188 1.00 36.87 179 GLN B O 1
ATOM 2921 N N . ARG B 1 182 ? 19.082 -0.266 10.325 1.00 32.62 181 ARG B N 1
ATOM 2922 C CA . ARG B 1 182 ? 18.592 -0.822 11.576 1.00 31.71 181 ARG B CA 1
ATOM 2923 C C . ARG B 1 182 ? 19.798 -1.335 12.388 1.00 29.99 181 ARG B C 1
ATOM 2924 O O . ARG B 1 182 ? 19.919 -1.058 13.578 1.00 28.74 181 ARG B O 1
ATOM 2932 N N . LEU B 1 183 ? 20.723 -2.027 11.716 1.00 27.84 182 LEU B N 1
ATOM 2933 C CA . LEU B 1 183 ? 21.981 -2.464 12.345 1.00 26.21 182 LEU B CA 1
ATOM 2934 C C . LEU B 1 183 ? 22.700 -1.330 13.094 1.00 25.32 182 LEU B C 1
ATOM 2935 O O . LEU B 1 183 ? 23.054 -1.477 14.266 1.00 23.77 182 LEU B O 1
ATOM 2940 N N . ASP B 1 184 ? 22.892 -0.196 12.433 1.00 24.24 183 ASP B N 1
ATOM 2941 C CA . ASP B 1 184 ? 23.537 0.966 13.088 1.00 24.94 183 ASP B CA 1
ATOM 2942 C C . ASP B 1 184 ? 22.796 1.413 14.348 1.00 23.85 183 ASP B C 1
ATOM 2943 O O . ASP B 1 184 ? 23.413 1.723 15.372 1.00 23.84 183 ASP B O 1
ATOM 2948 N N . ASP B 1 185 ? 21.474 1.444 14.261 1.00 23.63 184 ASP B N 1
ATOM 2949 C CA . ASP B 1 185 ? 20.624 1.804 15.420 1.00 23.29 184 ASP B CA 1
ATOM 2950 C C . ASP B 1 185 ? 20.815 0.802 16.562 1.00 22.89 184 ASP B C 1
ATOM 2951 O O . ASP B 1 185 ? 20.963 1.174 17.754 1.00 21.98 184 ASP B O 1
ATOM 2956 N N . TYR B 1 186 ? 20.787 -0.475 16.209 1.00 22.82 185 TYR B N 1
ATOM 2957 C CA . TYR B 1 186 ? 20.974 -1.526 17.219 1.00 23.37 185 TYR B CA 1
ATOM 2958 C C . TYR B 1 186 ? 22.326 -1.424 17.922 1.00 22.62 185 TYR B C 1
ATOM 2959 O O . TYR B 1 186 ? 22.386 -1.556 19.153 1.00 21.69 185 TYR B O 1
ATOM 2968 N N . ARG B 1 187 ? 23.396 -1.175 17.161 1.00 22.99 186 ARG B N 1
ATOM 2969 C CA . ARG B 1 187 ? 24.702 -0.874 17.740 1.00 23.12 186 ARG B CA 1
ATOM 2970 C C . ARG B 1 187 ? 24.668 0.262 18.714 1.00 22.80 186 ARG B C 1
ATOM 2971 O O . ARG B 1 187 ? 25.185 0.132 19.808 1.00 21.79 186 ARG B O 1
ATOM 2979 N N . ARG B 1 188 ? 24.078 1.404 18.325 1.00 23.45 187 ARG B N 1
ATOM 2980 C CA . ARG B 1 188 ? 24.009 2.563 19.226 1.00 23.95 187 ARG B CA 1
ATOM 2981 C C . ARG B 1 188 ? 23.253 2.249 20.520 1.00 22.76 187 ARG B C 1
ATOM 2982 O O . ARG B 1 188 ? 23.664 2.678 21.618 1.00 22.92 187 ARG B O 1
ATOM 2990 N N . ILE B 1 189 ? 22.162 1.501 20.408 1.00 22.07 188 ILE B N 1
ATOM 2991 C CA . ILE B 1 189 ? 21.414 1.080 21.605 1.00 21.43 188 ILE B CA 1
ATOM 2992 C C . ILE B 1 189 ? 22.276 0.233 22.531 1.00 22.61 188 ILE B C 1
ATOM 2993 O O . ILE B 1 189 ? 22.340 0.499 23.751 1.00 23.60 188 ILE B O 1
ATOM 2998 N N . ALA B 1 190 ? 22.967 -0.762 21.961 1.00 22.35 189 ALA B N 1
ATOM 2999 C CA . ALA B 1 190 ? 23.815 -1.645 22.768 1.00 23.56 189 ALA B CA 1
ATOM 3000 C C . ALA B 1 190 ? 24.909 -0.845 23.466 1.00 24.03 189 ALA B C 1
ATOM 3001 O O . ALA B 1 190 ? 25.075 -0.934 24.704 1.00 23.71 189 ALA B O 1
ATOM 3003 N N . THR B 1 191 ? 25.580 0.016 22.703 1.00 25.05 190 THR B N 1
ATOM 3004 C CA . THR B 1 191 ? 26.581 0.880 23.305 1.00 25.57 190 THR B CA 1
ATOM 3005 C C . THR B 1 191 ? 26.046 1.714 24.434 1.00 25.80 190 THR B C 1
ATOM 3006 O O . THR B 1 191 ? 26.690 1.758 25.475 1.00 26.62 190 THR B O 1
ATOM 3010 N N . ALA B 1 192 ? 24.874 2.339 24.249 1.00 26.04 191 ALA B N 1
ATOM 3011 C CA . ALA B 1 192 ? 24.265 3.199 25.302 1.00 26.39 191 ALA B CA 1
ATOM 3012 C C . ALA B 1 192 ? 23.776 2.392 26.497 1.00 26.20 191 ALA B C 1
ATOM 3013 O O . ALA B 1 192 ? 23.897 2.844 27.639 1.00 27.37 191 ALA B O 1
ATOM 3015 N N . VAL B 1 193 ? 23.204 1.220 26.243 1.00 25.31 192 VAL B N 1
ATOM 3016 C CA . VAL B 1 193 ? 22.786 0.343 27.323 1.00 24.84 192 VAL B CA 1
ATOM 3017 C C . VAL B 1 193 ? 23.971 -0.159 28.161 1.00 25.71 192 VAL B C 1
ATOM 3018 O O . VAL B 1 193 ? 23.931 -0.118 29.396 1.00 24.86 192 VAL B O 1
ATOM 3022 N N . LEU B 1 194 ? 25.024 -0.603 27.481 1.00 26.28 193 LEU B N 1
ATOM 3023 C CA . LEU B 1 194 ? 26.234 -1.101 28.139 1.00 27.68 193 LEU B CA 1
ATOM 3024 C C . LEU B 1 194 ? 26.958 0.009 28.914 1.00 29.00 193 LEU B C 1
ATOM 3025 O O . LEU B 1 194 ? 27.594 -0.283 29.906 1.00 29.88 193 LEU B O 1
ATOM 3030 N N . ALA B 1 195 ? 26.816 1.266 28.481 1.00 30.00 194 ALA B N 1
ATOM 3031 C CA . ALA B 1 195 ? 27.399 2.420 29.181 1.00 30.46 194 ALA B CA 1
ATOM 3032 C C . ALA B 1 195 ? 26.693 2.684 30.507 1.00 31.58 194 ALA B C 1
ATOM 3033 O O . ALA B 1 195 ? 27.255 3.321 31.389 1.00 32.26 194 ALA B O 1
ATOM 3035 N N . GLY B 1 196 ? 25.455 2.221 30.648 1.00 31.37 195 GLY B N 1
ATOM 3036 C CA . GLY B 1 196 ? 24.798 2.191 31.956 1.00 31.72 195 GLY B CA 1
ATOM 3037 C C . GLY B 1 196 ? 23.999 3.418 32.360 1.00 31.53 195 GLY B C 1
ATOM 3038 O O . GLY B 1 196 ? 23.370 3.415 33.407 1.00 31.62 195 GLY B O 1
ATOM 3039 N N . GLU B 1 197 ? 24.010 4.464 31.544 1.00 31.37 196 GLU B N 1
ATOM 3040 C CA . GLU B 1 197 ? 23.287 5.691 31.882 1.00 31.67 196 GLU B CA 1
ATOM 3041 C C . GLU B 1 197 ? 21.896 5.690 31.217 1.00 31.30 196 GLU B C 1
ATOM 3042 O O . GLU B 1 197 ? 21.810 5.619 29.990 1.00 30.98 196 GLU B O 1
ATOM 3048 N N . PRO B 1 198 ? 20.811 5.769 32.024 1.00 30.70 197 PRO B N 1
ATOM 3049 C CA . PRO B 1 198 ? 19.467 5.501 31.517 1.00 30.86 197 PRO B CA 1
ATOM 3050 C C . PRO B 1 198 ? 18.905 6.492 30.489 1.00 30.04 197 PRO B C 1
ATOM 3051 O O . PRO B 1 198 ? 18.204 6.067 29.572 1.00 28.60 197 PRO B O 1
ATOM 3055 N N . ASP B 1 199 ? 19.175 7.794 30.638 1.00 30.37 198 ASP B N 1
ATOM 3056 C CA . ASP B 1 199 ? 18.614 8.782 29.698 1.00 30.30 198 ASP B CA 1
ATOM 3057 C C . ASP B 1 199 ? 19.168 8.590 28.281 1.00 28.54 198 ASP B C 1
ATOM 3058 O O . ASP B 1 199 ? 18.434 8.661 27.305 1.00 27.53 198 ASP B O 1
ATOM 3063 N N . ALA B 1 200 ? 20.450 8.315 28.178 1.00 27.45 199 ALA B N 1
ATOM 3064 C CA . ALA B 1 200 ? 21.070 8.137 26.881 1.00 26.43 199 ALA B CA 1
ATOM 3065 C C . ALA B 1 200 ? 20.622 6.825 26.258 1.00 25.55 199 ALA B C 1
ATOM 3066 O O . ALA B 1 200 ? 20.488 6.740 25.037 1.00 25.25 199 ALA B O 1
ATOM 3068 N N . ALA B 1 201 ? 20.408 5.799 27.081 1.00 24.38 200 ALA B N 1
ATOM 3069 C CA . ALA B 1 201 ? 19.915 4.499 26.570 1.00 23.91 200 ALA B CA 1
ATOM 3070 C C . ALA B 1 201 ? 18.490 4.718 26.060 1.00 23.26 200 ALA B C 1
ATOM 3071 O O . ALA B 1 201 ? 18.117 4.294 24.972 1.00 23.03 200 ALA B O 1
ATOM 3073 N N . GLU B 1 202 ? 17.687 5.408 26.852 1.00 23.63 201 GLU B N 1
ATOM 3074 C CA . GLU B 1 202 ? 16.329 5.683 26.395 1.00 22.83 201 GLU B CA 1
ATOM 3075 C C . GLU B 1 202 ? 16.314 6.469 25.097 1.00 22.34 201 GLU B C 1
ATOM 3076 O O . GLU B 1 202 ? 15.518 6.171 24.207 1.00 20.16 201 GLU B O 1
ATOM 3082 N N . ALA B 1 203 ? 17.191 7.468 24.980 1.00 22.73 202 ALA B N 1
ATOM 3083 C CA . ALA B 1 203 ? 17.207 8.295 23.757 1.00 22.58 202 ALA B CA 1
ATOM 3084 C C . ALA B 1 203 ? 17.658 7.464 22.573 1.00 21.45 202 ALA B C 1
ATOM 3085 O O . ALA B 1 203 ? 17.127 7.640 21.480 1.00 22.38 202 ALA B O 1
ATOM 3087 N N . ALA B 1 204 ? 18.605 6.531 22.767 1.00 21.63 203 ALA B N 1
ATOM 3088 C CA . ALA B 1 204 ? 19.047 5.675 21.655 1.00 20.95 203 ALA B CA 1
ATOM 3089 C C . ALA B 1 204 ? 17.946 4.688 21.257 1.00 20.99 203 ALA B C 1
ATOM 3090 O O . ALA B 1 204 ? 17.776 4.361 20.072 1.00 20.55 203 ALA B O 1
ATOM 3092 N N . GLY B 1 205 ? 17.218 4.175 22.256 1.00 19.93 204 GLY B N 1
ATOM 3093 C CA . GLY B 1 205 ? 16.086 3.308 21.957 1.00 20.23 204 GLY B CA 1
ATOM 3094 C C . GLY B 1 205 ? 15.034 4.008 21.116 1.00 19.41 204 GLY B C 1
ATOM 3095 O O . GLY B 1 205 ? 14.636 3.531 20.057 1.00 20.14 204 GLY B O 1
ATOM 3096 N N . ALA B 1 206 ? 14.597 5.172 21.587 1.00 20.35 205 ALA B N 1
ATOM 3097 C CA . ALA B 1 206 ? 13.608 5.965 20.892 1.00 19.65 205 ALA B CA 1
ATOM 3098 C C . ALA B 1 206 ? 14.108 6.310 19.488 1.00 19.55 205 ALA B C 1
ATOM 3099 O O . ALA B 1 206 ? 13.358 6.244 18.510 1.00 20.05 205 ALA B O 1
ATOM 3101 N N . ALA B 1 207 ? 15.366 6.721 19.400 1.00 19.69 206 ALA B N 1
ATOM 3102 C CA . ALA B 1 207 ? 15.933 7.157 18.113 1.00 19.70 206 ALA B CA 1
ATOM 3103 C C . ALA B 1 207 ? 15.758 6.111 17.017 1.00 19.28 206 ALA B C 1
ATOM 3104 O O . ALA B 1 207 ? 15.570 6.444 15.842 1.00 19.05 206 ALA B O 1
ATOM 3106 N N . HIS B 1 208 ? 15.850 4.839 17.385 1.00 20.60 207 HIS B N 1
ATOM 3107 C CA . HIS B 1 208 ? 15.729 3.791 16.394 1.00 21.28 207 HIS B CA 1
ATOM 3108 C C . HIS B 1 208 ? 14.345 3.829 15.725 1.00 21.26 207 HIS B C 1
ATOM 3109 O O . HIS B 1 208 ? 14.224 3.766 14.483 1.00 21.54 207 HIS B O 1
ATOM 3116 N N . VAL B 1 209 ? 13.301 3.963 16.523 1.00 20.89 208 VAL B N 1
ATOM 3117 C CA . VAL B 1 209 ? 11.960 3.929 15.945 1.00 20.42 208 VAL B CA 1
ATOM 3118 C C . VAL B 1 209 ? 11.708 5.212 15.212 1.00 20.10 208 VAL B C 1
ATOM 3119 O O . VAL B 1 209 ? 11.048 5.198 14.183 1.00 21.41 208 VAL B O 1
ATOM 3123 N N . LYS B 1 210 ? 12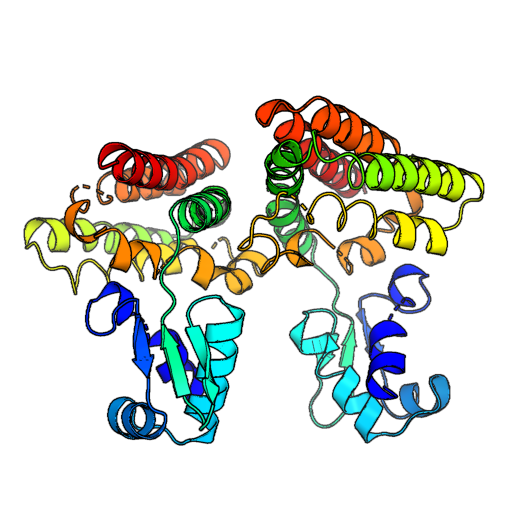.265 6.318 15.701 1.00 19.23 209 LYS B N 1
ATOM 3124 C CA . LYS B 1 210 ? 12.187 7.581 14.966 1.00 19.10 209 LYS B CA 1
ATOM 3125 C C . LYS B 1 210 ? 12.775 7.416 13.546 1.00 19.16 209 LYS B C 1
ATOM 3126 O O . LYS B 1 210 ? 12.203 7.873 12.569 1.00 18.17 209 LYS B O 1
ATOM 3132 N N . ASN B 1 211 ? 13.941 6.764 13.470 1.00 19.11 210 ASN B N 1
ATOM 3133 C CA . ASN B 1 211 ? 14.616 6.539 12.192 1.00 19.20 210 ASN B CA 1
ATOM 3134 C C . ASN B 1 211 ? 13.746 5.697 11.270 1.00 19.26 210 ASN B C 1
ATOM 3135 O O . ASN B 1 211 ? 13.627 6.007 10.102 1.00 20.23 210 ASN B O 1
ATOM 3140 N N . VAL B 1 212 ? 13.126 4.650 11.797 1.00 20.38 211 VAL B N 1
ATOM 3141 C CA . VAL B 1 212 ? 12.196 3.840 11.024 1.00 20.91 211 VAL B CA 1
ATOM 3142 C C . VAL B 1 212 ? 11.012 4.669 10.507 1.00 22.70 211 VAL B C 1
ATOM 3143 O O . VAL B 1 212 ? 10.645 4.611 9.306 1.00 21.57 211 VAL B O 1
ATOM 3147 N N . ARG B 1 213 ? 10.395 5.442 11.409 1.00 23.23 212 ARG B N 1
ATOM 3148 C CA . ARG B 1 213 ? 9.290 6.333 10.988 1.00 23.68 212 ARG B CA 1
ATOM 3149 C C . ARG B 1 213 ? 9.712 7.214 9.815 1.00 24.10 212 ARG B C 1
ATOM 3150 O O . ARG B 1 213 ? 8.989 7.300 8.811 1.00 24.55 212 ARG B O 1
ATOM 3158 N N . GLY B 1 214 ? 10.865 7.871 9.933 1.00 24.44 213 GLY B N 1
ATOM 3159 C CA . GLY B 1 214 ? 11.336 8.786 8.889 1.00 25.19 213 GLY B CA 1
ATOM 3160 C C . GLY B 1 214 ? 11.491 8.053 7.563 1.00 26.09 213 GLY B C 1
ATOM 3161 O O . GLY B 1 214 ? 11.080 8.531 6.517 1.00 25.82 213 GLY B O 1
ATOM 3162 N N . ALA B 1 215 ? 12.085 6.871 7.629 1.00 26.98 214 ALA B N 1
ATOM 3163 C CA . ALA B 1 215 ? 12.260 6.040 6.475 1.00 27.91 214 ALA B CA 1
ATOM 3164 C C . ALA B 1 215 ? 10.905 5.730 5.830 1.00 28.89 214 ALA B C 1
ATOM 3165 O O . ALA B 1 215 ? 10.785 5.730 4.604 1.00 28.30 214 ALA B O 1
ATOM 3167 N N . ILE B 1 216 ? 9.888 5.463 6.644 1.00 29.57 215 ILE B N 1
ATOM 3168 C CA . ILE B 1 216 ? 8.580 5.051 6.110 1.00 30.44 215 ILE B CA 1
ATOM 3169 C C . ILE B 1 216 ? 7.906 6.237 5.448 1.00 31.84 215 ILE B C 1
ATOM 3170 O O . ILE B 1 216 ? 7.402 6.132 4.322 1.00 32.50 215 ILE B O 1
ATOM 3175 N N . LEU B 1 217 ? 7.934 7.370 6.138 1.00 33.14 216 LEU B N 1
ATOM 3176 C CA . LEU B 1 217 ? 7.342 8.598 5.642 1.00 34.29 216 LEU B CA 1
ATOM 3177 C C . LEU B 1 217 ? 7.877 9.009 4.267 1.00 35.83 216 LEU B C 1
ATOM 3178 O O . LEU B 1 217 ? 7.131 9.563 3.466 1.00 35.35 216 LEU B O 1
ATOM 3183 N N . ASP B 1 218 ? 9.153 8.732 3.999 1.00 37.68 217 ASP B N 1
ATOM 3184 C CA . ASP B 1 218 ? 9.754 9.103 2.706 1.00 39.44 217 ASP B CA 1
ATOM 3185 C C . ASP B 1 218 ? 9.309 8.179 1.568 1.00 39.68 217 ASP B C 1
ATOM 3186 O O . ASP B 1 218 ? 9.357 8.574 0.418 1.00 40.25 217 ASP B O 1
ATOM 3191 N N . ARG B 1 219 ? 8.884 6.962 1.927 1.00 40.42 218 ARG B N 1
ATOM 3192 C CA . ARG B 1 219 ? 8.085 6.021 1.100 1.00 40.61 218 ARG B CA 1
ATOM 3193 C C . ARG B 1 219 ? 8.928 4.863 0.577 1.00 40.51 218 ARG B C 1
ATOM 3194 O O . ARG B 1 219 ? 9.215 3.922 1.320 1.00 40.40 218 ARG B O 1
#

Solvent-accessible surface area: 18545 Å² total

Sequence (399 aa):
SASDTVFFGISGLELGTFVPGQRLVETDLVAHFGVGRNSVREALQRLAAEGIVDLQRHRGAVIRRLSLQETLDVLDVAERTGLLARAATRGSGNQQPQVQALRASVQQALVAAEKAQDGETTFSNARRRHFYRTLLEGDNRELRRLFPTIHPIVHAQHRLASLRQRLDDDYRRIATAVLAGEPDAAEAAGAAHVKNVRGAILDRQSASDTVFFGISGLELGTFVPGQRLVETTDLVAHFGVGRNSVREALQQRLAAEGIVDLQRHRGAVIRRLSLQETLDVLDVAERTGLLARAATRGSGNQPQQVQALRASVQALVAAEKAQDGETFSNARRRHFYRRTLLEGDNRELRRRLFPTIHPIVHAQHRLASLRQRLDDYRRIATAVLAGEPDAAEAAGAAHVKNVRGAILDR

Foldseek 3Di:
DLLVQLLVVCLCLQVVVDAAFDKFDQVVSCVVSVHDSVSLLSSVVVCVVLVQWDADPPSIITGHADDPVRVVVLLVVLLLLLVLLLLLLVCLVVVVLLVQLVVLLVQCVVCVVVLPSSSNSVSVVSNSVSSCCSVDPVCVVVVVSNDGNCCNVQVCSVVSVLSVLSVLLSVQSNVSDNVSNSVSSSVSSVVSNVVSVVVD/DLLCLLLVVCVCLLVVVNAAFAKDFQVVSCVVSVHDSVSSVSSVVVCVVLQQWAADPPTIITGHADDVVRVVVLLVLLLLLLVLLLLLLVCLVVVVLLVQLVVLLVQCVVCVVVLPSVSNVVSVVSNSVSSCVSVPVVCVVVVCSNHGNSCSNQVVSVVSCLSVLSVQLSVQSNVSHRNSNSVSSSVSSVVVSVVSVVD

Secondary structure (DSSP, 8-state):
-HHHHHHHH--HHHHTSS-TTPEE-HHHHHHHHT--HHHHHHHHHHHHHTTSEEE-STT-EEE----HHHHHHHHHHHH--HHHHHHHGGGTT-HHHHHHHHHHHHHHHHHHHTT-HHHHHHHHHHHHHHHH----HHHHHHHHHH--HHHHHTTGGGG---HHHHHHHHHHHHHT-HHHHHHHHHHHHHHHHHHHHHH-/-HHHHHHHH--HHHHTSS-TTPEE-HHHHHHHHT--HHHHHHHHHHHHHTTSEEEPSSS-EEE----HHHHHHHHHHHH--HHHHHHHGGGTT-HHHHHHHHHHHHHHHHHHHHT-HHHHHHHHHHHHHHHH----HHHHHTGGGG--HHHHHTTGGGG---HHHHHHHHHHHHHT-HHHHHHHHHHHHHHHHHHHHH-